Protein AF-A0A956JPL3-F1 (afdb_monomer)

Structure (mmCIF, N/CA/C/O backbone):
data_AF-A0A956JPL3-F1
#
_entry.id   AF-A0A956JPL3-F1
#
loop_
_atom_site.group_PDB
_atom_site.id
_atom_site.type_symbol
_atom_site.label_atom_id
_atom_site.label_alt_id
_atom_site.label_comp_id
_atom_site.label_asym_id
_atom_site.label_entity_id
_atom_site.label_seq_id
_atom_site.pdbx_PDB_ins_code
_atom_site.Cartn_x
_atom_site.Cartn_y
_atom_site.Cartn_z
_atom_site.occupancy
_atom_site.B_iso_or_equiv
_atom_site.auth_seq_id
_atom_site.auth_comp_id
_atom_site.auth_asym_id
_atom_site.auth_atom_id
_atom_site.pdbx_PDB_model_num
ATOM 1 N N . MET A 1 1 ? -10.228 -46.494 2.076 1.00 39.50 1 MET A N 1
ATOM 2 C CA . MET A 1 1 ? -8.785 -46.805 1.987 1.00 39.50 1 MET A CA 1
ATOM 3 C C . MET A 1 1 ? -8.386 -46.873 0.517 1.00 39.50 1 MET A C 1
ATOM 5 O O . MET A 1 1 ? -8.609 -47.887 -0.127 1.00 39.50 1 MET A O 1
ATOM 9 N N . ARG A 1 2 ? -7.889 -45.767 -0.043 1.00 34.22 2 ARG A N 1
ATOM 10 C CA . ARG A 1 2 ? -7.248 -45.719 -1.365 1.00 34.22 2 ARG A CA 1
ATOM 11 C C . ARG A 1 2 ? -5.977 -44.900 -1.194 1.00 34.22 2 ARG A C 1
ATOM 13 O O . ARG A 1 2 ? -6.047 -43.718 -0.885 1.00 34.22 2 ARG A O 1
ATOM 20 N N . THR A 1 3 ? -4.840 -45.568 -1.304 1.00 48.88 3 THR A N 1
ATOM 21 C CA . THR A 1 3 ? -3.499 -44.996 -1.210 1.00 48.88 3 THR A CA 1
ATOM 22 C C . THR A 1 3 ? -3.148 -44.325 -2.533 1.00 48.88 3 THR A C 1
ATOM 24 O O . THR A 1 3 ? -3.045 -45.004 -3.553 1.00 48.88 3 THR A O 1
ATOM 27 N N . TRP A 1 4 ? -2.969 -43.006 -2.523 1.00 36.38 4 TRP A N 1
ATOM 28 C CA . TRP A 1 4 ? -2.326 -42.276 -3.614 1.00 36.38 4 TRP A CA 1
ATOM 29 C C . TRP A 1 4 ? -0.847 -42.108 -3.267 1.00 36.38 4 TRP A C 1
ATOM 31 O O . TRP A 1 4 ? -0.481 -41.294 -2.428 1.00 36.38 4 TRP A O 1
ATOM 41 N N . SER A 1 5 ? -0.001 -42.918 -3.901 1.00 43.56 5 SER A N 1
ATOM 42 C CA . SER A 1 5 ? 1.430 -42.650 -4.025 1.00 43.56 5 SER A CA 1
ATOM 43 C C . SER A 1 5 ? 1.667 -42.028 -5.392 1.00 43.56 5 SER A C 1
ATOM 45 O O . SER A 1 5 ? 1.343 -42.669 -6.392 1.00 43.56 5 SER A O 1
ATOM 47 N N . SER A 1 6 ? 2.260 -40.839 -5.467 1.00 35.72 6 SER A N 1
ATOM 48 C CA . SER A 1 6 ? 2.929 -40.357 -6.682 1.00 35.72 6 SER A CA 1
ATOM 49 C C . SER A 1 6 ? 3.913 -39.240 -6.341 1.00 35.72 6 SER A C 1
ATOM 51 O O . SER A 1 6 ? 3.551 -38.080 -6.230 1.00 35.72 6 SER A O 1
ATOM 53 N N . ARG A 1 7 ? 5.160 -39.675 -6.128 1.00 35.50 7 ARG A N 1
ATOM 54 C CA . ARG A 1 7 ? 6.424 -39.082 -6.593 1.00 35.50 7 ARG A CA 1
ATOM 55 C C . ARG A 1 7 ? 6.502 -37.546 -6.634 1.00 35.50 7 ARG A C 1
ATOM 57 O O . ARG A 1 7 ? 6.155 -36.927 -7.633 1.00 35.50 7 ARG A O 1
ATOM 64 N N . LEU A 1 8 ? 7.117 -36.979 -5.592 1.00 36.56 8 LEU A N 1
ATOM 65 C CA . LEU A 1 8 ? 7.861 -35.723 -5.693 1.00 36.56 8 LEU A CA 1
ATOM 66 C C . LEU A 1 8 ? 9.039 -35.934 -6.658 1.00 36.56 8 LEU A C 1
ATOM 68 O O . LEU A 1 8 ? 9.989 -36.647 -6.332 1.00 36.56 8 LEU A O 1
ATOM 72 N N . SER A 1 9 ? 8.978 -35.314 -7.832 1.00 35.97 9 SER A N 1
ATOM 73 C CA . SER A 1 9 ? 10.154 -35.087 -8.669 1.00 35.97 9 SER A CA 1
ATOM 74 C C . SER A 1 9 ? 10.801 -33.776 -8.227 1.00 35.97 9 SER A C 1
ATOM 76 O O . SER A 1 9 ? 10.355 -32.699 -8.605 1.00 35.97 9 SER A O 1
ATOM 78 N N . LEU A 1 10 ? 11.845 -33.875 -7.405 1.00 37.16 10 LEU A N 1
ATOM 79 C CA . LEU A 1 10 ? 12.792 -32.790 -7.150 1.00 37.16 10 LEU A CA 1
ATOM 80 C C . LEU A 1 10 ? 13.675 -32.627 -8.395 1.00 37.16 10 LEU A C 1
ATOM 82 O O . LEU A 1 10 ? 14.678 -33.322 -8.547 1.00 37.16 10 LEU A O 1
ATOM 86 N N . LEU A 1 11 ? 13.281 -31.740 -9.306 1.00 34.97 11 LEU A N 1
ATOM 87 C CA . LEU A 1 11 ? 14.211 -31.148 -10.266 1.00 34.97 11 LEU A CA 1
ATOM 88 C C . LEU A 1 11 ? 14.842 -29.926 -9.585 1.00 34.97 11 LEU A C 1
ATOM 90 O O . LEU A 1 11 ? 14.099 -29.056 -9.130 1.00 34.97 11 LEU A O 1
ATOM 94 N N . PRO A 1 12 ? 16.178 -29.832 -9.479 1.00 37.09 12 PRO A N 1
ATOM 95 C CA . PRO A 1 12 ? 16.805 -28.598 -9.040 1.00 37.09 12 PRO A CA 1
ATOM 96 C C . PRO A 1 12 ? 16.562 -27.540 -10.120 1.00 37.09 12 PRO A C 1
ATOM 98 O O . PRO A 1 12 ? 16.908 -27.744 -11.285 1.00 37.09 12 PRO A O 1
ATOM 101 N N . ALA A 1 13 ? 15.951 -26.420 -9.735 1.00 36.41 13 ALA A N 1
ATOM 102 C CA . ALA A 1 13 ? 15.888 -25.225 -10.560 1.00 36.41 13 ALA A CA 1
ATOM 103 C C . ALA A 1 13 ? 17.322 -24.720 -10.784 1.00 36.41 13 ALA A C 1
ATOM 105 O O . ALA A 1 13 ? 17.902 -24.026 -9.952 1.00 36.41 13 ALA A O 1
ATOM 106 N N . LEU A 1 14 ? 17.927 -25.124 -11.900 1.00 36.38 14 LEU A N 1
ATOM 107 C CA . LEU A 1 14 ? 19.055 -24.414 -12.483 1.00 36.38 14 LEU A CA 1
ATOM 108 C C . LEU A 1 14 ? 18.522 -23.035 -12.876 1.00 36.38 14 LEU A C 1
ATOM 110 O O . LEU A 1 14 ? 17.853 -22.905 -13.899 1.00 36.38 14 LEU A O 1
ATOM 114 N N . ALA A 1 15 ? 18.783 -22.023 -12.046 1.00 40.59 15 ALA A N 1
ATOM 115 C CA . ALA A 1 15 ? 18.663 -20.627 -12.442 1.00 40.59 15 ALA A CA 1
ATOM 116 C C . ALA A 1 15 ? 19.633 -20.413 -13.610 1.00 40.59 15 ALA A C 1
ATOM 118 O O . ALA A 1 15 ? 20.837 -20.224 -13.425 1.00 40.59 15 ALA A O 1
ATOM 119 N N . ALA A 1 16 ? 19.127 -20.574 -14.830 1.00 39.84 16 ALA A N 1
ATOM 120 C CA . ALA A 1 16 ? 19.885 -20.317 -16.034 1.00 39.84 16 ALA A CA 1
ATOM 121 C C . ALA A 1 16 ? 20.220 -18.825 -16.041 1.00 39.84 16 ALA A C 1
ATOM 123 O O . ALA A 1 16 ? 19.331 -17.983 -16.147 1.00 39.84 16 ALA A O 1
ATOM 124 N N . LEU A 1 17 ? 21.506 -18.491 -15.913 1.00 38.53 17 LEU A N 1
ATOM 125 C CA . LEU A 1 17 ? 21.985 -17.175 -16.311 1.00 38.53 17 LEU A CA 1
ATOM 126 C C . LEU A 1 17 ? 21.623 -17.034 -17.796 1.00 38.53 17 LEU A C 1
ATOM 128 O O . LEU A 1 17 ? 22.236 -17.687 -18.643 1.00 38.53 17 LEU A O 1
ATOM 132 N N . ALA A 1 18 ? 20.604 -16.236 -18.113 1.00 45.84 18 ALA A N 1
ATOM 133 C CA . ALA A 1 18 ? 20.315 -15.845 -19.483 1.00 45.84 18 ALA A CA 1
ATOM 134 C C . ALA A 1 18 ? 21.454 -14.927 -19.943 1.00 45.84 18 ALA A C 1
ATOM 136 O O . ALA A 1 18 ? 21.424 -13.711 -19.776 1.00 45.84 18 ALA A O 1
ATOM 137 N N . LEU A 1 19 ? 22.525 -15.538 -20.449 1.00 39.91 19 LEU A N 1
ATOM 138 C CA . LEU A 1 19 ? 23.665 -14.834 -21.009 1.00 39.91 19 LEU A CA 1
ATOM 139 C C . LEU A 1 19 ? 23.264 -14.337 -22.402 1.00 39.91 19 LEU A C 1
ATOM 141 O O . LEU A 1 19 ? 23.554 -14.982 -23.408 1.00 39.91 19 LEU A O 1
ATOM 145 N N . VAL A 1 20 ? 22.559 -13.209 -22.478 1.00 47.94 20 VAL A N 1
ATOM 146 C CA . VAL A 1 20 ? 22.354 -12.547 -23.769 1.00 47.94 20 VAL A CA 1
ATOM 147 C C . VAL A 1 20 ? 23.631 -11.769 -24.082 1.00 47.94 20 VAL A C 1
ATOM 149 O O . VAL A 1 20 ? 23.824 -10.639 -23.650 1.00 47.94 20 VAL A O 1
ATOM 152 N N . ALA A 1 21 ? 24.569 -12.426 -24.766 1.00 40.84 21 ALA A N 1
ATOM 153 C CA . ALA A 1 21 ? 25.734 -11.768 -25.344 1.00 40.84 21 ALA A CA 1
ATOM 154 C C . ALA A 1 21 ? 25.284 -11.041 -26.618 1.00 40.84 21 ALA A C 1
ATOM 156 O O . ALA A 1 21 ? 25.095 -11.659 -27.664 1.00 40.84 21 ALA A O 1
ATOM 157 N N . ILE A 1 22 ? 25.056 -9.735 -26.514 1.00 47.47 22 ILE A N 1
ATOM 158 C CA . ILE A 1 22 ? 24.627 -8.897 -27.635 1.00 47.47 22 ILE A CA 1
ATOM 159 C C . ILE A 1 22 ? 25.846 -8.133 -28.157 1.00 47.47 22 ILE A C 1
ATOM 161 O O . ILE A 1 22 ? 26.185 -7.097 -27.610 1.00 47.47 22 ILE A O 1
ATOM 165 N N . GLY A 1 23 ? 26.500 -8.621 -29.214 1.00 40.66 23 GLY A N 1
ATOM 166 C CA . GLY A 1 23 ? 27.521 -7.861 -29.955 1.00 40.66 23 GLY A CA 1
ATOM 167 C C . GLY A 1 23 ? 28.862 -8.583 -30.117 1.00 40.66 23 GLY A C 1
ATOM 168 O O . GLY A 1 23 ? 29.416 -9.118 -29.165 1.00 40.66 23 GLY A O 1
ATOM 169 N N . CYS A 1 24 ? 29.384 -8.603 -31.348 1.00 40.84 24 CYS A N 1
ATOM 170 C CA . CYS A 1 24 ? 30.593 -9.337 -31.752 1.00 40.84 24 CYS A CA 1
ATOM 171 C C . CYS A 1 24 ? 31.912 -8.551 -31.599 1.00 40.84 24 CYS A C 1
ATOM 173 O O . CYS A 1 24 ? 32.908 -8.941 -32.207 1.00 40.84 24 CYS A O 1
ATOM 175 N N . SER A 1 25 ? 31.950 -7.464 -30.825 1.00 53.81 25 SER A N 1
ATOM 176 C CA . SER A 1 25 ? 33.188 -6.725 -30.550 1.00 53.81 25 SER A CA 1
ATOM 177 C C . SER A 1 25 ? 33.335 -6.461 -29.056 1.00 53.81 25 SER A C 1
ATOM 179 O O . SER A 1 25 ? 32.457 -5.850 -28.453 1.00 53.81 25 SER A O 1
ATOM 181 N N . ASP A 1 26 ? 34.472 -6.856 -28.481 1.00 59.06 26 ASP A N 1
ATOM 182 C CA . ASP A 1 26 ? 34.867 -6.496 -27.108 1.00 59.06 26 ASP A CA 1
ATOM 183 C C . ASP A 1 26 ? 35.201 -4.991 -26.962 1.00 59.06 26 ASP A C 1
ATOM 185 O O . ASP A 1 26 ? 35.528 -4.518 -25.877 1.00 59.06 26 ASP A O 1
ATOM 189 N N . GLU A 1 27 ? 35.116 -4.233 -28.059 1.00 63.88 27 GLU A N 1
ATOM 190 C CA . GLU A 1 27 ? 35.373 -2.798 -28.133 1.00 63.88 27 GLU A CA 1
ATOM 191 C C . GLU A 1 27 ? 34.089 -2.001 -27.837 1.00 63.88 27 GLU A C 1
ATOM 193 O O . GLU A 1 27 ? 33.306 -1.688 -28.735 1.00 63.88 27 GLU A O 1
ATOM 198 N N . GLY A 1 28 ? 33.865 -1.707 -26.554 1.00 67.50 28 GLY A N 1
ATOM 199 C CA . GLY A 1 28 ? 32.853 -0.759 -26.074 1.00 67.50 28 GLY A CA 1
ATOM 200 C C . GLY A 1 28 ? 32.427 -1.004 -24.616 1.00 67.50 28 GLY A C 1
ATOM 201 O O . GLY A 1 28 ? 32.930 -1.938 -23.978 1.00 67.50 28 GLY A O 1
ATOM 202 N N . PRO A 1 29 ? 31.577 -0.138 -24.030 1.00 70.56 29 PRO A N 1
ATOM 203 C CA . PRO A 1 29 ? 31.169 -0.256 -22.631 1.00 70.56 29 PRO A CA 1
ATOM 204 C C . PRO A 1 29 ? 30.347 -1.530 -22.386 1.00 70.56 29 PRO A C 1
ATOM 206 O O . PRO A 1 29 ? 29.460 -1.897 -23.164 1.00 70.56 29 PRO A O 1
ATOM 209 N N . GLN A 1 30 ? 30.630 -2.211 -21.273 1.00 78.62 30 GLN A N 1
ATOM 210 C CA . GLN A 1 30 ? 29.928 -3.425 -20.859 1.00 78.62 30 GLN A CA 1
ATOM 211 C C . GLN A 1 30 ? 29.108 -3.148 -19.602 1.00 78.62 30 GLN A C 1
ATOM 213 O O . GLN A 1 30 ? 29.591 -3.248 -18.474 1.00 78.62 30 GLN A O 1
ATOM 218 N N . ILE A 1 31 ? 27.828 -2.852 -19.795 1.00 83.44 31 ILE A N 1
ATOM 219 C CA . ILE A 1 31 ? 26.922 -2.499 -18.708 1.00 83.44 31 ILE A CA 1
ATOM 220 C C . ILE A 1 31 ? 26.255 -3.775 -18.191 1.00 83.44 31 ILE A C 1
ATOM 222 O O . ILE A 1 31 ? 25.522 -4.456 -18.910 1.00 83.44 31 ILE A O 1
ATOM 226 N N . ARG A 1 32 ? 26.496 -4.119 -16.926 1.00 86.62 32 ARG A N 1
ATOM 227 C CA . ARG A 1 32 ? 25.798 -5.217 -16.247 1.00 86.62 32 ARG A CA 1
ATOM 228 C C . ARG A 1 32 ? 24.674 -4.630 -15.404 1.00 86.62 32 ARG A C 1
ATOM 230 O O . ARG A 1 32 ? 24.939 -3.954 -14.420 1.00 86.62 32 ARG A O 1
ATOM 237 N N . LEU A 1 33 ? 23.427 -4.858 -15.800 1.00 88.56 33 LEU A N 1
ATOM 238 C CA . LEU A 1 33 ? 22.261 -4.378 -15.069 1.00 88.56 33 LEU A CA 1
ATOM 239 C C . LEU A 1 33 ? 21.849 -5.396 -14.010 1.00 88.56 33 LEU A C 1
ATOM 241 O O . LEU A 1 33 ? 21.531 -6.553 -14.310 1.00 88.56 33 LEU A O 1
ATOM 245 N N . GLN A 1 34 ? 21.816 -4.927 -12.770 1.00 91.31 34 GLN A N 1
ATOM 246 C CA . GLN A 1 34 ? 21.226 -5.625 -11.644 1.00 91.31 34 GLN A CA 1
ATOM 247 C C . GLN A 1 34 ? 19.942 -4.901 -11.243 1.00 91.31 34 GLN A C 1
ATOM 249 O O . GLN A 1 34 ? 19.980 -3.782 -10.742 1.00 91.31 34 GLN A O 1
ATOM 254 N N . LEU A 1 35 ? 18.801 -5.543 -11.466 1.00 92.94 35 LEU A N 1
ATOM 255 C CA . LEU A 1 35 ? 17.515 -5.029 -11.008 1.00 92.94 35 LEU A CA 1
ATOM 256 C C . LEU A 1 35 ? 17.388 -5.307 -9.509 1.00 92.94 35 LEU A C 1
ATOM 258 O O . LEU A 1 35 ? 17.629 -6.431 -9.069 1.00 92.94 35 LEU A O 1
ATOM 262 N N . SER A 1 36 ? 17.066 -4.282 -8.728 1.00 90.50 36 SER A N 1
ATOM 263 C CA . SER A 1 36 ? 16.982 -4.355 -7.269 1.00 90.50 36 SER A CA 1
ATOM 264 C C . SER A 1 36 ? 15.758 -3.583 -6.783 1.00 90.50 36 SER A C 1
ATOM 266 O O . SER A 1 36 ? 15.890 -2.407 -6.438 1.00 90.50 36 SER A O 1
ATOM 268 N N . PRO A 1 37 ? 14.578 -4.219 -6.752 1.00 89.75 37 PRO A N 1
ATOM 269 C CA . PRO A 1 37 ? 13.371 -3.602 -6.213 1.00 89.75 37 PRO A CA 1
ATOM 270 C C . PRO A 1 37 ? 13.559 -3.134 -4.764 1.00 89.75 37 PRO A C 1
ATOM 272 O O . PRO A 1 37 ? 14.329 -3.746 -4.016 1.00 89.75 37 PRO A O 1
ATOM 275 N N . ASP A 1 38 ? 12.866 -2.070 -4.353 1.00 85.00 38 ASP A N 1
ATOM 276 C CA . ASP A 1 38 ? 12.860 -1.629 -2.961 1.00 85.00 38 ASP A CA 1
ATOM 277 C C . ASP A 1 38 ? 12.104 -2.669 -2.117 1.00 85.00 38 ASP A C 1
ATOM 279 O O . ASP A 1 38 ? 10.883 -2.824 -2.260 1.00 85.00 38 ASP A O 1
ATOM 283 N N . PRO A 1 39 ? 12.787 -3.358 -1.185 1.00 84.31 39 PRO A N 1
ATOM 284 C CA . PRO A 1 39 ? 12.172 -4.397 -0.366 1.00 84.31 39 PRO A CA 1
ATOM 285 C C . PRO A 1 39 ? 11.030 -3.855 0.516 1.00 84.31 39 PRO A C 1
ATOM 287 O O . PRO A 1 39 ? 10.173 -4.608 0.966 1.00 84.31 39 PRO A O 1
ATOM 290 N N . ARG A 1 40 ? 10.959 -2.540 0.748 1.00 79.94 40 ARG A N 1
ATOM 291 C CA . ARG A 1 40 ? 9.855 -1.902 1.485 1.00 79.94 40 ARG A CA 1
ATOM 292 C C . ARG A 1 40 ? 8.578 -1.796 0.644 1.00 79.94 40 ARG A C 1
ATOM 294 O O . ARG A 1 40 ? 7.492 -1.629 1.198 1.00 79.94 40 ARG A O 1
ATOM 301 N N . ILE A 1 41 ? 8.695 -1.873 -0.681 1.00 79.12 41 ILE A N 1
ATOM 302 C CA . ILE A 1 41 ? 7.577 -1.765 -1.619 1.00 79.12 41 ILE A CA 1
ATOM 303 C C . ILE A 1 41 ? 7.127 -3.161 -2.051 1.00 79.12 41 ILE A C 1
ATOM 305 O O . ILE A 1 41 ? 5.962 -3.512 -1.842 1.00 79.12 41 ILE A O 1
ATOM 309 N N . ASN A 1 42 ? 8.045 -3.962 -2.591 1.00 85.88 42 ASN A N 1
ATOM 310 C CA . ASN A 1 42 ? 7.774 -5.297 -3.122 1.00 85.88 42 ASN A CA 1
ATOM 311 C C . ASN A 1 42 ? 9.026 -6.182 -3.094 1.00 85.88 42 ASN A C 1
ATOM 313 O O . ASN A 1 42 ? 10.144 -5.714 -3.304 1.00 85.88 42 ASN A O 1
ATOM 317 N N . SER A 1 43 ? 8.828 -7.486 -2.925 1.00 88.69 43 SER A N 1
ATOM 318 C CA . SER A 1 43 ? 9.887 -8.483 -3.067 1.00 88.69 43 SER A CA 1
ATOM 319 C C . SER A 1 43 ? 10.279 -8.708 -4.531 1.00 88.69 43 SER A C 1
ATOM 321 O O . SER A 1 43 ? 9.471 -8.525 -5.439 1.00 88.69 43 SER A O 1
ATOM 323 N N . GLU A 1 44 ? 11.512 -9.166 -4.771 1.00 91.06 44 GLU A N 1
ATOM 324 C CA . GLU A 1 44 ? 11.983 -9.524 -6.120 1.00 91.06 44 GLU A CA 1
ATOM 325 C C . GLU A 1 44 ? 11.087 -10.581 -6.783 1.00 91.06 44 GLU A C 1
ATOM 327 O O . GLU A 1 44 ? 10.768 -10.465 -7.966 1.00 91.06 44 GLU A O 1
ATOM 332 N N . ALA A 1 45 ? 10.646 -11.576 -6.007 1.00 89.62 45 ALA A N 1
ATOM 333 C CA . ALA A 1 45 ? 9.749 -12.625 -6.479 1.00 89.62 45 ALA A CA 1
ATOM 334 C C . ALA A 1 45 ? 8.412 -12.048 -6.956 1.00 89.62 45 ALA A C 1
ATOM 336 O O . ALA A 1 45 ? 7.964 -12.388 -8.046 1.00 89.62 45 ALA A O 1
ATOM 337 N N . LEU A 1 46 ? 7.823 -11.115 -6.196 1.00 89.69 46 LEU A N 1
ATOM 338 C CA . LEU A 1 46 ? 6.569 -10.470 -6.578 1.00 89.69 46 LEU A CA 1
ATOM 339 C C . LEU A 1 46 ? 6.716 -9.673 -7.881 1.00 89.69 46 LEU A C 1
ATOM 341 O O . LEU A 1 46 ? 5.846 -9.756 -8.746 1.00 89.69 46 LEU A O 1
ATOM 345 N N . VAL A 1 47 ? 7.819 -8.932 -8.057 1.00 92.50 47 VAL A N 1
ATOM 346 C CA . VAL A 1 47 ? 8.076 -8.221 -9.322 1.00 92.50 47 VAL A CA 1
ATOM 347 C C . VAL A 1 47 ? 8.198 -9.215 -10.478 1.00 92.50 47 VAL A C 1
ATOM 349 O O . VAL A 1 47 ? 7.534 -9.038 -11.495 1.00 92.50 47 VAL A O 1
ATOM 352 N N . ALA A 1 48 ? 9.001 -10.270 -10.315 1.00 93.50 48 ALA A N 1
ATOM 353 C CA . ALA A 1 48 ? 9.243 -11.267 -11.356 1.00 93.50 48 ALA A CA 1
ATOM 354 C C . ALA A 1 48 ? 7.984 -12.059 -11.748 1.00 93.50 48 ALA A C 1
ATOM 356 O O . ALA A 1 48 ? 7.808 -12.360 -12.922 1.00 93.50 48 ALA A O 1
ATOM 357 N N . GLU A 1 49 ? 7.104 -12.367 -10.793 1.00 92.25 49 GLU A N 1
ATOM 358 C CA . GLU A 1 49 ? 5.828 -13.052 -11.045 1.00 92.25 49 GLU A CA 1
ATOM 359 C C . GLU A 1 49 ? 4.777 -12.148 -11.698 1.00 92.25 49 GLU A C 1
ATOM 361 O O . GLU A 1 49 ? 3.863 -12.642 -12.357 1.00 92.25 49 GLU A O 1
ATOM 366 N N . THR A 1 50 ? 4.889 -10.830 -11.512 1.00 92.69 50 THR A N 1
ATOM 367 C CA . THR A 1 50 ? 3.918 -9.866 -12.042 1.00 92.69 50 THR A CA 1
ATOM 368 C C . THR A 1 50 ? 4.202 -9.481 -13.492 1.00 92.69 50 THR A C 1
ATOM 370 O O . THR A 1 50 ? 3.269 -9.188 -14.238 1.00 92.69 50 THR A O 1
ATOM 373 N N . ILE A 1 51 ? 5.475 -9.422 -13.891 1.00 95.88 51 ILE A N 1
ATOM 374 C CA . ILE A 1 51 ? 5.876 -8.915 -15.208 1.00 95.88 51 ILE A CA 1
ATOM 375 C C . ILE A 1 51 ? 6.172 -10.063 -16.179 1.00 95.88 51 ILE A C 1
ATOM 377 O O . ILE A 1 51 ? 6.889 -11.003 -15.858 1.00 95.88 51 ILE A O 1
ATOM 381 N N . ASP A 1 52 ? 5.680 -9.943 -17.407 1.00 96.00 52 ASP A N 1
ATOM 382 C CA . ASP A 1 52 ? 5.929 -10.881 -18.503 1.00 96.00 52 ASP A CA 1
ATOM 383 C C . ASP A 1 52 ? 7.211 -10.534 -19.276 1.00 96.00 52 ASP A C 1
ATOM 385 O O . ASP A 1 52 ? 7.863 -11.393 -19.877 1.00 96.00 52 ASP A O 1
ATOM 389 N N . SER A 1 53 ? 7.581 -9.252 -19.309 1.00 96.06 53 SER A N 1
ATOM 390 C CA . SER A 1 53 ? 8.783 -8.783 -20.000 1.00 96.06 53 SER A CA 1
ATOM 391 C C . SER A 1 53 ? 9.361 -7.516 -19.382 1.00 96.06 53 SER A C 1
ATOM 393 O O . SER A 1 53 ? 8.701 -6.800 -18.635 1.00 96.06 53 SER A O 1
ATOM 395 N N . LEU A 1 54 ? 10.623 -7.246 -19.694 1.00 95.75 54 LEU A N 1
ATOM 396 C CA . LEU A 1 54 ? 11.330 -6.018 -19.371 1.00 95.75 54 LEU A CA 1
ATOM 397 C C . LEU A 1 54 ? 11.612 -5.257 -20.652 1.00 95.75 54 LEU A C 1
ATOM 399 O O . LEU A 1 54 ? 12.105 -5.838 -21.617 1.00 95.75 54 LEU A O 1
ATOM 403 N N . ARG A 1 55 ? 11.384 -3.953 -20.619 1.00 94.38 55 ARG A N 1
ATOM 404 C CA . ARG A 1 55 ? 11.848 -2.999 -21.615 1.00 94.38 55 ARG A CA 1
ATOM 405 C C . ARG A 1 55 ? 12.912 -2.120 -20.972 1.00 94.38 55 ARG A C 1
ATOM 407 O O . ARG A 1 55 ? 12.639 -1.454 -19.980 1.00 94.38 55 ARG A O 1
ATOM 414 N N . VAL A 1 56 ? 14.117 -2.150 -21.520 1.00 92.88 56 VAL A N 1
ATOM 415 C CA . VAL A 1 56 ? 15.246 -1.327 -21.093 1.00 92.88 56 VAL A CA 1
ATOM 416 C C . VAL A 1 56 ? 15.461 -0.245 -22.138 1.00 92.88 56 VAL A C 1
ATOM 418 O O . VAL A 1 56 ? 15.584 -0.561 -23.320 1.00 92.88 56 VAL A O 1
ATOM 421 N N . THR A 1 57 ? 15.517 1.001 -21.692 1.00 91.75 57 THR A N 1
ATOM 422 C CA . THR A 1 57 ? 15.757 2.177 -22.526 1.00 91.75 57 THR A CA 1
ATOM 423 C C . THR A 1 57 ? 17.109 2.765 -22.153 1.00 91.75 57 THR A C 1
ATOM 425 O O . THR A 1 57 ? 17.420 2.902 -20.968 1.00 91.75 57 THR A O 1
ATOM 428 N N . LEU A 1 58 ? 17.931 3.067 -23.152 1.00 91.69 58 LEU A N 1
ATOM 429 C CA . LEU A 1 58 ? 19.142 3.856 -22.983 1.00 91.69 58 LEU A CA 1
ATOM 430 C C . LEU A 1 58 ? 18.895 5.177 -23.678 1.00 91.69 58 LEU A C 1
ATOM 432 O O . LEU A 1 58 ? 18.739 5.202 -24.897 1.00 91.69 58 LEU A O 1
ATOM 436 N N . ASP A 1 59 ? 18.907 6.229 -22.885 1.00 90.31 59 ASP A N 1
ATOM 437 C CA . ASP A 1 59 ? 18.753 7.605 -23.318 1.00 90.31 59 ASP A CA 1
ATOM 438 C C . ASP A 1 59 ? 20.102 8.327 -23.185 1.00 90.31 59 ASP A C 1
ATOM 440 O O . ASP A 1 59 ? 20.905 8.034 -22.289 1.00 90.31 59 ASP A O 1
ATOM 444 N N . ARG A 1 60 ? 20.390 9.230 -24.119 1.00 91.06 60 ARG A N 1
ATOM 445 C CA . ARG A 1 60 ? 21.526 10.143 -24.057 1.00 91.06 60 ARG A CA 1
ATOM 446 C C . ARG A 1 60 ? 21.165 11.471 -24.729 1.00 91.06 60 ARG A C 1
ATOM 448 O O . ARG A 1 60 ? 20.441 11.474 -25.722 1.00 91.06 60 ARG A O 1
ATOM 455 N N . PRO A 1 61 ? 21.822 12.575 -24.336 1.00 87.75 61 PRO A N 1
ATOM 456 C CA . PRO A 1 61 ? 21.664 13.848 -25.030 1.00 87.75 61 PRO A CA 1
ATOM 457 C C . PRO A 1 61 ? 21.954 13.738 -26.538 1.00 87.75 61 PRO A C 1
ATOM 459 O O . PRO A 1 61 ? 23.068 13.375 -26.934 1.00 87.75 61 PRO A O 1
ATOM 462 N N . GLY A 1 62 ? 20.970 14.099 -27.367 1.00 89.25 62 GLY A N 1
ATOM 463 C CA . GLY A 1 62 ? 21.069 14.101 -28.833 1.00 89.25 62 GLY A CA 1
ATOM 464 C C . GLY A 1 62 ? 20.876 12.736 -29.505 1.00 89.25 62 GLY A C 1
ATOM 465 O O . GLY A 1 62 ? 21.358 12.555 -30.626 1.00 89.25 62 GLY A O 1
ATOM 466 N N . GLY A 1 63 ? 20.275 11.769 -28.799 1.00 91.56 63 GLY A N 1
ATOM 467 C CA . GLY A 1 63 ? 19.743 10.538 -29.381 1.00 91.56 63 GLY A CA 1
ATOM 468 C C . GLY A 1 63 ? 20.763 9.584 -29.996 1.00 91.56 63 GLY A C 1
ATOM 469 O O . GLY A 1 63 ? 21.982 9.807 -30.023 1.00 91.56 63 GLY A O 1
ATOM 470 N N . PHE A 1 64 ? 20.270 8.465 -30.518 1.00 90.94 64 PHE A N 1
ATOM 471 C CA . PHE A 1 64 ? 21.063 7.444 -31.193 1.00 90.94 64 PHE A CA 1
ATOM 472 C C . PHE A 1 64 ? 20.788 7.422 -32.697 1.00 90.94 64 PHE A C 1
ATOM 474 O O . PHE A 1 64 ? 19.676 7.211 -33.154 1.00 90.94 64 PHE A O 1
ATOM 481 N N . ALA A 1 65 ? 21.848 7.543 -33.500 1.00 89.38 65 ALA A N 1
ATOM 482 C CA . ALA A 1 65 ? 21.726 7.534 -34.961 1.00 89.38 65 ALA A CA 1
ATOM 483 C C . ALA A 1 65 ? 21.546 6.127 -35.568 1.00 89.38 65 ALA A C 1
ATOM 485 O O . ALA A 1 65 ? 21.215 5.994 -36.746 1.00 89.38 65 ALA A O 1
ATOM 486 N N . ALA A 1 66 ? 21.847 5.068 -34.809 1.00 86.81 66 ALA A N 1
ATOM 487 C CA . ALA A 1 66 ? 21.741 3.684 -35.261 1.00 86.81 66 ALA A CA 1
ATOM 488 C C . ALA A 1 66 ? 21.587 2.721 -34.077 1.00 86.81 66 ALA A C 1
ATOM 490 O O . ALA A 1 66 ? 22.255 2.876 -33.054 1.00 86.81 66 ALA A O 1
ATOM 491 N N . ALA A 1 67 ? 20.783 1.673 -34.262 1.00 85.50 67 ALA A N 1
ATOM 492 C CA . ALA A 1 67 ? 20.662 0.560 -33.325 1.00 85.50 67 ALA A CA 1
ATOM 493 C C . ALA A 1 67 ? 21.445 -0.676 -33.795 1.00 85.50 67 ALA A C 1
ATOM 495 O O . ALA A 1 67 ? 21.521 -0.986 -34.986 1.00 85.50 67 ALA A O 1
ATOM 496 N N . GLY A 1 68 ? 22.017 -1.409 -32.836 1.00 79.06 68 GLY A N 1
ATOM 497 C CA . GLY A 1 68 ? 22.539 -2.756 -33.074 1.00 79.06 68 GLY A CA 1
ATOM 498 C C . GLY A 1 68 ? 21.410 -3.781 -33.241 1.00 79.06 68 GLY A C 1
ATOM 499 O O . GLY A 1 68 ? 20.263 -3.506 -32.919 1.00 79.06 68 GLY A O 1
ATOM 500 N N . ALA A 1 69 ? 21.735 -5.002 -33.680 1.00 79.69 69 ALA A N 1
ATOM 501 C CA . ALA A 1 69 ? 20.740 -6.018 -34.060 1.00 79.69 69 ALA A CA 1
ATOM 502 C C . ALA A 1 69 ? 19.733 -6.437 -32.965 1.00 79.69 69 ALA A C 1
ATOM 504 O O . ALA A 1 69 ? 18.707 -7.025 -33.292 1.00 79.69 69 ALA A O 1
ATOM 505 N N . ALA A 1 70 ? 20.023 -6.183 -31.686 1.00 80.81 70 ALA A N 1
ATOM 506 C CA . ALA A 1 70 ? 19.115 -6.501 -30.581 1.00 80.81 70 ALA A CA 1
ATOM 507 C C . ALA A 1 70 ? 18.355 -5.288 -30.027 1.00 80.81 70 ALA A C 1
ATOM 509 O O . ALA A 1 70 ? 17.517 -5.465 -29.149 1.00 80.81 70 ALA A O 1
ATOM 510 N N . PHE A 1 71 ? 18.654 -4.081 -30.507 1.00 88.56 71 PHE A N 1
ATOM 511 C CA . PHE A 1 71 ? 17.989 -2.855 -30.085 1.00 88.56 71 PHE A CA 1
ATOM 512 C C . PHE A 1 71 ? 17.080 -2.344 -31.202 1.00 88.56 71 PHE A C 1
ATOM 514 O O . PHE A 1 71 ? 17.318 -2.591 -32.385 1.00 88.56 71 PHE A O 1
ATOM 521 N N . THR A 1 72 ? 16.064 -1.587 -30.822 1.00 92.75 72 THR A N 1
ATOM 522 C CA . THR A 1 72 ? 15.285 -0.743 -31.730 1.00 92.75 72 THR A CA 1
ATOM 523 C C . THR A 1 72 ? 15.516 0.717 -31.370 1.00 92.75 72 THR A C 1
ATOM 525 O O . THR A 1 72 ? 15.722 1.012 -30.197 1.00 92.75 72 THR A O 1
ATOM 528 N N . LEU A 1 73 ? 15.480 1.607 -32.363 1.00 94.19 73 LEU A N 1
ATOM 529 C CA . LEU A 1 73 ? 15.383 3.046 -32.121 1.00 94.19 73 LEU A CA 1
ATOM 530 C C . LEU A 1 73 ? 13.918 3.419 -31.922 1.00 94.19 73 LEU A C 1
ATOM 532 O O . LEU A 1 73 ? 13.071 2.958 -32.698 1.00 94.19 73 LEU A O 1
ATOM 536 N N . ALA A 1 74 ? 13.634 4.187 -30.880 1.00 93.19 74 ALA A N 1
ATOM 537 C CA . ALA A 1 74 ? 12.340 4.810 -30.663 1.00 93.19 74 ALA A CA 1
ATOM 538 C C . ALA A 1 74 ? 12.506 6.021 -29.746 1.00 93.19 74 ALA A C 1
ATOM 540 O O . ALA A 1 74 ? 13.185 5.889 -28.737 1.00 93.19 74 ALA A O 1
ATOM 541 N N . ASP A 1 75 ? 11.828 7.112 -30.081 1.00 91.19 75 ASP A N 1
ATOM 542 C CA . ASP A 1 75 ? 11.530 8.239 -29.194 1.00 91.19 75 ASP A CA 1
ATOM 543 C C . ASP A 1 75 ? 10.457 7.798 -28.173 1.00 91.19 75 ASP A C 1
ATOM 545 O O . ASP A 1 75 ? 9.289 7.573 -28.515 1.00 91.19 75 ASP A O 1
ATOM 549 N N . VAL A 1 76 ? 10.886 7.486 -26.950 1.00 84.38 76 VAL A N 1
ATOM 550 C CA . VAL A 1 76 ? 10.083 6.918 -25.855 1.00 84.38 76 VAL A CA 1
ATOM 551 C C . VAL A 1 76 ? 9.569 8.003 -24.915 1.00 84.38 76 VAL A C 1
ATOM 553 O O . VAL A 1 76 ? 8.534 7.779 -24.275 1.00 84.38 76 VAL A O 1
ATOM 556 N N . ASP A 1 77 ? 10.271 9.127 -24.795 1.00 80.00 77 ASP A N 1
ATOM 557 C CA . ASP A 1 77 ? 9.900 10.242 -23.920 1.00 80.00 77 ASP A CA 1
ATOM 558 C C . ASP A 1 77 ? 9.388 11.493 -24.660 1.00 80.00 77 ASP A C 1
ATOM 560 O O . ASP A 1 77 ? 9.010 12.468 -24.005 1.00 80.00 77 ASP A O 1
ATOM 564 N N . ASP A 1 78 ? 9.226 11.403 -25.985 1.00 84.88 78 ASP A N 1
ATOM 565 C CA . ASP A 1 78 ? 8.694 12.435 -26.881 1.00 84.88 78 ASP A CA 1
ATOM 566 C C . ASP A 1 78 ? 9.552 13.723 -26.893 1.00 84.88 78 ASP A C 1
ATOM 568 O O . ASP A 1 78 ? 9.027 14.827 -27.111 1.00 84.88 78 ASP A O 1
ATOM 572 N N . ASP A 1 79 ? 10.866 13.617 -26.653 1.00 81.06 79 ASP A N 1
ATOM 573 C CA . ASP A 1 79 ? 11.792 14.757 -26.696 1.00 81.06 79 ASP A CA 1
ATOM 574 C C . ASP A 1 79 ? 12.305 15.080 -28.119 1.00 81.06 79 ASP A C 1
ATOM 576 O O . ASP A 1 79 ? 12.861 16.162 -28.365 1.00 81.06 79 ASP A O 1
ATOM 580 N N . GLY A 1 80 ? 12.003 14.204 -29.086 1.00 91.88 80 GLY A N 1
ATOM 581 C CA . GLY A 1 80 ? 12.376 14.321 -30.493 1.00 91.88 80 GLY A CA 1
ATOM 582 C C . GLY A 1 80 ? 13.703 13.653 -30.857 1.00 91.88 80 GLY A C 1
ATOM 583 O O . GLY A 1 80 ? 14.107 13.733 -32.024 1.00 91.88 80 GLY A O 1
ATOM 584 N N . GLU A 1 81 ? 14.370 13.013 -29.902 1.00 92.62 81 GLU A N 1
ATOM 585 C CA . GLU A 1 81 ? 15.552 12.186 -30.092 1.00 92.62 81 GLU A CA 1
ATOM 586 C C . GLU A 1 81 ? 15.185 10.690 -29.986 1.00 92.62 81 GLU A C 1
ATOM 588 O O . GLU A 1 81 ? 14.172 10.312 -29.418 1.00 92.62 81 GLU A O 1
ATOM 593 N N . ASP A 1 82 ? 15.958 9.810 -30.634 1.00 94.50 82 ASP A N 1
ATOM 594 C CA . ASP A 1 82 ? 15.695 8.362 -30.581 1.00 94.50 82 ASP A CA 1
ATOM 595 C C . ASP A 1 82 ? 16.525 7.690 -29.469 1.00 94.50 82 ASP A C 1
ATOM 597 O O . ASP A 1 82 ? 17.761 7.770 -29.488 1.00 94.50 82 ASP A O 1
ATOM 601 N N . GLU A 1 83 ? 15.897 6.889 -28.603 1.00 92.44 83 GLU A N 1
ATOM 602 C CA . GLU A 1 83 ? 16.580 6.032 -27.624 1.00 92.44 83 GLU A CA 1
ATOM 603 C C . GLU A 1 83 ? 16.856 4.623 -28.156 1.00 92.44 83 GLU A C 1
ATOM 605 O O . GLU A 1 83 ? 16.168 4.092 -29.033 1.00 92.44 83 GLU A O 1
ATOM 610 N N . LEU A 1 84 ? 17.834 3.937 -27.550 1.00 92.50 84 LEU A N 1
ATOM 611 C CA . LEU A 1 84 ? 17.985 2.495 -27.742 1.00 92.50 84 LEU A CA 1
ATOM 612 C C . LEU A 1 84 ? 17.050 1.736 -26.806 1.00 92.50 84 LEU A C 1
ATOM 614 O O . LEU A 1 84 ? 17.212 1.753 -25.586 1.00 92.50 84 LEU A O 1
ATOM 618 N N . VAL A 1 85 ? 16.139 0.969 -27.394 1.00 91.94 85 VAL A N 1
ATOM 619 C CA . VAL A 1 85 ? 15.176 0.141 -26.672 1.00 91.94 85 VAL A CA 1
ATOM 620 C C . VAL A 1 85 ? 15.514 -1.337 -26.839 1.00 91.94 85 VAL A C 1
ATOM 622 O O . VAL A 1 85 ? 15.665 -1.842 -27.951 1.00 91.94 85 VAL A O 1
ATOM 625 N N . TYR A 1 86 ? 15.607 -2.052 -25.722 1.00 92.38 86 TYR A N 1
ATOM 626 C CA . TYR A 1 86 ? 15.796 -3.499 -25.656 1.00 92.38 86 TYR A CA 1
ATOM 627 C C . TYR A 1 86 ? 14.642 -4.150 -24.900 1.00 92.38 86 TYR A C 1
ATOM 629 O O . TYR A 1 86 ? 14.245 -3.666 -23.845 1.00 92.38 86 TYR A O 1
ATOM 637 N N . THR A 1 87 ? 14.116 -5.268 -25.406 1.00 92.69 87 THR A N 1
ATOM 638 C CA . THR A 1 87 ? 13.042 -6.018 -24.735 1.00 92.69 87 THR A CA 1
ATOM 639 C C . THR A 1 87 ? 13.494 -7.439 -24.415 1.00 92.69 87 THR A C 1
ATOM 641 O O . THR A 1 87 ? 14.020 -8.138 -25.279 1.00 92.69 87 THR A O 1
ATOM 644 N N . HIS A 1 88 ? 13.265 -7.881 -23.179 1.00 93.06 88 HIS A N 1
ATOM 645 C CA . HIS A 1 88 ? 13.644 -9.203 -22.688 1.00 93.06 88 HIS A CA 1
ATOM 646 C C . HIS A 1 88 ? 12.463 -9.890 -21.985 1.00 93.06 88 HIS A C 1
ATOM 648 O O . HIS A 1 88 ? 11.893 -9.300 -21.069 1.00 93.06 88 HIS A O 1
ATOM 654 N N . PRO A 1 89 ? 12.098 -11.136 -22.336 1.00 94.19 89 PRO A N 1
ATOM 655 C CA . PRO A 1 89 ? 11.042 -11.861 -21.629 1.00 94.19 89 PRO A CA 1
ATOM 656 C C . PRO A 1 89 ? 11.480 -12.219 -20.203 1.00 94.19 89 PRO A C 1
ATOM 658 O O . PRO A 1 89 ? 12.618 -12.636 -19.983 1.00 94.19 89 PRO A O 1
ATOM 661 N N . VAL A 1 90 ? 10.590 -12.092 -19.225 1.00 92.88 90 VAL A N 1
ATOM 662 C CA . VAL A 1 90 ? 10.846 -12.555 -17.856 1.00 92.88 90 VAL A CA 1
ATOM 663 C C . VAL A 1 90 ? 10.253 -13.949 -17.720 1.00 92.88 90 VAL A C 1
ATOM 665 O O . VAL A 1 90 ? 9.067 -14.167 -17.931 1.00 92.88 90 VAL A O 1
ATOM 668 N N . LEU A 1 91 ? 11.119 -14.927 -17.453 1.00 87.38 91 LEU A N 1
ATOM 669 C CA . LEU A 1 91 ? 10.742 -16.332 -17.348 1.00 87.38 91 LEU A CA 1
ATOM 670 C C . LEU A 1 91 ? 11.073 -16.825 -15.939 1.00 87.38 91 LEU A C 1
ATOM 672 O O . LEU A 1 91 ? 12.245 -16.911 -15.572 1.00 87.38 91 LEU A O 1
ATOM 676 N N . GLY A 1 92 ? 10.049 -17.197 -15.175 1.00 83.62 92 GLY A N 1
ATOM 677 C CA . GLY A 1 92 ? 10.199 -17.749 -13.826 1.00 83.62 92 GLY A CA 1
ATOM 678 C C . GLY A 1 92 ? 9.984 -16.720 -12.715 1.00 83.62 92 GLY A C 1
ATOM 679 O O . GLY A 1 92 ? 9.324 -15.713 -12.918 1.00 83.62 92 GLY A O 1
ATOM 680 N N . SER A 1 93 ? 10.516 -17.009 -11.526 1.00 84.38 93 SER A N 1
ATOM 681 C CA . SER A 1 93 ? 10.224 -16.286 -10.276 1.00 84.38 93 SER A CA 1
ATOM 682 C C . SER A 1 93 ? 11.377 -15.397 -9.784 1.00 84.38 93 SER A C 1
ATOM 684 O O . SER A 1 93 ? 11.459 -15.088 -8.598 1.00 84.38 93 SER A O 1
ATOM 686 N N . THR A 1 94 ? 12.329 -15.056 -10.655 1.00 88.69 94 THR A N 1
ATOM 687 C CA . THR A 1 94 ? 13.503 -14.227 -10.321 1.00 88.69 94 THR A CA 1
ATOM 688 C C . THR A 1 94 ? 13.754 -13.207 -11.415 1.00 88.69 94 THR A C 1
ATOM 690 O O . THR A 1 94 ? 13.594 -13.535 -12.596 1.00 88.69 94 THR A O 1
ATOM 693 N N . LEU A 1 95 ? 14.210 -12.007 -11.054 1.00 90.38 95 LEU A N 1
ATOM 694 C CA . LEU A 1 95 ? 14.511 -10.989 -12.053 1.00 90.38 95 LEU A CA 1
ATOM 695 C C . LEU A 1 95 ? 15.772 -11.371 -12.848 1.00 90.38 95 LEU A C 1
ATOM 697 O O . LEU A 1 95 ? 16.756 -11.858 -12.280 1.00 90.38 95 LEU A O 1
ATOM 701 N N . PRO A 1 96 ? 15.781 -11.170 -14.177 1.00 89.00 96 PRO A N 1
ATOM 702 C CA . PRO A 1 96 ? 16.945 -11.492 -14.981 1.00 89.00 96 PRO A CA 1
ATOM 703 C C . PRO A 1 96 ? 18.087 -10.520 -14.679 1.00 89.00 96 PRO A C 1
ATOM 705 O O . PRO A 1 96 ? 17.903 -9.309 -14.557 1.00 89.00 96 PRO A O 1
ATOM 708 N N . LYS A 1 97 ? 19.305 -11.058 -14.629 1.00 87.62 97 LYS A N 1
ATOM 709 C CA . LYS A 1 97 ? 20.531 -10.257 -14.667 1.00 87.62 97 LYS A CA 1
ATOM 710 C C . LYS A 1 97 ? 20.862 -9.985 -16.124 1.00 87.62 97 LYS A C 1
ATOM 712 O O . LYS A 1 97 ? 21.148 -10.925 -16.864 1.00 87.62 97 LYS A O 1
ATOM 717 N N . LEU A 1 98 ? 20.812 -8.723 -16.535 1.00 86.81 98 LEU A N 1
ATOM 718 C CA . LEU A 1 98 ? 21.037 -8.348 -17.928 1.00 86.81 98 LEU A CA 1
ATOM 719 C C . LEU A 1 98 ? 22.475 -7.871 -18.108 1.00 86.81 98 LEU A C 1
ATOM 721 O O . LEU A 1 98 ? 23.032 -7.171 -17.266 1.00 86.81 98 LEU A O 1
ATOM 725 N N . ARG A 1 99 ? 23.085 -8.236 -19.230 1.00 84.75 99 ARG A N 1
ATOM 726 C CA . ARG A 1 99 ? 24.372 -7.688 -19.654 1.00 84.75 99 ARG A CA 1
ATOM 727 C C . ARG A 1 99 ? 24.174 -7.041 -21.011 1.00 84.75 99 ARG A C 1
ATOM 729 O O . ARG A 1 99 ? 23.933 -7.732 -21.993 1.00 84.75 99 ARG A O 1
ATOM 736 N N . LEU A 1 100 ? 24.275 -5.722 -21.048 1.00 80.94 100 LEU A N 1
ATOM 737 C CA . LEU A 1 100 ? 24.260 -4.939 -22.268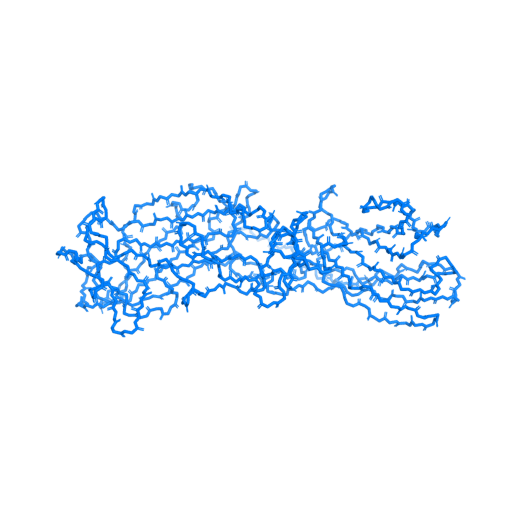 1.00 80.94 100 LEU A CA 1
ATOM 738 C C . LEU A 1 100 ? 25.706 -4.731 -22.700 1.00 80.94 100 LEU A C 1
ATOM 740 O O . LEU A 1 100 ? 26.504 -4.130 -21.981 1.00 80.94 100 LEU A O 1
ATOM 744 N N . VAL A 1 101 ? 26.060 -5.267 -23.861 1.00 73.12 101 VAL A N 1
ATOM 745 C CA . VAL A 1 101 ? 27.369 -5.021 -24.462 1.00 73.12 101 VAL A CA 1
ATOM 746 C C . VAL A 1 101 ? 27.155 -3.985 -25.552 1.00 73.12 101 VAL A C 1
ATOM 748 O O . VAL A 1 101 ? 26.592 -4.261 -26.610 1.00 73.12 101 VAL A O 1
ATOM 751 N N . GLY A 1 102 ? 27.543 -2.752 -25.244 1.00 63.16 102 GLY A N 1
ATOM 752 C CA . GLY A 1 102 ? 27.547 -1.687 -26.220 1.00 63.16 102 GLY A CA 1
ATOM 753 C C . GLY A 1 102 ? 28.730 -1.878 -27.128 1.00 63.16 102 GLY A C 1
ATOM 754 O O . GLY A 1 102 ? 29.834 -1.537 -26.737 1.00 63.16 102 GLY A O 1
ATOM 755 N N . GLY A 1 103 ? 28.527 -2.404 -28.333 1.00 65.69 103 GLY A N 1
ATOM 756 C CA . GLY A 1 103 ? 29.521 -2.208 -29.388 1.00 65.69 103 GLY A CA 1
ATOM 757 C C . GLY A 1 103 ? 29.698 -0.712 -29.702 1.00 65.69 103 GLY A C 1
ATOM 758 O O . GLY A 1 103 ? 29.155 0.160 -29.017 1.00 65.69 103 GLY A O 1
ATOM 759 N N . ALA A 1 104 ? 30.373 -0.397 -30.808 1.00 63.62 104 ALA A N 1
ATOM 760 C CA . ALA A 1 104 ? 30.639 0.983 -31.242 1.00 63.62 104 ALA A CA 1
ATOM 761 C C . ALA A 1 104 ? 29.406 1.922 -31.291 1.00 63.62 104 ALA A C 1
ATOM 763 O O . ALA A 1 104 ? 29.558 3.139 -31.272 1.00 63.62 104 ALA A O 1
ATOM 764 N N . SER A 1 105 ? 28.188 1.375 -31.351 1.00 64.75 105 SER A N 1
ATOM 765 C CA . SER A 1 105 ? 26.922 2.112 -31.400 1.00 64.75 105 SER A CA 1
ATOM 766 C C . SER A 1 105 ? 26.478 2.755 -30.079 1.00 64.75 105 SER A C 1
ATOM 768 O O . SER A 1 105 ? 25.714 3.713 -30.137 1.00 64.75 105 SER A O 1
ATOM 770 N N . ILE A 1 106 ? 26.940 2.288 -28.908 1.00 71.62 106 ILE A N 1
ATOM 771 C CA . ILE A 1 106 ? 26.657 3.000 -27.642 1.00 71.62 106 ILE A CA 1
ATOM 772 C C . ILE A 1 106 ? 27.583 4.218 -27.512 1.00 71.62 106 ILE A C 1
ATOM 774 O O . ILE A 1 106 ? 27.118 5.318 -27.215 1.00 71.62 106 ILE A O 1
ATOM 778 N N . GLY A 1 107 ? 28.862 4.047 -27.866 1.00 71.50 107 GLY A N 1
ATOM 779 C CA . GLY A 1 107 ? 29.877 5.100 -27.811 1.00 71.50 107 GLY A CA 1
ATOM 780 C C . GLY A 1 107 ? 30.209 5.552 -26.386 1.00 71.50 107 GLY A C 1
ATOM 781 O O . GLY A 1 107 ? 29.739 4.974 -25.405 1.00 71.50 107 GLY A O 1
ATOM 782 N N . ASP A 1 108 ? 31.020 6.602 -26.290 1.00 75.44 108 ASP A N 1
ATOM 783 C CA . ASP A 1 108 ? 31.376 7.244 -25.023 1.00 75.44 108 ASP A CA 1
ATOM 784 C C . ASP A 1 108 ? 30.364 8.348 -24.735 1.00 75.44 108 ASP A C 1
ATOM 786 O O . ASP A 1 108 ? 30.048 9.151 -25.616 1.00 75.44 108 ASP A O 1
ATOM 790 N N . GLY A 1 109 ? 29.874 8.433 -23.502 1.00 81.12 109 GLY A N 1
ATOM 791 C CA . GLY A 1 109 ? 28.841 9.412 -23.192 1.00 81.12 109 GLY A CA 1
ATOM 792 C C . GLY A 1 109 ? 28.287 9.314 -21.785 1.00 81.12 109 GLY A C 1
ATOM 793 O O . GLY A 1 109 ? 28.650 8.435 -21.001 1.00 81.12 109 GLY A O 1
ATOM 794 N N . GLU A 1 110 ? 27.424 10.271 -21.474 1.00 87.12 110 GLU A N 1
ATOM 795 C CA . GLU A 1 110 ? 26.533 10.228 -20.326 1.00 87.12 110 GLU A CA 1
ATOM 796 C C . GLU A 1 110 ? 25.198 9.652 -20.789 1.00 87.12 110 GLU A C 1
ATOM 798 O O . GLU A 1 110 ? 24.665 10.083 -21.810 1.00 87.12 110 GLU A O 1
ATOM 803 N N . PHE A 1 111 ? 24.704 8.655 -20.062 1.00 87.00 111 PHE A N 1
ATOM 804 C CA . PHE A 1 111 ? 23.508 7.914 -20.427 1.00 87.00 111 PHE A CA 1
ATOM 805 C C . PHE A 1 111 ? 22.573 7.809 -19.235 1.00 87.00 111 PHE A C 1
ATOM 807 O O . PHE A 1 111 ? 23.015 7.591 -18.102 1.00 87.00 111 PHE A O 1
ATOM 814 N N . GLN A 1 112 ? 21.281 7.891 -19.503 1.00 88.25 112 GLN A N 1
ATOM 815 C CA . GLN A 1 112 ? 20.235 7.539 -18.566 1.00 88.25 112 GLN A CA 1
ATOM 816 C C . GLN A 1 112 ? 19.702 6.149 -18.915 1.00 88.25 112 GLN A C 1
ATOM 818 O O . GLN A 1 112 ? 19.423 5.833 -20.069 1.00 88.25 112 GLN A O 1
ATOM 823 N N . LEU A 1 113 ? 19.604 5.283 -17.907 1.00 90.06 113 LEU A N 1
ATOM 824 C CA . LEU A 1 113 ? 19.028 3.953 -18.057 1.00 90.06 113 LEU A CA 1
ATOM 825 C C . LEU A 1 113 ? 17.611 3.975 -17.501 1.00 90.06 113 LEU A C 1
ATOM 827 O O . LEU A 1 113 ? 17.422 4.232 -16.314 1.00 90.06 113 LEU A O 1
ATOM 831 N N . GLY A 1 114 ? 16.635 3.666 -18.345 1.00 89.81 114 GLY A N 1
ATOM 832 C CA . GLY A 1 114 ? 15.262 3.380 -17.952 1.00 89.81 114 GLY A CA 1
ATOM 833 C C . GLY A 1 114 ? 15.003 1.878 -17.974 1.00 89.81 114 GLY A C 1
ATOM 834 O O . GLY A 1 114 ? 15.480 1.163 -18.856 1.00 89.81 114 GLY A O 1
ATOM 835 N N . VAL A 1 115 ? 14.227 1.379 -17.018 1.00 92.50 115 VAL A N 1
ATOM 836 C CA . VAL A 1 115 ? 13.705 0.015 -17.045 1.00 92.50 115 VAL A CA 1
ATOM 837 C C . VAL A 1 115 ? 12.222 0.014 -16.711 1.00 92.50 115 VAL A C 1
ATOM 839 O O . VAL A 1 115 ? 11.764 0.607 -15.738 1.00 92.50 115 VAL A O 1
ATOM 842 N N . VAL A 1 116 ? 11.459 -0.685 -17.539 1.00 92.12 116 VAL A N 1
ATOM 843 C CA . VAL A 1 116 ? 10.026 -0.873 -17.377 1.00 92.12 116 VAL A CA 1
ATOM 844 C C . VAL A 1 116 ? 9.725 -2.363 -17.388 1.00 92.12 116 VAL A C 1
ATOM 846 O O . VAL A 1 116 ? 10.104 -3.068 -18.318 1.00 92.12 116 VAL A O 1
ATOM 849 N N . GLY A 1 117 ? 9.023 -2.845 -16.369 1.00 95.12 117 GLY A N 1
ATOM 850 C CA . GLY A 1 117 ? 8.423 -4.174 -16.370 1.00 95.12 117 GLY A CA 1
ATOM 851 C C . GLY A 1 117 ? 7.017 -4.117 -16.956 1.00 95.12 117 GLY A C 1
ATOM 852 O O . GLY A 1 117 ? 6.227 -3.255 -16.569 1.00 95.12 117 GLY A O 1
ATOM 853 N N . LEU A 1 118 ? 6.703 -5.014 -17.884 1.00 94.56 118 LEU A N 1
ATOM 854 C CA . LEU A 1 118 ? 5.429 -5.076 -18.594 1.00 94.56 118 LEU A CA 1
ATOM 855 C C . LEU A 1 118 ? 4.648 -6.329 -18.193 1.00 94.56 118 LEU A C 1
ATOM 857 O O . LEU A 1 118 ? 5.190 -7.425 -18.295 1.00 94.56 118 LEU A O 1
ATOM 861 N N . ALA A 1 119 ? 3.385 -6.170 -17.797 1.00 93.69 119 ALA A N 1
ATOM 862 C CA . ALA A 1 119 ? 2.398 -7.245 -17.675 1.00 93.69 119 ALA A CA 1
ATOM 863 C C . ALA A 1 119 ? 1.462 -7.166 -18.893 1.00 93.69 119 ALA A C 1
ATOM 865 O O . ALA A 1 119 ? 0.652 -6.243 -19.033 1.00 93.69 119 ALA A O 1
ATOM 866 N N . GLY A 1 120 ? 1.633 -8.075 -19.846 1.00 92.56 120 GLY A N 1
ATOM 867 C CA . GLY A 1 120 ? 1.103 -7.965 -21.196 1.00 92.56 120 GLY A CA 1
ATOM 868 C C . GLY A 1 120 ? 1.634 -6.708 -21.883 1.00 92.56 120 GLY A C 1
ATOM 869 O O . GLY A 1 120 ? 2.837 -6.544 -22.069 1.00 92.56 120 GLY A O 1
ATOM 870 N N . ASN A 1 121 ? 0.724 -5.801 -22.237 1.00 89.50 121 ASN A N 1
ATOM 871 C CA . ASN A 1 121 ? 1.058 -4.516 -22.862 1.00 89.50 121 ASN A CA 1
ATOM 872 C C . ASN A 1 121 ? 1.061 -3.351 -21.865 1.00 89.50 121 ASN A C 1
ATOM 874 O O . ASN A 1 121 ? 1.094 -2.192 -22.275 1.00 89.50 121 ASN A O 1
ATOM 878 N N . GLU A 1 122 ? 0.962 -3.633 -20.569 1.00 88.19 122 GLU A N 1
ATOM 879 C CA . GLU A 1 122 ? 0.817 -2.601 -19.559 1.00 88.19 122 GLU A CA 1
ATOM 880 C C . GLU A 1 122 ? 2.063 -2.461 -18.690 1.00 88.19 122 GLU A C 1
ATOM 882 O O . GLU A 1 122 ? 2.655 -3.446 -18.262 1.00 88.19 122 GLU A O 1
ATOM 887 N N . ILE A 1 123 ? 2.431 -1.219 -18.385 1.00 86.56 123 ILE A N 1
ATOM 888 C CA . ILE A 1 123 ? 3.514 -0.888 -17.461 1.00 86.56 123 ILE A CA 1
ATOM 889 C C . ILE A 1 123 ? 3.118 -1.328 -16.052 1.00 86.56 123 ILE A C 1
ATOM 891 O O . ILE A 1 123 ? 2.243 -0.724 -15.426 1.00 86.56 123 ILE A O 1
ATOM 895 N N . ALA A 1 124 ? 3.799 -2.354 -15.557 1.00 90.38 124 ALA A N 1
ATOM 896 C CA . ALA A 1 124 ? 3.589 -2.936 -14.244 1.00 90.38 124 ALA A CA 1
ATOM 897 C C . ALA A 1 124 ? 4.671 -2.563 -13.235 1.00 90.38 124 ALA A C 1
ATOM 899 O O . ALA A 1 124 ? 4.345 -2.391 -12.065 1.00 90.38 124 ALA A O 1
ATOM 900 N N . ALA A 1 125 ? 5.911 -2.362 -13.679 1.00 91.69 125 ALA A N 1
ATOM 901 C CA . ALA A 1 125 ? 7.007 -1.888 -12.842 1.00 91.69 125 ALA A CA 1
ATOM 902 C C . ALA A 1 125 ? 7.796 -0.784 -13.544 1.00 91.69 125 ALA A C 1
ATOM 904 O O . ALA A 1 125 ? 7.873 -0.769 -14.774 1.00 91.69 125 ALA A O 1
ATOM 905 N N . VAL A 1 126 ? 8.397 0.115 -12.771 1.00 88.06 126 VAL A N 1
ATOM 906 C CA . VAL A 1 126 ? 9.228 1.208 -13.288 1.00 88.06 126 VAL A CA 1
ATOM 907 C C . VAL A 1 126 ? 10.505 1.351 -12.476 1.00 88.06 126 VAL A C 1
ATOM 909 O O . VAL A 1 126 ? 10.557 1.022 -11.291 1.00 88.06 126 VAL A O 1
ATOM 912 N N . GLY A 1 127 ? 11.543 1.836 -13.139 1.00 88.75 127 GLY A N 1
ATOM 913 C CA . GLY A 1 127 ? 12.853 2.023 -12.559 1.00 88.75 127 GLY A CA 1
ATOM 914 C C . GLY A 1 127 ? 13.773 2.795 -13.487 1.00 88.75 127 GLY A C 1
ATOM 915 O O . GLY A 1 127 ? 13.552 2.856 -14.696 1.00 88.75 127 GLY A O 1
ATOM 916 N N . GLY A 1 128 ? 14.831 3.372 -12.932 1.00 87.69 128 GLY A N 1
ATOM 917 C CA . GLY A 1 128 ? 15.823 4.063 -13.738 1.00 87.69 128 GLY A CA 1
ATOM 918 C C . GLY A 1 128 ? 17.029 4.530 -12.942 1.00 87.69 128 GLY A C 1
ATOM 919 O O . GLY A 1 128 ? 17.078 4.398 -11.718 1.00 87.69 128 GLY A O 1
ATOM 920 N N . SER A 1 129 ? 18.022 5.049 -13.653 1.00 84.75 129 SER A N 1
ATOM 921 C CA . SER A 1 129 ? 19.197 5.686 -13.071 1.00 84.75 129 SER A CA 1
ATOM 922 C C . SER A 1 129 ? 19.145 7.194 -13.258 1.00 84.75 129 SER A C 1
ATOM 924 O O . SER A 1 129 ? 18.515 7.707 -14.177 1.00 84.75 129 SER A O 1
ATOM 926 N N . THR A 1 130 ? 19.916 7.912 -12.450 1.00 84.19 130 THR A N 1
ATOM 927 C CA . THR A 1 130 ? 20.384 9.231 -12.873 1.00 84.19 130 THR A CA 1
ATOM 928 C C . THR A 1 130 ? 21.335 9.083 -14.068 1.00 84.19 130 THR A C 1
ATOM 930 O O . THR A 1 130 ? 21.982 8.030 -14.201 1.00 84.19 130 THR A O 1
ATOM 933 N N . PRO A 1 131 ? 21.476 10.124 -14.902 1.00 85.38 131 PRO A N 1
ATOM 934 C CA . PRO A 1 131 ? 22.506 10.181 -15.930 1.00 85.38 131 PRO A CA 1
ATOM 935 C C . PRO A 1 131 ? 23.878 9.760 -15.382 1.00 85.38 131 PRO A C 1
ATOM 937 O O . PRO A 1 131 ? 24.310 10.196 -14.311 1.00 85.38 131 PRO A O 1
ATOM 940 N N . THR A 1 132 ? 24.517 8.811 -16.063 1.00 83.56 132 THR A N 1
ATOM 941 C CA . THR A 1 132 ? 25.777 8.189 -15.649 1.00 83.56 132 THR A CA 1
ATOM 942 C C . THR A 1 132 ? 26.710 8.092 -16.844 1.00 83.56 132 THR A C 1
ATOM 944 O O . THR A 1 132 ? 26.327 7.624 -17.915 1.00 83.56 132 THR A O 1
ATOM 947 N N . ARG A 1 133 ? 27.960 8.519 -16.663 1.00 85.69 133 ARG A N 1
ATOM 948 C CA . ARG A 1 133 ? 28.996 8.378 -17.686 1.00 85.69 133 ARG A CA 1
ATOM 949 C C . ARG A 1 133 ? 29.562 6.958 -17.702 1.00 85.69 133 ARG A C 1
ATOM 951 O O . ARG A 1 133 ? 29.917 6.447 -16.639 1.00 85.69 1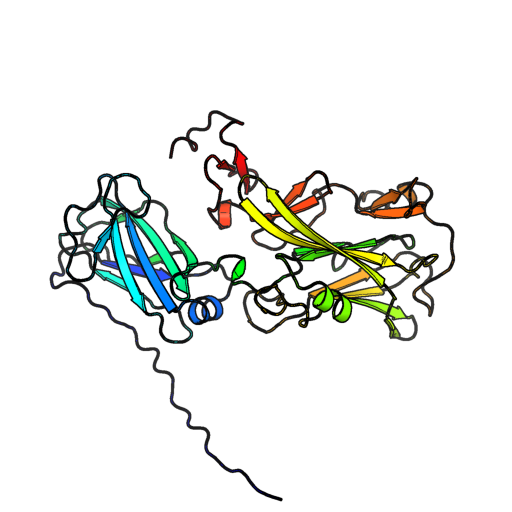33 ARG A O 1
ATOM 958 N N . PHE A 1 134 ? 29.682 6.367 -18.889 1.00 81.50 134 PHE A N 1
ATOM 959 C CA . PHE A 1 134 ? 30.321 5.062 -19.104 1.00 81.50 134 PHE A CA 1
ATOM 960 C C . PHE A 1 134 ? 31.538 5.213 -20.023 1.00 81.50 134 PHE A C 1
ATOM 962 O O . PHE A 1 134 ? 31.445 5.884 -21.054 1.00 81.50 134 PHE A O 1
ATOM 969 N N . GLU A 1 135 ? 32.668 4.603 -19.654 1.00 79.75 135 GLU A N 1
ATOM 970 C CA . GLU A 1 135 ? 33.887 4.580 -20.471 1.00 79.75 135 GLU A CA 1
ATOM 971 C C . GLU A 1 135 ? 34.063 3.214 -21.178 1.00 79.75 135 GLU A C 1
ATOM 973 O O . GLU A 1 135 ? 33.594 2.182 -20.684 1.00 79.75 135 GLU A O 1
ATOM 978 N N . PRO A 1 136 ? 34.737 3.146 -22.342 1.00 71.12 136 PRO A N 1
ATOM 979 C CA . PRO A 1 136 ? 35.062 1.880 -22.993 1.00 71.12 136 PRO A CA 1
ATOM 980 C C . PRO A 1 136 ? 35.843 0.945 -22.074 1.00 71.12 136 PRO A C 1
ATOM 982 O O . PRO A 1 136 ? 36.827 1.340 -21.453 1.00 71.12 136 PRO A O 1
ATOM 985 N N . GLY A 1 137 ? 35.433 -0.322 -22.018 1.00 69.31 137 GLY A N 1
ATOM 986 C CA . GLY A 1 137 ? 36.052 -1.306 -21.129 1.00 69.31 137 GLY A CA 1
ATOM 987 C C . GLY A 1 137 ? 35.564 -1.246 -19.677 1.00 69.31 137 GLY A C 1
ATOM 988 O O . GLY A 1 137 ? 35.928 -2.132 -18.900 1.00 69.31 137 GLY A O 1
ATOM 989 N N . ASP A 1 138 ? 34.691 -0.295 -19.313 1.00 73.06 138 ASP A N 1
ATOM 990 C CA . ASP A 1 138 ? 33.988 -0.348 -18.033 1.00 73.06 138 ASP A CA 1
ATOM 991 C C . ASP A 1 138 ? 33.040 -1.546 -18.024 1.00 73.06 138 ASP A C 1
ATOM 993 O O . ASP A 1 138 ? 32.002 -1.566 -18.684 1.00 73.06 138 ASP A O 1
ATOM 997 N N . GLY A 1 139 ? 33.396 -2.557 -17.235 1.00 73.75 139 GLY A N 1
ATOM 998 C CA . GLY A 1 139 ? 32.533 -3.681 -16.888 1.00 73.75 139 GLY A CA 1
ATOM 999 C C . GLY A 1 139 ? 31.695 -3.388 -15.648 1.00 73.75 139 GLY A C 1
ATOM 1000 O O . GLY A 1 139 ? 31.690 -4.213 -14.732 1.00 73.75 139 GLY A O 1
ATOM 1001 N N . ARG A 1 140 ? 31.070 -2.211 -15.546 1.00 80.12 140 ARG A N 1
ATOM 1002 C CA . ARG A 1 140 ? 30.423 -1.760 -14.304 1.00 80.12 140 ARG A CA 1
ATOM 1003 C C . ARG A 1 140 ? 29.076 -2.450 -14.085 1.00 80.12 140 ARG A C 1
ATOM 1005 O O . ARG A 1 140 ? 28.262 -2.566 -15.000 1.00 80.12 140 ARG A O 1
ATOM 1012 N N . ASP A 1 141 ? 28.846 -2.879 -12.846 1.00 84.19 141 ASP A N 1
ATOM 1013 C CA . ASP A 1 141 ? 27.522 -3.287 -12.384 1.00 84.19 141 ASP A CA 1
ATOM 1014 C C . ASP A 1 141 ? 26.713 -2.021 -12.046 1.00 84.19 141 ASP A C 1
ATOM 1016 O O . ASP A 1 141 ? 27.116 -1.213 -11.204 1.00 84.19 141 ASP A O 1
ATOM 1020 N N . VAL A 1 142 ? 25.588 -1.830 -12.731 1.00 87.31 142 VAL A N 1
ATOM 1021 C CA . VAL A 1 142 ? 24.622 -0.757 -12.483 1.00 87.31 142 VAL A CA 1
ATOM 1022 C C . VAL A 1 142 ? 23.415 -1.377 -11.807 1.00 87.31 142 VAL A C 1
ATOM 1024 O O . VAL A 1 142 ? 22.749 -2.245 -12.369 1.00 87.31 142 VAL A O 1
ATOM 1027 N N . THR A 1 143 ? 23.144 -0.939 -10.582 1.00 89.44 143 THR A N 1
ATOM 1028 C CA . THR A 1 143 ? 21.931 -1.335 -9.871 1.00 89.44 143 THR A CA 1
ATOM 1029 C C . THR A 1 143 ? 20.812 -0.365 -10.217 1.00 89.44 143 THR A C 1
ATOM 1031 O O . THR A 1 143 ? 20.970 0.835 -10.004 1.00 89.44 143 THR A O 1
ATOM 1034 N N . LEU A 1 144 ? 19.705 -0.879 -10.747 1.00 88.38 144 LEU A N 1
ATOM 1035 C CA . LEU A 1 144 ? 18.508 -0.094 -11.041 1.00 88.38 144 LEU A CA 1
ATOM 1036 C C . LEU A 1 144 ? 17.382 -0.524 -10.095 1.00 88.38 144 LEU A C 1
ATOM 1038 O O . LEU A 1 144 ? 17.164 -1.734 -9.955 1.00 88.38 144 LEU A O 1
ATOM 1042 N N . PRO A 1 145 ? 16.651 0.414 -9.467 1.00 89.81 145 PRO A N 1
ATOM 1043 C CA . PRO A 1 145 ? 15.389 0.070 -8.827 1.00 89.81 145 PRO A CA 1
ATOM 1044 C C . PRO A 1 145 ? 14.427 -0.492 -9.880 1.00 89.81 145 PRO A C 1
ATOM 1046 O O . PRO A 1 145 ? 14.551 -0.175 -11.061 1.00 89.81 145 PRO A O 1
ATOM 1049 N N . LEU A 1 146 ? 13.492 -1.345 -9.470 1.00 92.69 146 LEU A N 1
ATOM 1050 C CA . LEU A 1 146 ? 12.388 -1.787 -10.321 1.00 92.69 146 LEU A CA 1
ATOM 1051 C C . LEU A 1 146 ? 11.188 -2.102 -9.434 1.00 92.69 146 LEU A C 1
ATOM 1053 O O . LEU A 1 146 ? 11.048 -3.225 -8.956 1.00 92.69 146 LEU A O 1
ATOM 1057 N N . ASP A 1 147 ? 10.343 -1.105 -9.206 1.00 89.62 147 ASP A N 1
ATOM 1058 C CA . ASP A 1 147 ? 9.222 -1.210 -8.276 1.00 89.62 147 ASP A CA 1
ATOM 1059 C C . ASP A 1 147 ? 7.894 -1.311 -9.009 1.00 89.62 147 ASP A C 1
ATOM 1061 O O . ASP A 1 147 ? 7.670 -0.657 -10.032 1.00 89.62 147 ASP A O 1
ATOM 1065 N N . LEU A 1 148 ? 7.001 -2.144 -8.479 1.00 89.38 148 LEU A N 1
ATOM 1066 C CA . LEU A 1 148 ? 5.662 -2.315 -9.015 1.00 89.38 148 LEU A CA 1
ATOM 1067 C C . LEU A 1 148 ? 4.842 -1.046 -8.827 1.00 89.38 148 LEU A C 1
ATOM 1069 O O . LEU A 1 148 ? 4.842 -0.402 -7.773 1.00 89.38 148 LEU A O 1
ATOM 1073 N N . ARG A 1 149 ? 4.050 -0.732 -9.848 1.00 84.06 149 ARG A N 1
ATOM 1074 C CA . ARG A 1 149 ? 3.061 0.334 -9.763 1.00 84.06 149 ARG A CA 1
ATOM 1075 C C . ARG A 1 149 ? 1.998 -0.027 -8.723 1.00 84.06 149 ARG A C 1
ATOM 1077 O O . ARG A 1 149 ? 1.626 -1.200 -8.615 1.00 84.06 149 ARG A O 1
ATOM 1084 N N . PRO A 1 150 ? 1.409 0.966 -8.029 1.00 80.94 150 PRO A N 1
ATOM 1085 C CA . PRO A 1 150 ? 0.462 0.733 -6.937 1.00 80.94 150 PRO A CA 1
ATOM 1086 C C . PRO A 1 150 ? -0.666 -0.252 -7.260 1.00 80.94 150 PRO A C 1
ATOM 1088 O O . PRO A 1 150 ? -1.019 -1.082 -6.426 1.00 80.94 150 PRO A O 1
ATOM 1091 N N . ARG A 1 151 ? -1.206 -0.232 -8.485 1.00 81.44 151 ARG A N 1
ATOM 1092 C CA . ARG A 1 151 ? -2.279 -1.149 -8.909 1.00 81.44 151 ARG A CA 1
ATOM 1093 C C . ARG A 1 151 ? -1.901 -2.639 -8.882 1.00 81.44 151 ARG A C 1
ATOM 1095 O O . ARG A 1 151 ? -2.803 -3.455 -8.742 1.00 81.44 151 ARG A O 1
ATOM 1102 N N . TYR A 1 152 ? -0.615 -2.980 -8.968 1.00 87.19 152 TYR A N 1
ATOM 1103 C CA . TYR A 1 152 ? -0.109 -4.359 -8.923 1.00 87.19 152 TYR A CA 1
ATOM 1104 C C . TYR A 1 152 ? 0.311 -4.811 -7.521 1.00 87.19 152 TYR A C 1
ATOM 1106 O O . TYR A 1 152 ? 0.535 -5.994 -7.299 1.00 87.19 152 TYR A O 1
ATOM 1114 N N . LEU A 1 153 ? 0.407 -3.889 -6.563 1.00 88.06 153 LEU A N 1
ATOM 1115 C CA . LEU A 1 153 ? 0.698 -4.231 -5.173 1.00 88.06 153 LEU A CA 1
ATOM 1116 C C . LEU A 1 153 ? -0.567 -4.743 -4.464 1.00 88.06 153 LEU A C 1
ATOM 1118 O O . LEU A 1 153 ? -1.663 -4.322 -4.803 1.00 88.06 153 LEU A O 1
ATOM 1122 N N . PRO A 1 154 ? -0.485 -5.593 -3.444 1.00 90.88 154 PRO A N 1
ATOM 1123 C CA . PRO A 1 154 ? -1.615 -5.845 -2.549 1.00 90.88 154 PRO A CA 1
ATOM 1124 C C . PRO A 1 154 ? -2.140 -4.558 -1.873 1.00 90.88 154 PRO A C 1
ATOM 1126 O O . PRO A 1 154 ? -1.355 -3.630 -1.635 1.00 90.88 154 PRO A O 1
ATOM 1129 N N . PRO A 1 155 ? -3.444 -4.446 -1.539 1.00 93.12 155 PRO A N 1
ATOM 1130 C CA . PRO A 1 155 ? -3.904 -3.393 -0.640 1.00 93.12 155 PRO A CA 1
ATOM 1131 C C . PRO A 1 155 ? -3.233 -3.525 0.731 1.00 93.12 155 PRO A C 1
ATOM 1133 O O . PRO A 1 155 ? -3.033 -4.627 1.239 1.00 93.12 155 PRO A O 1
ATOM 1136 N N . ARG A 1 156 ? -2.913 -2.386 1.351 1.00 92.88 156 ARG A N 1
ATOM 1137 C CA . ARG A 1 156 ? -2.301 -2.307 2.683 1.00 92.88 156 ARG A CA 1
ATOM 1138 C C . ARG A 1 156 ? -3.008 -1.280 3.541 1.00 92.88 156 ARG A C 1
ATOM 1140 O O . ARG A 1 156 ? -3.410 -0.246 3.023 1.00 92.88 156 ARG A O 1
ATOM 1147 N N . VAL A 1 157 ? -3.099 -1.516 4.845 1.00 92.88 157 VAL A N 1
ATOM 1148 C CA . VAL A 1 157 ? -3.459 -0.468 5.799 1.00 92.88 157 VAL A CA 1
ATOM 1149 C C . VAL A 1 157 ? -2.270 0.475 5.963 1.00 92.88 157 VAL A C 1
ATOM 1151 O O . VAL A 1 157 ? -1.262 0.111 6.559 1.00 92.88 157 VAL A O 1
ATOM 1154 N N . VAL A 1 158 ? -2.388 1.689 5.435 1.00 87.44 158 VAL A N 1
ATOM 1155 C CA . VAL A 1 158 ? -1.337 2.718 5.513 1.00 87.44 158 VAL A CA 1
ATOM 1156 C C . VAL A 1 158 ? -1.508 3.635 6.719 1.00 87.44 158 VAL A C 1
ATOM 1158 O O . VAL A 1 158 ? -0.527 4.204 7.194 1.00 87.44 158 VAL A O 1
ATOM 1161 N N . VAL A 1 159 ? -2.735 3.743 7.242 1.00 86.81 159 VAL A N 1
ATOM 1162 C CA . VAL A 1 159 ? -3.059 4.490 8.463 1.00 86.81 159 VAL A CA 1
ATOM 1163 C C . VAL A 1 159 ? -4.067 3.703 9.292 1.00 86.81 159 VAL A C 1
ATOM 1165 O O . VAL A 1 159 ? -5.038 3.166 8.764 1.00 86.81 159 VAL A O 1
ATOM 1168 N N . SER A 1 160 ? -3.864 3.690 10.609 1.00 91.56 160 SER A N 1
ATOM 1169 C CA . SER A 1 160 ? -4.878 3.283 11.584 1.00 91.56 160 SER A CA 1
ATOM 1170 C C . SER A 1 160 ? -4.884 4.262 12.752 1.00 91.56 160 SER A C 1
ATOM 1172 O O . SER A 1 160 ? -3.819 4.652 13.236 1.00 91.56 160 SER A O 1
ATOM 1174 N N . LEU A 1 161 ? -6.074 4.676 13.183 1.00 88.38 161 LEU A N 1
ATOM 1175 C CA . LEU A 1 161 ? -6.289 5.450 14.400 1.00 88.38 161 LEU A CA 1
ATOM 1176 C C . LEU A 1 161 ? -7.382 4.756 15.227 1.00 88.38 161 LEU A C 1
ATOM 1178 O O . LEU A 1 161 ? -8.501 4.607 14.727 1.00 88.38 161 LEU A O 1
ATOM 1182 N N . PRO A 1 162 ? -7.098 4.344 16.475 1.00 90.88 162 PRO A N 1
ATOM 1183 C CA . PRO A 1 162 ? -5.818 4.484 17.181 1.00 90.88 162 PRO A CA 1
ATOM 1184 C C . PRO A 1 162 ? -4.654 3.737 16.510 1.00 90.88 162 PRO A C 1
ATOM 1186 O O . PRO A 1 162 ? -4.868 2.741 15.824 1.00 90.88 162 PRO A O 1
ATOM 1189 N N . GLN A 1 163 ? -3.431 4.229 16.711 1.00 88.19 163 GLN A N 1
ATOM 1190 C CA . GLN A 1 163 ? -2.223 3.595 16.175 1.00 88.19 163 GLN A CA 1
ATOM 1191 C C . GLN A 1 163 ? -1.900 2.297 16.920 1.00 88.19 163 GLN A C 1
ATOM 1193 O O . GLN A 1 163 ? -2.216 2.146 18.10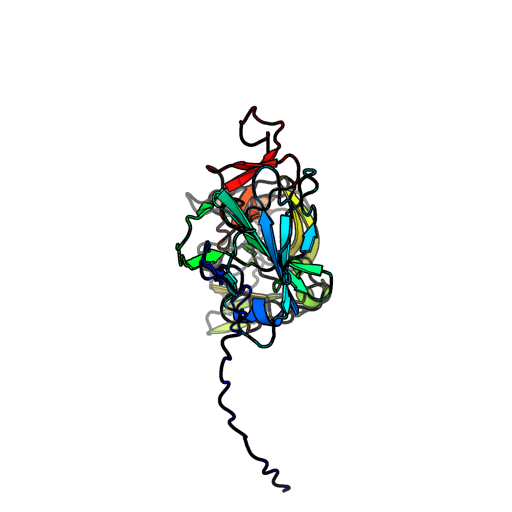2 1.00 88.19 163 GLN A O 1
ATOM 1198 N N . SER A 1 164 ? -1.195 1.384 16.251 1.00 91.38 164 SER A N 1
ATOM 1199 C CA . SER A 1 164 ? -0.655 0.193 16.910 1.00 91.38 164 SER A CA 1
ATOM 1200 C C . SER A 1 164 ? 0.323 0.578 18.028 1.00 91.38 164 SER A C 1
ATOM 1202 O O . SER A 1 164 ? 1.180 1.443 17.854 1.00 91.38 164 SER A O 1
ATOM 1204 N N . GLY A 1 165 ? 0.174 -0.044 19.194 1.00 91.00 165 GLY A N 1
ATOM 1205 C CA . GLY A 1 165 ? 0.889 0.275 20.427 1.00 91.00 165 GLY A CA 1
ATOM 1206 C C . GLY A 1 165 ? 0.397 1.533 21.152 1.00 91.00 165 GLY A C 1
ATOM 1207 O O . GLY A 1 165 ? 0.960 1.875 22.194 1.00 91.00 165 GLY A O 1
ATOM 1208 N N . GLN A 1 166 ? -0.627 2.235 20.651 1.00 89.50 166 GLN A N 1
ATOM 1209 C CA . GLN A 1 166 ? -1.086 3.472 21.277 1.00 89.50 166 GLN A CA 1
ATOM 1210 C C . GLN A 1 166 ? -1.685 3.197 22.659 1.00 89.50 166 GLN A C 1
ATOM 1212 O O . GLN A 1 166 ? -2.675 2.481 22.801 1.00 89.50 166 GLN A O 1
ATOM 1217 N N . SER A 1 167 ? -1.123 3.831 23.684 1.00 89.62 167 SER A N 1
ATOM 1218 C CA . SER A 1 167 ? -1.703 3.857 25.021 1.00 89.62 167 SER A CA 1
ATOM 1219 C C . SER A 1 167 ? -2.548 5.112 25.229 1.00 89.62 167 SER A C 1
ATOM 1221 O O . SER A 1 167 ? -2.469 6.090 24.481 1.00 89.62 167 SER A O 1
ATOM 1223 N N . ASN A 1 168 ? -3.334 5.109 26.302 1.00 86.88 168 ASN A N 1
ATOM 1224 C CA . ASN A 1 168 ? -4.154 6.243 26.714 1.00 86.88 168 ASN A CA 1
ATOM 1225 C C . ASN A 1 168 ? -5.195 6.701 25.680 1.00 86.88 168 ASN A C 1
ATOM 1227 O O . ASN A 1 168 ? -5.512 7.888 25.593 1.00 86.88 168 ASN A O 1
ATOM 1231 N N . VAL A 1 169 ? -5.758 5.764 24.918 1.00 90.12 169 VAL A N 1
ATOM 1232 C CA . VAL A 1 169 ? -6.897 6.046 24.041 1.00 90.12 169 VAL A CA 1
ATOM 1233 C C . VAL A 1 169 ? -8.100 6.432 24.915 1.00 90.12 169 VAL A C 1
ATOM 1235 O O . VAL A 1 169 ? -8.351 5.777 25.936 1.00 90.12 169 VAL A O 1
ATOM 1238 N N . PRO A 1 170 ? -8.843 7.503 24.592 1.00 89.06 170 PRO A N 1
ATOM 1239 C CA . PRO A 1 170 ? -9.975 7.921 25.405 1.00 89.06 170 PRO A CA 1
ATOM 1240 C C . PRO A 1 170 ? -11.119 6.908 25.308 1.00 89.06 170 PRO A C 1
ATOM 1242 O O . PRO A 1 170 ? -11.509 6.481 24.225 1.00 89.06 170 PRO A O 1
ATOM 1245 N N . ALA A 1 171 ? -11.744 6.592 26.442 1.00 89.25 171 ALA A N 1
ATOM 1246 C CA . ALA A 1 171 ? -12.937 5.742 26.475 1.00 89.25 171 ALA A CA 1
ATOM 1247 C C . ALA A 1 171 ? -14.102 6.294 25.628 1.00 89.25 171 ALA A C 1
ATOM 1249 O O . ALA A 1 171 ? -14.943 5.540 25.145 1.00 89.25 171 ALA A O 1
ATOM 1250 N N . ALA A 1 172 ? -14.158 7.617 25.437 1.00 87.50 172 ALA A N 1
ATOM 1251 C CA . ALA A 1 172 ? -15.157 8.295 24.611 1.00 87.50 172 ALA A CA 1
ATOM 1252 C C . ALA A 1 172 ? -14.794 8.358 23.111 1.00 87.50 172 ALA A C 1
ATOM 1254 O O . ALA A 1 172 ? -15.371 9.180 22.395 1.00 87.50 172 ALA A O 1
ATOM 1255 N N . LEU A 1 173 ? -13.859 7.524 22.632 1.00 89.50 173 LEU A N 1
ATOM 1256 C CA . LEU A 1 173 ? -13.539 7.393 21.208 1.00 89.50 173 LEU A CA 1
ATOM 1257 C C . LEU A 1 173 ? -14.830 7.255 20.385 1.00 89.50 173 LEU A C 1
ATOM 1259 O O . LEU A 1 173 ? -15.696 6.445 20.711 1.00 89.50 173 LEU A O 1
ATOM 1263 N N . GLY A 1 174 ? -14.995 8.090 19.361 1.00 82.38 174 GLY A N 1
ATOM 1264 C CA . GLY A 1 174 ? -16.166 8.040 18.476 1.00 82.38 174 GLY A CA 1
ATOM 1265 C C . GLY A 1 174 ? -15.985 7.125 17.283 1.00 82.38 174 GLY A C 1
ATOM 1266 O O . GLY A 1 174 ? -16.952 6.554 16.776 1.00 82.38 174 GLY A O 1
ATOM 1267 N N . LEU A 1 175 ? -14.739 7.010 16.834 1.00 88.12 175 LEU A N 1
ATOM 1268 C CA . LEU A 1 175 ? -14.412 6.480 15.530 1.00 88.12 175 LEU A CA 1
ATOM 1269 C C . LEU A 1 175 ? -13.061 5.772 15.559 1.00 88.12 175 LEU A C 1
ATOM 1271 O O . LEU A 1 175 ? -12.098 6.298 16.113 1.00 88.12 175 LEU A O 1
ATOM 1275 N N . ILE A 1 176 ? -13.003 4.615 14.908 1.00 91.38 176 ILE A N 1
ATOM 1276 C CA . ILE A 1 176 ? -11.763 4.019 14.422 1.00 91.38 176 ILE A CA 1
ATOM 1277 C C . ILE A 1 176 ? -11.620 4.401 12.953 1.00 91.38 176 ILE A C 1
ATOM 1279 O O . ILE A 1 176 ? -12.551 4.218 12.168 1.00 91.38 176 ILE A O 1
ATOM 1283 N N . TYR A 1 177 ? -10.464 4.939 12.595 1.00 90.81 177 TYR A N 1
ATOM 1284 C CA . TYR A 1 177 ? -10.139 5.334 11.231 1.00 90.81 177 TYR A CA 1
ATOM 1285 C C . TYR A 1 177 ? -9.105 4.365 10.665 1.00 90.81 177 TYR A C 1
ATOM 1287 O O . TYR A 1 177 ? -8.089 4.105 11.308 1.00 90.81 177 TYR A O 1
ATOM 1295 N N . VAL A 1 178 ? -9.361 3.835 9.475 1.00 92.81 178 VAL A N 1
ATOM 1296 C CA . VAL A 1 178 ? -8.431 2.987 8.726 1.00 92.81 178 VAL A CA 1
ATOM 1297 C C . VAL A 1 178 ? -8.336 3.522 7.310 1.00 92.81 178 VAL A C 1
ATOM 1299 O O . VAL A 1 178 ? -9.354 3.803 6.684 1.00 92.81 178 VAL A O 1
ATOM 1302 N N . GLU A 1 179 ? -7.123 3.627 6.790 1.00 91.44 179 GLU A N 1
ATOM 1303 C CA . GLU A 1 179 ? -6.882 4.015 5.407 1.00 91.44 179 GLU A CA 1
ATOM 1304 C C . GLU A 1 179 ? -6.131 2.914 4.679 1.00 91.44 179 GLU A C 1
ATOM 1306 O O . GLU A 1 179 ? -5.116 2.410 5.166 1.00 91.44 179 GLU A O 1
ATOM 1311 N N . LEU A 1 180 ? -6.647 2.544 3.513 1.00 92.75 180 LEU A N 1
ATOM 1312 C CA . LEU A 1 180 ? -6.085 1.525 2.645 1.00 92.75 180 LEU A CA 1
ATOM 1313 C C . LEU A 1 180 ? -5.351 2.186 1.476 1.00 92.75 180 LEU A C 1
ATOM 1315 O O . LEU A 1 180 ? -5.827 3.170 0.913 1.00 92.75 180 LEU A O 1
ATOM 1319 N N . SER A 1 181 ? -4.222 1.604 1.074 1.00 88.00 181 SER A N 1
ATOM 1320 C CA . SER A 1 181 ? -3.334 2.108 0.014 1.00 88.00 181 SER A CA 1
ATOM 1321 C C . SER A 1 181 ? -3.957 2.173 -1.386 1.00 88.00 181 SER A C 1
ATOM 1323 O O . SER A 1 181 ? -3.301 2.637 -2.314 1.00 88.00 181 SER A O 1
ATOM 1325 N N . LYS A 1 182 ? -5.175 1.647 -1.562 1.00 89.56 182 LYS A N 1
ATOM 1326 C CA . LYS A 1 182 ? -5.904 1.575 -2.833 1.00 89.56 182 LYS A CA 1
ATOM 1327 C C . LYS A 1 182 ? -7.400 1.383 -2.629 1.00 89.56 182 LYS A C 1
ATOM 1329 O O . LYS A 1 182 ? -7.836 1.093 -1.514 1.00 89.56 182 LYS A O 1
ATOM 1334 N N . TRP A 1 183 ? -8.162 1.495 -3.716 1.00 93.75 183 TRP A N 1
ATOM 1335 C CA . TRP A 1 183 ? -9.568 1.105 -3.730 1.00 93.75 183 TRP A CA 1
ATOM 1336 C C . TRP A 1 183 ? -9.748 -0.384 -3.455 1.00 93.75 183 TRP A C 1
ATOM 1338 O O . TRP A 1 183 ? -9.141 -1.237 -4.109 1.00 93.75 183 TRP A O 1
ATOM 1348 N N . VAL A 1 184 ? -10.628 -0.690 -2.507 1.00 95.75 184 VAL A N 1
ATOM 1349 C CA . VAL A 1 184 ? -11.024 -2.055 -2.165 1.00 95.75 184 VAL A CA 1
ATOM 1350 C C . VAL A 1 184 ? -12.515 -2.263 -2.324 1.00 95.75 184 VAL A C 1
ATOM 1352 O O . VAL A 1 184 ? -13.305 -1.325 -2.321 1.00 95.75 184 VAL A O 1
ATOM 1355 N N . ARG A 1 185 ? -12.932 -3.522 -2.448 1.00 96.56 185 ARG A N 1
ATOM 1356 C CA . ARG A 1 185 ? -14.358 -3.853 -2.527 1.00 96.56 185 ARG A CA 1
ATOM 1357 C C . ARG A 1 185 ? -15.000 -3.610 -1.155 1.00 96.56 185 ARG A C 1
ATOM 1359 O O . ARG A 1 185 ? -14.610 -4.306 -0.213 1.00 96.56 185 ARG A O 1
ATOM 1366 N N . PRO A 1 186 ? -16.014 -2.733 -1.015 1.00 96.38 186 PRO A N 1
ATOM 1367 C CA . PRO A 1 186 ? -16.589 -2.407 0.294 1.00 96.38 186 PRO A CA 1
ATOM 1368 C C . PRO A 1 186 ? -17.091 -3.633 1.065 1.00 96.38 186 PRO A C 1
ATOM 1370 O O . PRO A 1 186 ? -16.759 -3.810 2.233 1.00 96.38 186 PRO A O 1
ATOM 1373 N N . ALA A 1 187 ? -17.766 -4.558 0.376 1.00 96.75 187 ALA A N 1
ATOM 1374 C CA . ALA A 1 187 ? -18.247 -5.807 0.970 1.00 96.75 187 ALA A CA 1
ATOM 1375 C C . ALA A 1 187 ? -17.119 -6.666 1.575 1.00 96.75 187 ALA A C 1
ATOM 1377 O O . ALA A 1 187 ? -17.340 -7.377 2.548 1.00 96.75 187 ALA A O 1
ATOM 1378 N N . SER A 1 188 ? -15.903 -6.594 1.018 1.00 97.19 188 SER A N 1
ATOM 1379 C CA . SER A 1 188 ? -14.754 -7.321 1.563 1.00 97.19 188 SER A CA 1
ATOM 1380 C C . SER A 1 188 ? -14.250 -6.705 2.869 1.00 97.19 188 SER A C 1
ATOM 1382 O O . SER A 1 188 ? -13.831 -7.437 3.758 1.00 97.19 188 SER A O 1
ATOM 1384 N N . VAL A 1 189 ? -14.347 -5.382 3.031 1.00 97.00 189 VAL A N 1
ATOM 1385 C CA . VAL A 1 189 ? -14.023 -4.690 4.288 1.00 97.00 189 VAL A CA 1
ATOM 1386 C C . VAL A 1 189 ? -15.062 -5.013 5.355 1.00 97.00 189 VAL A C 1
ATOM 1388 O O . VAL A 1 189 ? -14.695 -5.351 6.476 1.00 97.00 189 VAL A O 1
ATOM 1391 N N . GLU A 1 190 ? -16.348 -4.976 5.003 1.00 95.19 190 GLU A N 1
ATOM 1392 C CA . GLU A 1 190 ? -17.455 -5.242 5.932 1.00 95.19 190 GLU A CA 1
ATOM 1393 C C . GLU A 1 190 ? -17.364 -6.610 6.609 1.00 95.19 190 GLU A C 1
ATOM 1395 O O . GLU A 1 190 ? -17.728 -6.744 7.776 1.00 95.19 190 GLU A O 1
ATOM 1400 N N . THR A 1 191 ? -16.854 -7.621 5.904 1.00 95.62 191 THR A N 1
ATOM 1401 C CA . THR A 1 191 ? -16.711 -8.976 6.446 1.00 95.62 191 THR A CA 1
ATOM 1402 C C . THR A 1 191 ? -15.368 -9.245 7.118 1.00 95.62 191 THR A C 1
ATOM 1404 O O . THR A 1 191 ? -15.237 -10.278 7.767 1.00 95.62 191 THR A O 1
ATOM 1407 N N . ASN A 1 192 ? -14.364 -8.381 6.935 1.00 97.25 192 ASN A N 1
ATOM 1408 C CA . ASN A 1 192 ? -12.986 -8.654 7.366 1.00 97.25 192 ASN A CA 1
ATOM 1409 C C . ASN A 1 192 ? -12.383 -7.582 8.285 1.00 97.25 192 ASN A C 1
ATOM 1411 O O . ASN A 1 192 ? -11.253 -7.761 8.735 1.00 97.25 192 ASN A O 1
ATOM 1415 N N . LEU A 1 193 ? -13.088 -6.488 8.579 1.00 97.06 193 LEU A N 1
ATOM 1416 C CA . LEU A 1 193 ? -12.665 -5.516 9.585 1.00 97.06 193 LEU A CA 1
ATOM 1417 C C . LEU A 1 193 ? -13.324 -5.833 10.928 1.00 97.06 193 LEU A C 1
ATOM 1419 O O . LEU A 1 193 ? -14.544 -5.766 11.073 1.00 97.06 193 LEU A O 1
ATOM 1423 N N . GLU A 1 194 ? -12.504 -6.126 11.934 1.00 96.31 194 GLU A N 1
ATOM 1424 C CA . GLU A 1 194 ? -12.963 -6.471 13.276 1.00 96.31 194 GLU A CA 1
ATOM 1425 C C . GLU A 1 194 ? -12.234 -5.665 14.352 1.00 96.31 194 GLU A C 1
ATOM 1427 O O . GLU A 1 194 ? -11.024 -5.454 14.290 1.00 96.31 194 GLU A O 1
ATOM 1432 N N . LEU A 1 195 ? -12.962 -5.291 15.405 1.00 96.62 195 LEU A N 1
ATOM 1433 C CA . LEU A 1 195 ? -12.377 -4.825 16.657 1.00 96.62 195 LEU A CA 1
ATOM 1434 C C . LEU A 1 195 ? -12.641 -5.858 17.751 1.00 96.62 195 LEU A C 1
ATOM 1436 O O . LEU A 1 195 ? -13.779 -6.278 17.962 1.00 96.62 195 LEU A O 1
ATOM 1440 N N . ARG A 1 196 ? -11.595 -6.242 18.478 1.00 96.19 196 ARG A N 1
ATOM 1441 C CA . ARG A 1 196 ? -11.658 -7.196 19.588 1.00 96.19 196 ARG A CA 1
ATOM 1442 C C . ARG A 1 196 ? -11.197 -6.536 20.877 1.00 96.19 196 ARG A C 1
ATOM 1444 O O . ARG A 1 196 ? -10.234 -5.781 20.877 1.00 96.19 196 ARG A O 1
ATOM 1451 N N . TYR A 1 197 ? -11.895 -6.821 21.968 1.00 95.06 197 TYR A N 1
ATOM 1452 C CA . TYR A 1 197 ? -11.569 -6.372 23.317 1.00 95.06 197 TYR A CA 1
ATOM 1453 C C . TYR A 1 197 ? -11.076 -7.546 24.155 1.00 95.06 197 TYR A C 1
ATOM 1455 O O . TYR A 1 197 ? -11.763 -8.567 24.233 1.00 95.06 197 TYR A O 1
ATOM 1463 N N . SER A 1 198 ? -9.932 -7.392 24.816 1.00 92.75 198 SER A N 1
ATOM 1464 C CA . SER A 1 198 ? -9.422 -8.376 25.769 1.00 92.75 198 SER A CA 1
ATOM 1465 C C . SER A 1 198 ? -10.004 -8.092 27.157 1.00 92.75 198 SER A C 1
ATOM 1467 O O . SER A 1 198 ? -9.557 -7.190 27.872 1.00 92.75 198 SER A O 1
ATOM 1469 N N . ALA A 1 199 ? -11.015 -8.868 27.548 1.00 84.56 199 ALA A N 1
ATOM 1470 C CA . ALA A 1 199 ? -11.640 -8.761 28.860 1.00 84.56 199 ALA A CA 1
ATOM 1471 C C . ALA A 1 199 ? -10.669 -9.167 29.978 1.00 84.56 199 ALA A C 1
ATOM 1473 O O . ALA A 1 199 ? -9.710 -9.912 29.767 1.00 84.56 199 ALA A O 1
ATOM 1474 N N . ARG A 1 200 ? -10.962 -8.753 31.214 1.00 80.88 200 ARG A N 1
ATOM 1475 C CA . ARG A 1 200 ? -10.158 -9.108 32.398 1.00 80.88 200 ARG A CA 1
ATOM 1476 C C . ARG A 1 200 ? -9.999 -10.621 32.591 1.00 80.88 200 ARG A C 1
ATOM 1478 O O . ARG A 1 200 ? -8.982 -11.074 33.106 1.00 80.88 200 ARG A O 1
ATOM 1485 N N . THR A 1 201 ? -10.996 -11.398 32.177 1.00 83.69 201 THR A N 1
ATOM 1486 C CA . THR A 1 201 ? -10.982 -12.868 32.211 1.00 83.69 201 THR A CA 1
ATOM 1487 C C . THR A 1 201 ? -10.039 -13.500 31.180 1.00 83.69 201 THR A C 1
ATOM 1489 O O . THR A 1 201 ? -9.872 -14.716 31.189 1.00 83.69 201 THR A O 1
ATOM 1492 N N . GLY A 1 202 ? -9.446 -12.702 30.285 1.00 85.31 202 GLY A N 1
ATOM 1493 C CA . GLY A 1 202 ? -8.659 -13.157 29.139 1.00 85.31 202 GLY A CA 1
ATOM 1494 C C . GLY A 1 202 ? -9.501 -13.517 27.912 1.00 85.31 202 GLY A C 1
ATOM 1495 O O . GLY A 1 202 ? -8.942 -13.885 26.884 1.00 85.31 202 GLY A O 1
ATOM 1496 N N . ALA A 1 203 ? -10.833 -13.422 27.993 1.00 88.50 203 ALA A N 1
ATOM 1497 C CA . ALA A 1 203 ? -11.706 -13.651 26.847 1.00 88.50 203 ALA A CA 1
ATOM 1498 C C . ALA A 1 203 ? -11.598 -12.505 25.829 1.00 88.50 203 ALA A C 1
ATOM 1500 O O . ALA A 1 203 ? -11.605 -11.334 26.210 1.00 88.50 203 ALA A O 1
ATOM 1501 N N . GLU A 1 204 ? -11.574 -12.839 24.538 1.00 93.38 204 GLU A N 1
ATOM 1502 C CA . GLU A 1 204 ? -11.693 -11.847 23.469 1.00 93.38 204 GLU A CA 1
ATOM 1503 C C . GLU A 1 204 ? -13.144 -11.682 23.032 1.00 93.38 204 GLU A C 1
ATOM 1505 O O . GLU A 1 204 ? -13.815 -12.646 22.659 1.00 93.38 204 GLU A O 1
ATOM 1510 N N . ILE A 1 205 ? -13.623 -10.441 23.066 1.00 93.62 205 ILE A N 1
ATOM 1511 C CA . ILE A 1 205 ? -15.006 -10.087 22.754 1.00 93.62 205 ILE A CA 1
ATOM 1512 C C . ILE A 1 205 ? -15.011 -9.200 21.512 1.00 93.62 205 ILE A C 1
ATOM 1514 O O . ILE A 1 205 ? -14.359 -8.157 21.495 1.00 93.62 205 ILE A O 1
ATOM 1518 N N . ALA A 1 206 ? -15.760 -9.596 20.482 1.00 93.56 206 ALA A N 1
ATOM 1519 C CA . ALA A 1 206 ? -15.968 -8.761 19.303 1.00 93.56 206 ALA A CA 1
ATOM 1520 C C . ALA A 1 206 ? -16.771 -7.504 19.671 1.00 93.56 206 ALA A C 1
ATOM 1522 O O . ALA A 1 206 ? -17.799 -7.580 20.352 1.00 93.56 206 ALA A O 1
ATOM 1523 N N . VAL A 1 207 ? -16.303 -6.348 19.211 1.00 93.12 207 VAL A N 1
ATOM 1524 C CA . VAL A 1 207 ? -16.971 -5.061 19.390 1.00 93.12 207 VAL A CA 1
ATOM 1525 C C . VAL A 1 207 ? -17.722 -4.734 18.101 1.00 93.12 207 VAL A C 1
ATOM 1527 O O . VAL A 1 207 ? -17.099 -4.694 17.041 1.00 93.12 207 VAL A O 1
ATOM 1530 N N . PRO A 1 208 ? -19.045 -4.511 18.152 1.00 90.69 208 PRO A N 1
ATOM 1531 C CA . PRO A 1 208 ? -19.811 -4.194 16.956 1.00 90.69 208 PRO A CA 1
ATOM 1532 C C . PRO A 1 208 ? -19.415 -2.819 16.409 1.00 90.69 208 PRO A C 1
ATOM 1534 O O . PRO A 1 208 ? -19.362 -1.835 17.154 1.00 90.69 208 PRO A O 1
ATOM 1537 N N . LEU A 1 209 ? -19.184 -2.763 15.097 1.00 92.31 209 LEU A N 1
ATOM 1538 C CA . LEU A 1 209 ? -18.814 -1.558 14.363 1.00 92.31 209 LEU A CA 1
ATOM 1539 C C . LEU A 1 209 ? -19.868 -1.246 13.300 1.00 92.31 209 LEU A C 1
ATOM 1541 O O . LEU A 1 209 ? -20.334 -2.136 12.593 1.00 92.31 209 LEU A O 1
ATOM 1545 N N . ALA A 1 210 ? -20.216 0.030 13.169 1.00 92.19 210 ALA A N 1
ATOM 1546 C CA . ALA A 1 210 ? -20.974 0.552 12.042 1.00 92.19 210 ALA A CA 1
ATOM 1547 C C . ALA A 1 210 ? -19.996 1.231 11.079 1.00 92.19 210 ALA A C 1
ATOM 1549 O O . ALA A 1 210 ? -19.434 2.283 11.396 1.00 92.19 210 ALA A O 1
ATOM 1550 N N . LEU A 1 211 ? -19.767 0.615 9.921 1.00 93.94 211 LEU A N 1
ATOM 1551 C CA . LEU A 1 211 ? -18.764 1.080 8.968 1.00 93.94 211 LEU A CA 1
ATOM 1552 C C . LEU A 1 211 ? -19.332 2.144 8.028 1.00 93.94 211 LEU A C 1
ATOM 1554 O O . LEU A 1 211 ? -20.502 2.135 7.649 1.00 93.94 211 LEU A O 1
ATOM 1558 N N . THR A 1 212 ? -18.483 3.084 7.650 1.00 92.69 212 THR A N 1
ATOM 1559 C CA . THR A 1 212 ? -18.680 4.004 6.533 1.00 92.69 212 THR A CA 1
ATOM 1560 C C . THR A 1 212 ? -17.424 3.906 5.683 1.00 92.69 212 THR A C 1
ATOM 1562 O O . THR A 1 212 ? -16.326 4.122 6.190 1.00 92.69 212 THR A O 1
ATOM 1565 N N . ILE A 1 213 ? -17.589 3.485 4.433 1.00 93.44 213 ILE A N 1
ATOM 1566 C CA . ILE A 1 213 ? -16.495 3.188 3.510 1.00 93.44 213 ILE A CA 1
ATOM 1567 C C . ILE A 1 213 ? -16.588 4.196 2.375 1.00 93.44 213 ILE A C 1
ATOM 1569 O O . ILE A 1 213 ? -17.626 4.298 1.722 1.00 93.44 213 ILE A O 1
ATOM 1573 N N . GLU A 1 214 ? -15.515 4.945 2.169 1.00 90.44 214 GLU A N 1
ATOM 1574 C CA . GLU A 1 214 ? -15.434 5.974 1.144 1.00 90.44 214 GLU A CA 1
ATOM 1575 C C . GLU A 1 214 ? -14.214 5.726 0.270 1.00 90.44 214 GLU A C 1
ATOM 1577 O O . GLU A 1 214 ? -13.079 5.708 0.750 1.00 90.44 214 GLU A O 1
ATOM 1582 N N . ASP A 1 215 ? -14.450 5.583 -1.028 1.00 89.38 215 ASP A N 1
ATOM 1583 C CA . ASP A 1 215 ? -13.383 5.642 -2.010 1.00 89.38 215 ASP A CA 1
ATOM 1584 C C . ASP A 1 215 ? -13.038 7.106 -2.251 1.00 89.38 215 ASP A C 1
ATOM 1586 O O . ASP A 1 215 ? -13.870 7.922 -2.658 1.00 89.38 215 ASP A O 1
ATOM 1590 N N . THR A 1 216 ? -11.792 7.445 -1.964 1.00 78.12 216 THR A N 1
ATOM 1591 C CA . THR A 1 216 ? -11.236 8.762 -2.212 1.00 78.12 216 THR A CA 1
ATOM 1592 C C . THR A 1 216 ? -10.216 8.671 -3.333 1.00 78.12 216 THR A C 1
ATOM 1594 O O . THR A 1 216 ? -9.553 7.653 -3.546 1.00 78.12 216 THR A O 1
ATOM 1597 N N . THR A 1 217 ? -10.110 9.751 -4.090 1.00 76.19 217 THR A N 1
ATOM 1598 C CA . THR A 1 217 ? -8.949 9.991 -4.928 1.00 76.19 217 THR A CA 1
ATOM 1599 C C . THR A 1 217 ? -8.172 11.096 -4.245 1.00 76.19 217 THR A C 1
ATOM 1601 O O . THR A 1 217 ? -8.609 12.247 -4.224 1.00 76.19 217 THR A O 1
ATOM 1604 N N . VAL A 1 218 ? -7.029 10.740 -3.679 1.00 64.12 218 VAL A N 1
ATOM 1605 C CA . VAL A 1 218 ? -6.062 11.711 -3.198 1.00 64.12 218 VAL A CA 1
ATOM 1606 C C . VAL A 1 218 ? -5.309 12.196 -4.428 1.00 64.12 218 VAL A C 1
ATOM 1608 O O . VAL A 1 218 ? -4.486 11.485 -4.998 1.00 64.12 218 VAL A O 1
ATOM 1611 N N . VAL A 1 219 ? -5.684 13.384 -4.899 1.00 54.31 219 VAL A N 1
ATOM 1612 C CA . VAL A 1 219 ? -4.890 14.135 -5.872 1.00 54.31 219 VAL A CA 1
ATOM 1613 C C . VAL A 1 219 ? -3.985 15.038 -5.058 1.00 54.31 219 VAL A C 1
ATOM 1615 O O . VAL A 1 219 ? -4.302 16.204 -4.834 1.00 54.31 219 VAL A O 1
ATOM 1618 N N . GLU A 1 220 ? -2.892 14.478 -4.554 1.00 46.88 220 GLU A N 1
ATOM 1619 C CA . GLU A 1 220 ? -1.874 15.285 -3.901 1.00 46.88 220 GLU A CA 1
ATOM 1620 C C . GLU A 1 220 ? -0.721 15.457 -4.865 1.00 46.88 220 GLU A C 1
ATOM 1622 O O . GLU A 1 220 ? -0.069 14.501 -5.279 1.00 46.88 220 GLU A O 1
ATOM 1627 N N . LEU A 1 221 ? -0.489 16.722 -5.221 1.00 42.41 221 LEU A N 1
ATOM 1628 C CA . LEU A 1 221 ? 0.755 17.133 -5.855 1.00 42.41 221 LEU A CA 1
ATOM 1629 C C . LEU A 1 221 ? 0.959 16.469 -7.228 1.00 42.41 221 LEU A C 1
ATOM 1631 O O . LEU A 1 221 ? 2.069 16.115 -7.624 1.00 42.41 221 LEU A O 1
ATOM 1635 N N . GLY A 1 222 ? -0.160 16.279 -7.932 1.00 40.59 222 GLY A N 1
ATOM 1636 C CA . GLY A 1 222 ? -0.224 15.713 -9.271 1.00 40.59 222 GLY A CA 1
ATOM 1637 C C . GLY A 1 222 ? -0.318 14.186 -9.315 1.00 40.59 222 GLY A C 1
ATOM 1638 O O . GLY A 1 222 ? -0.841 13.647 -10.290 1.00 40.59 222 GLY A O 1
ATOM 1639 N N . LEU A 1 223 ? 0.089 13.480 -8.257 1.00 44.94 223 LEU A N 1
ATOM 1640 C CA . LEU A 1 223 ? -0.140 12.044 -8.154 1.00 44.94 223 LEU A CA 1
ATOM 1641 C C . LEU A 1 223 ? -1.607 11.781 -7.845 1.00 44.94 223 LEU A C 1
ATOM 1643 O O . LEU A 1 223 ? -2.170 12.300 -6.882 1.00 44.94 223 LEU A O 1
ATOM 1647 N N . ARG A 1 224 ? -2.232 10.966 -8.693 1.00 63.94 224 ARG A N 1
ATOM 1648 C CA . ARG A 1 224 ? -3.595 10.499 -8.485 1.00 63.94 224 ARG A CA 1
ATOM 1649 C C . ARG A 1 224 ? -3.537 9.142 -7.805 1.00 63.94 224 ARG A C 1
ATOM 1651 O O . ARG A 1 224 ? -3.366 8.126 -8.474 1.00 63.94 224 ARG A O 1
ATOM 1658 N N . GLU A 1 225 ? -3.709 9.135 -6.492 1.00 70.56 225 GLU A N 1
ATOM 1659 C CA . GLU A 1 225 ? -3.821 7.898 -5.734 1.00 70.56 225 GLU A CA 1
ATOM 1660 C C . GLU A 1 225 ? -5.268 7.609 -5.374 1.00 70.56 225 GLU A C 1
ATOM 1662 O O . GLU A 1 225 ? -5.983 8.406 -4.769 1.00 70.56 225 GLU A O 1
ATOM 1667 N N . GLU A 1 226 ? -5.709 6.430 -5.770 1.00 84.00 226 GLU A N 1
ATOM 1668 C CA . GLU A 1 226 ? -6.968 5.857 -5.333 1.00 84.00 226 GLU A CA 1
ATOM 1669 C C . GLU A 1 226 ? -6.757 5.294 -3.932 1.00 84.00 226 GLU A C 1
ATOM 1671 O O . GLU A 1 226 ? -5.757 4.628 -3.702 1.00 84.00 226 GLU A O 1
ATOM 1676 N N . ARG A 1 227 ? -7.647 5.577 -2.980 1.00 86.19 227 ARG A N 1
ATOM 1677 C CA . ARG A 1 227 ? -7.578 5.050 -1.609 1.00 86.19 227 ARG A CA 1
ATOM 1678 C C . ARG A 1 227 ? -8.965 4.754 -1.087 1.00 86.19 227 ARG A C 1
ATOM 1680 O O . ARG A 1 227 ? -9.914 5.446 -1.446 1.00 86.19 227 ARG A O 1
ATOM 1687 N N . THR A 1 228 ? -9.080 3.770 -0.210 1.00 91.25 228 THR A N 1
ATOM 1688 C CA . THR A 1 228 ? -10.316 3.549 0.544 1.00 91.25 228 THR A CA 1
ATOM 1689 C C . THR A 1 228 ? -10.104 3.986 1.983 1.00 91.25 228 THR A C 1
ATOM 1691 O O . THR A 1 228 ? -9.204 3.506 2.672 1.00 91.25 228 THR A O 1
ATOM 1694 N N . VAL A 1 229 ? -10.966 4.883 2.444 1.00 90.38 229 VAL A N 1
ATOM 1695 C CA . VAL A 1 229 ? -11.041 5.321 3.833 1.00 90.38 229 VAL A CA 1
ATOM 1696 C C . VAL A 1 229 ? -12.195 4.593 4.505 1.00 90.38 229 VAL A C 1
ATOM 1698 O O . VAL A 1 229 ? -13.324 4.589 4.015 1.00 90.38 229 VAL A O 1
ATOM 1701 N N . VAL A 1 230 ? -11.917 3.994 5.656 1.00 93.00 230 VAL A N 1
ATOM 1702 C CA . VAL A 1 230 ? -12.901 3.295 6.473 1.00 93.00 230 VAL A CA 1
ATOM 1703 C C . VAL A 1 230 ? -13.038 4.010 7.805 1.00 93.00 230 VAL A C 1
ATOM 1705 O O . VAL A 1 230 ? -12.124 4.062 8.625 1.00 93.00 230 VAL A O 1
ATOM 1708 N N . SER A 1 231 ? -14.228 4.547 8.019 1.00 90.81 231 SER A N 1
ATOM 1709 C CA . SER A 1 231 ? -14.663 5.167 9.259 1.00 90.81 231 SER A CA 1
ATOM 1710 C C . SER A 1 231 ? -15.560 4.181 10.006 1.00 90.81 231 SER A C 1
ATOM 1712 O O . SER A 1 231 ? -16.727 3.998 9.665 1.00 90.81 231 SER A O 1
ATOM 1714 N N . ALA A 1 232 ? -15.018 3.526 11.030 1.00 91.69 232 ALA A N 1
ATOM 1715 C CA . ALA A 1 232 ? -15.723 2.548 11.848 1.00 91.69 232 ALA A CA 1
ATOM 1716 C C . ALA A 1 232 ? -16.240 3.192 13.140 1.00 91.69 232 ALA A C 1
ATOM 1718 O O . ALA A 1 232 ? -15.486 3.470 14.076 1.00 91.69 232 ALA A O 1
ATOM 1719 N N . ARG A 1 233 ? -17.549 3.440 13.197 1.00 90.44 233 ARG A N 1
ATOM 1720 C CA . ARG A 1 233 ? -18.216 3.992 14.380 1.00 90.44 233 ARG A CA 1
ATOM 1721 C C . ARG A 1 233 ? -18.531 2.891 15.379 1.00 90.44 233 ARG A C 1
ATOM 1723 O O . ARG A 1 233 ? -18.983 1.809 15.007 1.00 90.44 233 ARG A O 1
ATOM 1730 N N . LEU A 1 234 ? -18.356 3.195 16.658 1.00 86.75 234 LEU A N 1
ATOM 1731 C CA . LEU A 1 234 ? -18.859 2.344 17.734 1.00 86.75 234 LEU A CA 1
ATOM 1732 C C . LEU A 1 234 ? -20.387 2.457 17.809 1.00 86.75 234 LEU A C 1
ATOM 1734 O O . LEU A 1 234 ? -20.945 3.512 17.505 1.00 86.75 234 LEU A O 1
ATOM 1738 N N . GLY A 1 235 ? -21.059 1.384 18.235 1.00 80.06 235 GLY A N 1
ATOM 1739 C CA . GLY A 1 235 ? -22.515 1.383 18.401 1.00 80.06 235 GLY A CA 1
ATOM 1740 C C . GLY A 1 235 ? -23.027 2.543 19.269 1.00 80.06 235 GLY A C 1
ATOM 1741 O O . GLY A 1 235 ? -22.337 3.017 20.180 1.00 80.06 235 GLY A O 1
ATOM 1742 N N . ASP A 1 236 ? -24.250 3.001 18.996 1.00 76.94 236 ASP A N 1
ATOM 1743 C CA . ASP A 1 236 ? -24.852 4.133 19.705 1.00 76.94 236 ASP A CA 1
ATOM 1744 C C . ASP A 1 236 ? -24.823 3.928 21.228 1.00 76.94 236 ASP A C 1
ATOM 1746 O O . ASP A 1 236 ? -25.150 2.862 21.751 1.00 76.94 236 ASP A O 1
ATOM 1750 N N . GLY A 1 237 ? -24.373 4.953 21.957 1.00 76.62 237 GLY A N 1
ATOM 1751 C CA . GLY A 1 237 ? -24.221 4.904 23.415 1.00 76.62 237 GLY A CA 1
ATOM 1752 C C . GLY A 1 237 ? -23.062 4.043 23.942 1.00 76.62 237 GLY A C 1
ATOM 1753 O O . GLY A 1 237 ? -22.869 3.993 25.155 1.00 76.62 237 GLY A O 1
ATOM 1754 N N . CYS A 1 238 ? -22.263 3.396 23.083 1.00 84.44 238 CYS A N 1
ATOM 1755 C CA . CYS A 1 238 ? -21.080 2.650 23.519 1.00 84.44 238 CYS A CA 1
ATOM 1756 C C . CYS A 1 238 ? -19.936 3.603 23.885 1.00 84.44 238 CYS A C 1
ATOM 1758 O O . CYS A 1 238 ? -19.418 4.300 23.015 1.00 84.44 238 CYS A O 1
ATOM 1760 N N . LYS A 1 239 ? -19.513 3.610 25.150 1.00 86.44 239 LYS A N 1
ATOM 1761 C CA . LYS A 1 239 ? -18.210 4.113 25.601 1.00 86.44 239 LYS A CA 1
ATOM 1762 C C . LYS A 1 239 ? -17.281 2.916 25.798 1.00 86.44 239 LYS A C 1
ATOM 1764 O O . LYS A 1 239 ? -17.682 1.959 26.458 1.00 86.44 239 LYS A O 1
ATOM 1769 N N . LEU A 1 240 ? -16.073 2.949 25.243 1.00 90.38 240 LEU A N 1
ATOM 1770 C CA . LEU A 1 240 ? -15.128 1.842 25.377 1.00 90.38 240 LEU A CA 1
ATOM 1771 C C . LEU A 1 240 ? -14.761 1.628 26.850 1.00 90.38 240 LEU A C 1
ATOM 1773 O O . LEU A 1 240 ? -14.448 2.576 27.572 1.00 90.38 240 LEU A O 1
ATOM 1777 N N . ALA A 1 241 ? -14.804 0.379 27.303 1.00 91.00 241 ALA A N 1
ATOM 1778 C CA . ALA A 1 241 ? -14.260 -0.005 28.597 1.00 91.00 241 ALA A CA 1
ATOM 1779 C C . ALA A 1 241 ? -12.733 0.108 28.594 1.00 91.00 241 ALA A C 1
ATOM 1781 O O . ALA A 1 241 ? -12.101 -0.058 27.550 1.00 91.00 241 ALA A O 1
ATOM 1782 N N . GLY A 1 242 ? -12.138 0.339 29.767 1.00 92.00 242 GLY A N 1
ATOM 1783 C CA . GLY A 1 242 ? -10.683 0.362 29.891 1.00 92.00 242 GLY A CA 1
ATOM 1784 C C . GLY A 1 242 ? -10.058 -1.002 29.580 1.00 92.00 242 GLY A C 1
ATOM 1785 O O . GLY A 1 242 ? -10.651 -2.047 29.863 1.00 92.00 242 GLY A O 1
ATOM 1786 N N . GLY A 1 243 ? -8.849 -1.006 29.028 1.00 93.31 243 GLY A N 1
ATOM 1787 C CA . GLY A 1 243 ? -8.098 -2.227 28.723 1.00 93.31 243 GLY A CA 1
ATOM 1788 C C . GLY A 1 243 ? -7.625 -2.312 27.277 1.00 93.31 243 GLY A C 1
ATOM 1789 O O . GLY A 1 243 ? -7.634 -1.320 26.548 1.00 93.31 243 GLY A O 1
ATOM 1790 N N . ALA A 1 244 ? -7.181 -3.506 26.889 1.00 95.25 244 ALA A N 1
ATOM 1791 C CA . ALA A 1 244 ? -6.550 -3.750 25.600 1.00 95.25 244 ALA A CA 1
ATOM 1792 C C . ALA A 1 244 ? -7.578 -4.066 24.509 1.00 95.25 244 ALA A C 1
ATOM 1794 O O . ALA A 1 244 ? -8.519 -4.837 24.714 1.00 95.25 244 ALA A O 1
ATOM 1795 N N . TYR A 1 245 ? -7.353 -3.483 23.338 1.00 96.56 245 TYR A N 1
ATOM 1796 C CA . TYR A 1 245 ? -8.108 -3.734 22.123 1.00 96.56 245 TYR A CA 1
ATOM 1797 C C . TYR A 1 245 ? -7.162 -4.144 21.001 1.00 96.56 245 TYR A C 1
ATOM 1799 O O . TYR A 1 245 ? -6.014 -3.699 20.954 1.00 96.56 245 TYR A O 1
ATOM 1807 N N . ARG A 1 246 ? -7.668 -4.963 20.080 1.00 96.94 246 ARG A N 1
ATOM 1808 C CA . ARG A 1 246 ? -7.001 -5.341 18.837 1.00 96.94 246 ARG A CA 1
ATOM 1809 C C . ARG A 1 246 ? -7.918 -5.057 17.654 1.00 96.94 246 ARG A C 1
ATOM 1811 O O . ARG A 1 246 ? -9.000 -5.634 17.557 1.00 96.94 246 ARG A O 1
ATOM 1818 N N . LEU A 1 247 ? -7.479 -4.173 16.771 1.00 97.00 247 LEU A N 1
ATOM 1819 C CA . LEU A 1 247 ? -8.063 -3.938 15.458 1.00 97.00 247 LEU A CA 1
ATOM 1820 C C . LEU A 1 247 ? -7.421 -4.905 14.464 1.00 97.00 247 LEU A C 1
ATOM 1822 O O . LEU A 1 247 ? -6.196 -4.984 14.393 1.00 97.00 247 LEU A O 1
ATOM 1826 N N . VAL A 1 248 ? -8.246 -5.620 13.707 1.00 97.06 248 VAL A N 1
ATOM 1827 C CA . VAL A 1 248 ? -7.805 -6.555 12.672 1.00 97.06 248 VAL A CA 1
ATOM 1828 C C . VAL A 1 248 ? -8.452 -6.164 11.351 1.00 97.06 248 VAL A C 1
ATOM 1830 O O . VAL A 1 248 ? -9.672 -6.014 11.282 1.00 97.06 248 VAL A O 1
ATOM 1833 N N . VAL A 1 249 ? -7.642 -6.023 10.303 1.00 97.62 249 VAL A N 1
ATOM 1834 C CA . VAL A 1 249 ? -8.123 -6.004 8.918 1.00 97.62 249 VAL A CA 1
ATOM 1835 C C . VAL A 1 249 ? -7.623 -7.277 8.255 1.00 97.62 249 VAL A C 1
ATOM 1837 O O . VAL A 1 249 ? -6.431 -7.442 7.991 1.00 97.62 249 VAL A O 1
ATOM 1840 N N . GLY A 1 250 ? -8.550 -8.209 8.068 1.00 96.62 250 GLY A N 1
ATOM 1841 C CA . GLY A 1 250 ? -8.275 -9.537 7.555 1.00 96.62 250 GLY A CA 1
ATOM 1842 C C . GLY A 1 250 ? -7.873 -9.539 6.084 1.00 96.62 250 GLY A C 1
ATOM 1843 O O . GLY A 1 250 ? -8.180 -8.639 5.306 1.00 96.62 250 GLY A O 1
ATOM 1844 N N . THR A 1 251 ? -7.235 -10.631 5.696 1.00 95.94 251 THR A N 1
ATOM 1845 C CA . THR A 1 251 ? -6.666 -10.870 4.364 1.00 95.94 251 THR A CA 1
ATOM 1846 C C . THR A 1 251 ? -7.731 -11.061 3.288 1.00 95.94 251 THR A C 1
ATOM 1848 O O . THR A 1 251 ? -7.460 -10.942 2.100 1.00 95.94 251 THR A O 1
ATOM 1851 N N . GLY A 1 252 ? -8.980 -11.305 3.699 1.00 96.38 252 GLY A N 1
ATOM 1852 C CA . GLY A 1 252 ? -10.133 -11.333 2.808 1.00 96.38 252 GLY A CA 1
ATOM 1853 C C . GLY A 1 252 ? -10.542 -9.959 2.270 1.00 96.38 252 GLY A C 1
ATOM 1854 O O . GLY A 1 252 ? -11.415 -9.913 1.403 1.00 96.38 252 GLY A O 1
ATOM 1855 N N . VAL A 1 253 ? -9.951 -8.854 2.751 1.00 97.06 253 VAL A N 1
ATOM 1856 C CA . VAL A 1 253 ? -10.075 -7.548 2.087 1.00 97.06 253 VAL A CA 1
ATOM 1857 C C . VAL A 1 253 ? -9.371 -7.623 0.741 1.00 97.0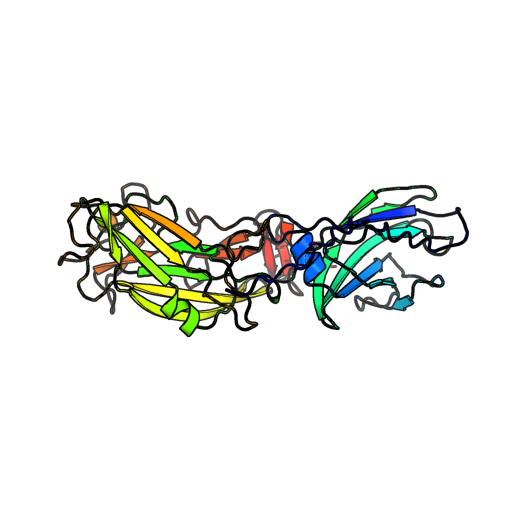6 253 VAL A C 1
ATOM 1859 O O . VAL A 1 253 ? -8.183 -7.915 0.683 1.00 97.06 253 VAL A O 1
ATOM 1862 N N . VAL A 1 254 ? -10.102 -7.356 -0.339 1.00 95.69 254 VAL A N 1
ATOM 1863 C CA . VAL A 1 254 ? -9.586 -7.469 -1.708 1.00 95.69 254 VAL A CA 1
ATOM 1864 C C . VAL A 1 254 ? -9.752 -6.164 -2.467 1.00 95.69 254 VAL A C 1
ATOM 1866 O O . VAL A 1 254 ? -10.776 -5.481 -2.343 1.00 95.69 254 VAL A O 1
ATOM 1869 N N . ASP A 1 255 ? -8.763 -5.834 -3.290 1.00 93.69 255 ASP A N 1
ATOM 1870 C CA . ASP A 1 255 ? -8.855 -4.697 -4.196 1.00 93.69 255 ASP A CA 1
ATOM 1871 C C . ASP A 1 255 ? -9.841 -4.945 -5.355 1.00 93.69 255 ASP A C 1
ATOM 1873 O O . ASP A 1 255 ? -10.446 -6.018 -5.506 1.00 93.69 255 ASP A O 1
ATOM 1877 N N . THR A 1 256 ? -10.070 -3.922 -6.176 1.00 90.19 256 THR A N 1
ATOM 1878 C CA . THR A 1 256 ? -10.968 -4.022 -7.337 1.00 90.19 256 THR A CA 1
ATOM 1879 C C . THR A 1 256 ? -10.488 -5.068 -8.352 1.00 90.19 256 THR A C 1
ATOM 1881 O O . THR A 1 256 ? -11.321 -5.796 -8.905 1.00 90.19 256 THR A O 1
ATOM 1884 N N . SER A 1 257 ? -9.172 -5.239 -8.491 1.00 88.38 257 SER A N 1
ATOM 1885 C CA . SER A 1 257 ? -8.510 -6.245 -9.334 1.00 88.38 257 SER A CA 1
ATOM 1886 C C . SER A 1 257 ? -8.527 -7.662 -8.742 1.00 88.38 257 SER A C 1
ATOM 1888 O O . SER A 1 257 ? -8.310 -8.628 -9.469 1.00 88.38 257 SER A O 1
ATOM 1890 N N . GLY A 1 258 ? -8.861 -7.813 -7.458 1.00 90.50 258 GLY A N 1
ATOM 1891 C CA . GLY A 1 258 ? -8.936 -9.095 -6.758 1.00 90.50 258 GLY A CA 1
ATOM 1892 C C . GLY A 1 258 ? -7.684 -9.473 -5.963 1.00 90.50 258 GLY A C 1
ATOM 1893 O O . GLY A 1 258 ? -7.628 -10.598 -5.470 1.00 90.50 258 GLY A O 1
ATOM 1894 N N . ASN A 1 259 ? -6.717 -8.569 -5.802 1.00 89.38 259 ASN A N 1
ATOM 1895 C CA . ASN A 1 259 ? -5.563 -8.792 -4.934 1.00 89.38 259 ASN A CA 1
ATOM 1896 C C . ASN A 1 259 ? -6.000 -8.706 -3.468 1.00 89.38 259 ASN A C 1
ATOM 1898 O O . ASN A 1 259 ? -6.631 -7.726 -3.065 1.00 89.38 259 ASN A O 1
ATOM 1902 N N . ALA A 1 260 ? -5.671 -9.725 -2.679 1.00 93.56 260 ALA A N 1
ATOM 1903 C CA . ALA A 1 260 ? -5.947 -9.776 -1.246 1.00 93.56 260 ALA A CA 1
ATOM 1904 C C . ALA A 1 260 ? -4.986 -8.886 -0.450 1.00 93.56 260 ALA A C 1
ATOM 1906 O O . ALA A 1 260 ? -3.874 -8.621 -0.895 1.00 93.56 260 ALA A O 1
ATOM 1907 N N . LEU A 1 261 ? -5.434 -8.408 0.711 1.00 94.94 261 LEU A N 1
ATOM 1908 C CA . LEU A 1 261 ? -4.647 -7.566 1.606 1.00 94.94 261 LEU A CA 1
ATOM 1909 C C . LEU A 1 261 ? -3.406 -8.306 2.089 1.00 94.94 261 LEU A C 1
ATOM 1911 O O . LEU A 1 261 ? -3.496 -9.446 2.547 1.00 94.94 261 LEU A O 1
ATOM 1915 N N . ASP A 1 262 ? -2.273 -7.610 2.016 1.00 93.38 262 ASP A N 1
ATOM 1916 C CA . ASP A 1 262 ? -0.986 -8.143 2.442 1.00 93.38 262 ASP A CA 1
ATOM 1917 C C . ASP A 1 262 ? -0.103 -7.053 3.057 1.00 93.38 262 ASP A C 1
ATOM 1919 O O . ASP A 1 262 ? 0.371 -6.148 2.362 1.00 93.38 262 ASP A O 1
ATOM 1923 N N . GLN A 1 263 ? 0.087 -7.109 4.377 1.00 91.50 263 GLN A N 1
ATOM 1924 C CA . GLN A 1 263 ? 0.952 -6.170 5.089 1.00 91.50 263 GLN A CA 1
ATOM 1925 C C . GLN A 1 263 ? 2.447 -6.401 4.862 1.00 91.50 263 GLN A C 1
ATOM 1927 O O . GLN A 1 263 ? 3.199 -5.431 4.999 1.00 91.50 263 GLN A O 1
ATOM 1932 N N . ASP A 1 264 ? 2.892 -7.617 4.524 1.00 86.06 264 ASP A N 1
ATOM 1933 C CA . ASP A 1 264 ? 4.313 -7.878 4.305 1.00 86.06 264 ASP A CA 1
ATOM 1934 C C . ASP A 1 264 ? 4.691 -7.603 2.843 1.00 86.06 264 ASP A C 1
ATOM 1936 O O . ASP A 1 264 ? 4.226 -8.229 1.894 1.00 86.06 264 ASP A O 1
ATOM 1940 N N . ALA A 1 265 ? 5.574 -6.626 2.644 1.00 75.56 265 ALA A N 1
ATOM 1941 C CA . ALA A 1 265 ? 6.130 -6.339 1.328 1.00 75.56 265 ALA A CA 1
ATOM 1942 C C . ALA A 1 265 ? 7.161 -7.383 0.872 1.00 75.56 265 ALA A C 1
ATOM 1944 O O . ALA A 1 265 ? 7.404 -7.519 -0.329 1.00 75.56 265 ALA A O 1
ATOM 1945 N N . LEU A 1 266 ? 7.786 -8.081 1.825 1.00 74.25 266 LEU A N 1
ATOM 1946 C CA . LEU A 1 266 ? 8.926 -8.970 1.614 1.00 74.25 266 LEU A CA 1
ATOM 1947 C C . LEU A 1 266 ? 8.499 -10.405 1.340 1.00 74.25 266 LEU A C 1
ATOM 1949 O O . LEU A 1 266 ? 9.132 -11.088 0.531 1.00 74.25 266 LEU A O 1
ATOM 1953 N N . SER A 1 267 ? 7.440 -10.848 2.008 1.00 73.38 267 SER A N 1
ATOM 1954 C CA . SER A 1 267 ? 6.957 -12.221 1.948 1.00 73.38 267 SER A CA 1
ATOM 1955 C C . SER A 1 267 ? 5.496 -12.194 1.525 1.00 73.38 267 SER A C 1
ATOM 1957 O O . SER A 1 267 ? 4.635 -12.054 2.380 1.00 73.38 267 SER A O 1
ATOM 1959 N N . PRO A 1 268 ? 5.194 -12.333 0.223 1.00 68.88 268 PRO A N 1
ATOM 1960 C CA . PRO A 1 268 ? 3.818 -12.484 -0.219 1.00 68.88 268 PRO A CA 1
ATOM 1961 C C . PRO A 1 268 ? 3.166 -13.643 0.543 1.00 68.88 268 PRO A C 1
ATOM 1963 O O . PRO A 1 268 ? 3.598 -14.795 0.437 1.00 68.88 268 PRO A O 1
ATOM 1966 N N . GLY A 1 269 ? 2.165 -13.325 1.352 1.00 74.88 269 GLY A N 1
ATOM 1967 C CA . GLY A 1 269 ? 1.577 -14.253 2.316 1.00 74.88 269 GLY A CA 1
ATOM 1968 C C . GLY A 1 269 ? 0.084 -14.049 2.511 1.00 74.88 269 GLY A C 1
ATOM 1969 O O . GLY A 1 269 ? -0.587 -14.929 3.058 1.00 74.88 269 GLY A O 1
ATOM 1970 N N . ASN A 1 270 ? -0.455 -12.940 1.993 1.00 82.38 270 ASN A N 1
ATOM 1971 C CA . ASN A 1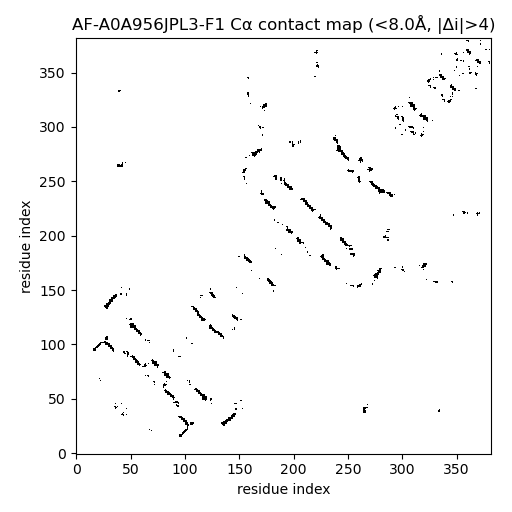 270 ? -1.700 -12.362 2.470 1.00 82.38 270 ASN A CA 1
ATOM 1972 C C . ASN A 1 270 ? -1.599 -12.186 3.990 1.00 82.38 270 ASN A C 1
ATOM 1974 O O . ASN A 1 270 ? -2.210 -12.943 4.743 1.00 82.38 270 ASN A O 1
ATOM 1978 N N . ASP A 1 271 ? -0.778 -11.247 4.454 1.00 91.75 271 ASP A N 1
ATOM 1979 C CA . ASP A 1 271 ? -0.638 -10.969 5.880 1.00 91.75 271 ASP A CA 1
ATOM 1980 C C . ASP A 1 271 ? -1.698 -9.970 6.361 1.00 91.75 271 ASP A C 1
ATOM 1982 O O . ASP A 1 271 ? -1.814 -8.878 5.792 1.00 91.75 271 ASP A O 1
ATOM 1986 N N . PRO A 1 272 ? -2.480 -10.292 7.413 1.00 95.06 272 PRO A N 1
ATOM 1987 C CA . PRO A 1 272 ? -3.478 -9.374 7.942 1.00 95.06 272 PRO A CA 1
ATOM 1988 C C . PRO A 1 272 ? -2.814 -8.143 8.558 1.00 95.06 272 PRO A C 1
ATOM 1990 O O . PRO A 1 272 ? -1.676 -8.176 9.024 1.00 95.06 272 PRO A O 1
ATOM 1993 N N . PHE A 1 273 ? -3.570 -7.053 8.645 1.00 96.00 273 PHE A N 1
ATOM 1994 C CA . PHE A 1 273 ? -3.185 -5.937 9.497 1.00 96.00 273 PHE A CA 1
ATOM 1995 C C . PHE A 1 273 ? -3.691 -6.158 10.918 1.00 96.00 273 PHE A C 1
ATOM 1997 O O . PHE A 1 273 ? -4.890 -6.351 11.121 1.00 96.00 273 PHE A O 1
ATOM 2004 N N . GLU A 1 274 ? -2.794 -6.055 11.899 1.00 95.81 274 GLU A N 1
ATOM 2005 C CA . GLU A 1 274 ? -3.137 -6.065 13.319 1.00 95.81 274 GLU A CA 1
ATOM 2006 C C . GLU A 1 274 ? -2.570 -4.829 14.026 1.00 95.81 274 GLU A C 1
ATOM 2008 O O . GLU A 1 274 ? -1.368 -4.558 13.990 1.00 95.81 274 GLU A O 1
ATOM 2013 N N . ALA A 1 275 ? -3.437 -4.100 14.725 1.00 94.88 275 ALA A N 1
ATOM 2014 C CA . ALA A 1 275 ? -3.047 -3.006 15.605 1.00 94.88 275 ALA A CA 1
ATOM 2015 C C . ALA A 1 275 ? -3.607 -3.225 17.006 1.00 94.88 275 ALA A C 1
ATOM 2017 O O . ALA A 1 275 ? -4.800 -3.472 17.175 1.00 94.88 275 ALA A O 1
ATOM 2018 N N . SER A 1 276 ? -2.753 -3.108 18.020 1.00 95.94 276 SER A N 1
ATOM 2019 C CA . SER A 1 276 ? -3.171 -3.136 19.421 1.00 95.94 276 SER A CA 1
ATOM 2020 C C . SER A 1 276 ? -3.181 -1.731 20.010 1.00 95.94 276 SER A C 1
ATOM 2022 O O . SER A 1 276 ? -2.339 -0.910 19.670 1.00 95.94 276 SER A O 1
ATOM 2024 N N . PHE A 1 277 ? -4.121 -1.429 20.899 1.00 94.50 277 PHE A N 1
ATOM 2025 C CA . PHE A 1 277 ? -4.132 -0.163 21.632 1.00 94.50 277 PHE A CA 1
ATOM 2026 C C . PHE A 1 277 ? -4.790 -0.326 23.001 1.00 94.50 277 PHE A C 1
ATOM 2028 O O . PHE A 1 277 ? -5.544 -1.271 23.240 1.00 94.50 277 PHE A O 1
ATOM 2035 N N . GLU A 1 278 ? -4.508 0.601 23.912 1.00 94.00 278 GLU A N 1
ATOM 2036 C CA . GLU A 1 278 ? -5.023 0.574 25.279 1.00 94.00 278 GLU A CA 1
ATOM 2037 C C . GLU A 1 278 ? -5.928 1.773 25.562 1.00 94.00 278 GLU A C 1
ATOM 2039 O O . GLU A 1 278 ? -5.527 2.935 25.440 1.00 94.00 278 GLU A O 1
ATOM 2044 N N . VAL A 1 279 ? -7.157 1.478 25.988 1.00 92.31 279 VAL A N 1
ATOM 2045 C CA . VAL A 1 279 ? -8.149 2.475 26.387 1.00 92.31 279 VAL A CA 1
ATOM 2046 C C . VAL A 1 279 ? -8.024 2.786 27.875 1.00 92.31 279 VAL A C 1
ATOM 2048 O O . VAL A 1 279 ? -8.026 1.893 28.724 1.00 92.31 279 VAL A O 1
ATOM 2051 N N . THR A 1 280 ? -7.988 4.077 28.196 1.00 85.69 280 THR A N 1
ATOM 2052 C CA . THR A 1 280 ? -8.042 4.582 29.573 1.00 85.69 280 THR A CA 1
ATOM 2053 C C . THR A 1 280 ? -9.411 4.373 30.209 1.00 85.69 280 THR A C 1
ATOM 2055 O O . THR A 1 280 ? -10.446 4.658 29.614 1.00 85.69 280 THR A O 1
ATOM 2058 N N . GLY A 1 281 ? -9.425 3.940 31.469 1.00 82.06 281 GLY A N 1
ATOM 2059 C CA . GLY A 1 281 ? -10.641 3.845 32.273 1.00 82.06 281 GLY A CA 1
ATOM 2060 C C . GLY A 1 281 ? -10.717 2.561 33.088 1.00 82.06 281 GLY A C 1
ATOM 2061 O O . GLY A 1 281 ? -9.750 1.814 33.220 1.00 82.06 281 GLY A O 1
ATOM 2062 N N . SER A 1 282 ? -11.889 2.300 33.661 1.00 79.12 282 SER A N 1
ATOM 2063 C CA . SER A 1 282 ? -12.127 1.079 34.425 1.00 79.12 282 SER A CA 1
ATOM 2064 C C . SER A 1 282 ? -12.252 -0.119 33.486 1.00 79.12 282 SER A C 1
ATOM 2066 O O . SER A 1 282 ? -13.144 -0.160 32.637 1.00 79.12 282 SER A O 1
ATOM 2068 N N . ASN A 1 283 ? -11.372 -1.102 33.667 1.00 77.12 283 ASN A N 1
ATOM 2069 C CA . ASN A 1 283 ? -11.430 -2.374 32.954 1.00 77.12 283 ASN A CA 1
ATOM 2070 C C . ASN A 1 283 ? -12.627 -3.210 33.440 1.00 77.12 283 ASN A C 1
ATOM 2072 O O . ASN A 1 283 ? -12.823 -3.349 34.651 1.00 77.12 283 ASN A O 1
ATOM 2076 N N . THR A 1 284 ? -13.428 -3.751 32.521 1.00 81.56 284 THR A N 1
ATOM 2077 C CA . THR A 1 284 ? -14.660 -4.503 32.817 1.00 81.56 284 THR A CA 1
ATOM 2078 C C . THR A 1 284 ? -14.802 -5.732 31.927 1.00 81.56 284 THR A C 1
ATOM 2080 O O . THR A 1 284 ? -14.116 -5.858 30.931 1.00 81.56 284 THR A O 1
ATOM 2083 N N . ASP A 1 285 ? -15.751 -6.623 32.214 1.00 81.88 285 ASP A N 1
ATOM 2084 C CA . ASP A 1 285 ? -15.996 -7.804 31.363 1.00 81.88 285 ASP A CA 1
ATOM 2085 C C . ASP A 1 285 ? -16.863 -7.507 30.122 1.00 81.88 285 ASP A C 1
ATOM 2087 O O . ASP A 1 285 ? -17.320 -8.416 29.433 1.00 81.88 285 ASP A O 1
ATOM 2091 N N . ARG A 1 286 ? -17.136 -6.227 29.840 1.00 84.06 286 ARG A N 1
ATOM 2092 C CA . ARG A 1 286 ? -17.890 -5.766 28.668 1.00 84.06 286 ARG A CA 1
ATOM 2093 C C . ARG A 1 286 ? -17.089 -4.695 27.928 1.00 84.06 286 ARG A C 1
ATOM 2095 O O . ARG A 1 286 ? -16.553 -3.826 28.608 1.00 84.06 286 ARG A O 1
ATOM 2102 N N . PRO A 1 287 ? -17.062 -4.703 26.583 1.00 81.62 287 PRO A N 1
ATOM 2103 C CA . PRO A 1 287 ? -16.323 -3.712 25.798 1.00 81.62 287 PRO A CA 1
ATOM 2104 C C . PRO A 1 287 ? -17.006 -2.340 25.763 1.00 81.62 287 PRO A C 1
ATOM 2106 O O . PRO A 1 287 ? -16.342 -1.327 25.594 1.00 81.62 287 PRO A O 1
ATOM 2109 N N . CYS A 1 288 ? -18.329 -2.300 25.936 1.00 84.69 288 CYS A N 1
ATOM 2110 C CA . CYS A 1 288 ? -19.120 -1.074 25.925 1.00 84.69 288 CYS A CA 1
ATOM 2111 C C . CYS A 1 288 ? -19.741 -0.816 27.299 1.00 84.69 288 CYS A C 1
ATOM 2113 O O . CYS A 1 288 ? -20.425 -1.676 27.862 1.00 84.69 288 CYS A O 1
ATOM 2115 N N . GLN A 1 289 ? -19.556 0.399 27.798 1.00 81.38 289 GLN A N 1
ATOM 2116 C CA . GLN A 1 289 ? -20.228 0.951 28.966 1.00 81.38 289 GLN A CA 1
ATOM 2117 C C . GLN A 1 289 ? -21.144 2.093 28.522 1.00 81.38 289 GLN A C 1
ATOM 2119 O O . GLN A 1 289 ? -20.813 2.842 27.605 1.00 81.38 289 GLN A O 1
ATOM 2124 N N . GLY A 1 290 ? -22.300 2.242 29.166 1.00 72.06 290 GLY A N 1
ATOM 2125 C CA . GLY A 1 290 ? -23.084 3.468 29.024 1.00 72.06 290 GLY A CA 1
ATOM 2126 C C . GLY A 1 290 ? -22.362 4.618 29.727 1.00 72.06 290 GLY A C 1
ATOM 2127 O O . GLY A 1 290 ? -21.796 4.425 30.804 1.00 72.06 290 GLY A O 1
ATOM 2128 N N . GLY A 1 291 ? -22.364 5.812 29.143 1.00 67.56 291 GLY A N 1
ATOM 2129 C CA . GLY A 1 291 ? -21.756 6.971 29.786 1.00 67.56 291 GLY A CA 1
ATOM 2130 C C . GLY A 1 291 ? -21.887 8.253 28.983 1.00 67.56 291 GLY A C 1
ATOM 2131 O O . GLY A 1 291 ? -22.103 8.225 27.773 1.00 67.56 291 GLY A O 1
ATOM 2132 N N . ASN A 1 292 ? -21.725 9.377 29.681 1.00 67.06 292 ASN A N 1
ATOM 2133 C CA . ASN A 1 292 ? -21.614 10.681 29.041 1.00 67.06 292 ASN A CA 1
ATOM 2134 C C . ASN A 1 292 ? -20.323 10.718 28.210 1.00 67.06 292 ASN A C 1
ATOM 2136 O O . ASN A 1 292 ? -19.286 10.181 28.626 1.00 67.06 292 ASN A O 1
ATOM 2140 N N . GLY A 1 293 ? -20.431 11.316 27.025 1.00 79.50 293 GLY A N 1
ATOM 2141 C CA . GLY A 1 293 ? -19.328 11.553 26.105 1.00 79.50 293 GLY A CA 1
ATOM 2142 C C . GLY A 1 293 ? -18.282 12.539 26.640 1.00 79.50 293 GLY A C 1
ATOM 2143 O O . GLY A 1 293 ? -18.259 12.848 27.830 1.00 79.50 293 GLY A O 1
ATOM 2144 N N . CYS A 1 294 ? -17.417 13.039 25.763 1.00 83.38 294 CYS A N 1
ATOM 2145 C CA . CYS A 1 294 ? -16.550 14.172 26.067 1.00 83.38 294 CYS A CA 1
ATOM 2146 C C . CYS A 1 294 ? -17.342 15.496 26.072 1.00 83.38 294 CYS A C 1
ATOM 2148 O O . CYS A 1 294 ? -18.374 15.619 25.412 1.00 83.38 294 CYS A O 1
ATOM 2150 N N . THR A 1 295 ? -16.855 16.497 26.800 1.00 85.62 295 THR A N 1
ATOM 2151 C CA . THR A 1 295 ? -17.376 17.875 26.786 1.00 85.62 295 THR A CA 1
ATOM 2152 C C . THR A 1 295 ? -16.390 18.877 26.194 1.00 85.62 295 THR A C 1
ATOM 2154 O O . THR A 1 295 ? -16.803 19.951 25.765 1.00 85.62 295 THR A O 1
ATOM 2157 N N . ASP A 1 296 ? -15.104 18.529 26.166 1.00 86.19 296 ASP A N 1
ATOM 2158 C CA . ASP A 1 296 ? -14.006 19.340 25.642 1.00 86.19 296 ASP A CA 1
ATOM 2159 C C . ASP A 1 296 ? -12.790 18.456 25.295 1.00 86.19 296 ASP A C 1
ATOM 2161 O O . ASP A 1 296 ? -12.748 17.261 25.614 1.00 86.19 296 ASP A O 1
ATOM 2165 N N . ASP A 1 297 ? -11.791 19.049 24.640 1.00 82.62 297 ASP A N 1
ATOM 2166 C CA . ASP A 1 297 ? -10.596 18.350 24.150 1.00 82.62 297 ASP A CA 1
ATOM 2167 C C . ASP A 1 297 ? -9.706 17.784 25.260 1.00 82.62 297 ASP A C 1
ATOM 2169 O O . ASP A 1 297 ? -8.961 16.833 25.011 1.00 82.62 297 ASP A O 1
ATOM 2173 N N . SER A 1 298 ? -9.785 18.310 26.489 1.00 83.12 298 SER A N 1
ATOM 2174 C CA . SER A 1 298 ? -8.977 17.814 27.611 1.00 83.12 298 SER A CA 1
ATOM 2175 C C . SER A 1 298 ? -9.400 16.412 28.058 1.00 83.12 298 SER A C 1
ATOM 2177 O O . SER A 1 298 ? -8.616 15.685 28.658 1.00 83.12 298 SER A O 1
ATOM 2179 N N . GLN A 1 299 ? -10.625 15.998 27.722 1.00 83.50 299 GLN A N 1
ATOM 2180 C CA . GLN A 1 299 ? -11.140 14.655 27.998 1.00 83.50 299 GLN A CA 1
ATOM 2181 C C . GLN A 1 299 ? -10.814 13.644 26.891 1.00 83.50 299 GLN A C 1
ATOM 2183 O O . GLN A 1 299 ? -10.949 12.437 27.097 1.00 83.50 299 GLN A O 1
ATOM 2188 N N . CYS A 1 300 ? -10.395 14.128 25.722 1.00 84.31 300 CYS A N 1
ATOM 2189 C CA . CYS A 1 300 ? -9.986 13.303 24.589 1.00 84.31 300 CYS A CA 1
ATOM 2190 C C . CYS A 1 300 ? -8.476 13.076 24.530 1.00 84.31 300 CYS A C 1
ATOM 2192 O O . CYS A 1 300 ? -8.009 12.189 23.817 1.00 84.31 300 CYS A O 1
ATOM 2194 N N . ASN A 1 301 ? -7.726 13.859 25.297 1.00 78.88 301 ASN A N 1
ATOM 2195 C CA . ASN A 1 301 ? -6.285 13.936 25.212 1.00 78.88 301 ASN A CA 1
ATOM 2196 C C . ASN A 1 301 ? -5.643 13.859 26.598 1.00 78.88 301 ASN A C 1
ATOM 2198 O O . ASN A 1 301 ? -5.953 14.673 27.469 1.00 78.88 301 ASN A O 1
ATOM 2202 N N . PRO A 1 302 ? -4.682 12.950 26.806 1.00 69.25 302 PRO A N 1
ATOM 2203 C CA . PRO A 1 302 ? -3.756 13.055 27.924 1.00 69.25 302 PRO A CA 1
ATOM 2204 C C . PRO A 1 302 ? -2.973 14.381 27.874 1.00 69.25 302 PRO A C 1
ATOM 2206 O O . PRO A 1 302 ? -2.743 14.920 26.786 1.00 69.25 302 PRO A O 1
ATOM 2209 N N . PRO A 1 303 ? -2.474 14.892 29.016 1.00 67.19 303 PRO A N 1
ATOM 2210 C CA . PRO A 1 303 ? -1.600 16.062 29.027 1.00 67.19 303 PRO A CA 1
ATOM 2211 C C . PRO A 1 303 ? -0.396 15.889 28.082 1.00 67.19 303 PRO A C 1
ATOM 2213 O O . PRO A 1 303 ? 0.364 14.931 28.210 1.00 67.19 303 PRO A O 1
ATOM 2216 N N . GLY A 1 304 ? -0.214 16.823 27.140 1.00 63.31 304 GLY A N 1
ATOM 2217 C CA . GLY A 1 304 ? 0.919 16.835 26.199 1.00 63.31 304 GLY A CA 1
ATOM 2218 C C . GLY A 1 304 ? 0.740 16.005 24.918 1.00 63.31 304 GLY A C 1
ATOM 2219 O O . GLY A 1 304 ? 1.712 15.803 24.181 1.00 63.31 304 GLY A O 1
ATOM 2220 N N . VAL A 1 305 ? -0.474 15.525 24.637 1.00 65.25 305 VAL A N 1
ATOM 2221 C CA . VAL A 1 305 ? -0.816 14.767 23.425 1.00 65.25 305 VAL A CA 1
ATOM 2222 C C . VAL A 1 305 ? -2.055 15.395 22.791 1.00 65.25 305 VAL A C 1
ATOM 2224 O O . VAL A 1 305 ? -3.048 15.531 23.479 1.00 65.25 305 VAL A O 1
ATOM 2227 N N . THR A 1 306 ? -2.034 15.752 21.506 1.00 65.75 306 THR A N 1
ATOM 2228 C CA . THR A 1 306 ? -3.227 16.254 20.795 1.00 65.75 306 THR A CA 1
ATOM 2229 C C . THR A 1 306 ? -3.513 15.322 19.627 1.00 65.75 306 THR A C 1
ATOM 2231 O O . THR A 1 306 ? -3.064 15.558 18.512 1.00 65.75 306 THR A O 1
ATOM 2234 N N . LEU A 1 307 ? -4.170 14.198 19.911 1.00 72.06 307 LEU A N 1
ATOM 2235 C CA . LEU A 1 307 ? -4.503 13.182 18.903 1.00 72.06 307 LEU A CA 1
ATOM 2236 C C . LEU A 1 307 ? -5.992 13.127 18.599 1.00 72.06 307 LEU A C 1
ATOM 2238 O O . LEU A 1 307 ? -6.370 12.584 17.565 1.00 72.06 307 LEU A O 1
ATOM 2242 N N . TYR A 1 308 ? -6.825 13.683 19.478 1.00 81.06 308 TYR A N 1
ATOM 2243 C CA . TYR A 1 308 ? -8.267 13.673 19.313 1.00 81.06 308 TYR A CA 1
ATOM 2244 C C . TYR A 1 308 ? -8.878 15.040 19.636 1.00 81.06 308 TYR A C 1
ATOM 2246 O O . TYR A 1 308 ? -8.341 15.794 20.436 1.00 81.06 308 TYR A O 1
ATOM 2254 N N . THR A 1 309 ? -10.026 15.357 19.061 1.00 84.00 309 THR A N 1
ATOM 2255 C CA . THR A 1 309 ? -10.820 16.552 19.348 1.00 84.00 309 THR A CA 1
ATOM 2256 C C . THR A 1 309 ? -12.213 16.103 19.760 1.00 84.00 309 THR A C 1
ATOM 2258 O O . THR A 1 309 ? -12.768 15.155 19.196 1.00 84.00 309 THR A O 1
ATOM 2261 N N . CYS A 1 310 ? -12.783 16.753 20.769 1.00 86.00 310 CYS A N 1
ATOM 2262 C CA . CYS A 1 310 ? -14.145 16.486 21.179 1.00 86.00 310 CYS A CA 1
ATOM 2263 C C . CYS A 1 310 ? -15.118 17.108 20.175 1.00 86.00 310 CYS A C 1
ATOM 2265 O O . CYS A 1 310 ? -15.164 18.324 19.991 1.00 86.00 310 CYS A O 1
ATOM 2267 N N . ALA A 1 311 ? -15.940 16.279 19.539 1.00 85.62 311 ALA A N 1
ATOM 2268 C CA . ALA A 1 311 ? -17.008 16.752 18.678 1.00 85.62 311 ALA A CA 1
ATOM 2269 C C . ALA A 1 311 ? -18.075 17.463 19.521 1.00 85.62 311 ALA A C 1
ATOM 2271 O O . ALA A 1 311 ? -18.805 16.845 20.294 1.00 85.62 311 ALA A O 1
ATOM 2272 N N . THR A 1 312 ? -18.190 18.779 19.368 1.00 83.62 312 THR A N 1
ATOM 2273 C CA . THR A 1 312 ? -19.135 19.605 20.140 1.00 83.62 312 THR A CA 1
ATOM 2274 C C . THR A 1 312 ? -20.516 19.718 19.490 1.00 83.62 312 THR A C 1
ATOM 2276 O O . THR A 1 312 ? -21.455 20.202 20.122 1.00 83.62 312 THR A O 1
ATOM 2279 N N . SER A 1 313 ? -20.673 19.238 18.252 1.00 80.38 313 SER A N 1
ATOM 2280 C CA . SER A 1 313 ? -21.924 19.277 17.488 1.00 80.38 313 SER A CA 1
ATOM 2281 C C . SER A 1 313 ? -22.034 18.113 16.491 1.00 80.38 313 SER A C 1
ATOM 2283 O O . SER A 1 313 ? -21.071 17.380 16.259 1.00 80.38 313 SER A O 1
ATOM 2285 N N . GLY A 1 314 ? -23.222 17.933 15.906 1.00 82.44 314 GLY A N 1
ATOM 2286 C CA . GLY A 1 314 ? -23.483 16.914 14.887 1.00 82.44 314 GLY A CA 1
ATOM 2287 C C . GLY A 1 314 ? -23.753 15.506 15.443 1.00 82.44 314 GLY A C 1
ATOM 2288 O O . GLY A 1 314 ? -23.887 15.319 16.652 1.00 82.44 314 GLY A O 1
ATOM 2289 N N . PRO A 1 315 ? -23.840 14.487 14.569 1.00 76.62 315 PRO A N 1
ATOM 2290 C CA . PRO A 1 315 ? -24.197 13.116 14.953 1.00 76.62 315 PRO A CA 1
ATOM 2291 C C . PRO A 1 315 ? -23.135 12.408 15.809 1.00 76.62 315 PRO A C 1
ATOM 2293 O O . PRO A 1 315 ? -23.394 11.331 16.336 1.00 76.62 315 PRO A O 1
ATOM 2296 N N . GLN A 1 316 ? -21.939 12.987 15.938 1.00 80.56 316 GLN A N 1
ATOM 2297 C CA . GLN A 1 316 ? -20.858 12.501 16.799 1.00 80.56 316 GLN A CA 1
ATOM 2298 C C . GLN A 1 316 ? -20.684 13.371 18.054 1.00 80.56 316 GLN A C 1
ATOM 2300 O O . GLN A 1 316 ? -19.648 13.285 18.702 1.00 80.56 316 GLN A O 1
ATOM 2305 N N . GLN A 1 317 ? -21.660 14.215 18.415 1.00 84.44 317 GLN A N 1
ATOM 2306 C CA . GLN A 1 317 ? -21.545 15.085 19.586 1.00 84.44 317 GLN A CA 1
ATOM 2307 C C . GLN A 1 317 ? -21.169 14.295 20.853 1.00 84.44 317 GLN A C 1
ATOM 2309 O O . GLN A 1 317 ? -21.757 13.260 21.169 1.00 84.44 317 GLN A O 1
ATOM 2314 N N . GLY A 1 318 ? -20.180 14.806 21.584 1.00 83.25 318 GLY A N 1
ATOM 2315 C CA . GLY A 1 318 ? -19.620 14.177 22.772 1.00 83.25 318 GLY A CA 1
ATOM 2316 C C . GLY A 1 318 ? -18.686 13.005 22.472 1.00 83.25 318 GLY A C 1
ATOM 2317 O O . GLY A 1 318 ? -18.453 12.167 23.341 1.00 83.25 318 GLY A O 1
ATOM 2318 N N . ARG A 1 319 ? -18.143 12.897 21.260 1.00 84.25 319 ARG A N 1
ATOM 2319 C CA . ARG A 1 319 ? -17.172 11.857 20.906 1.00 84.25 319 ARG A CA 1
ATOM 2320 C C . ARG A 1 319 ? -15.793 12.432 20.627 1.00 84.25 319 ARG A C 1
ATOM 2322 O O . ARG A 1 319 ? -15.674 13.508 20.053 1.00 84.25 319 ARG A O 1
ATOM 2329 N N . CYS A 1 320 ? -14.761 11.680 20.988 1.00 85.69 320 CYS A N 1
ATOM 2330 C CA . CYS A 1 320 ? -13.383 11.994 20.631 1.00 85.69 320 CYS A CA 1
ATOM 2331 C C . CYS A 1 320 ? -13.098 11.496 19.209 1.00 85.69 320 CYS A C 1
ATOM 2333 O O . CYS A 1 320 ? -13.140 10.288 18.963 1.00 85.69 320 CYS A O 1
ATOM 2335 N N . LEU A 1 321 ? -12.845 12.422 18.285 1.00 83.19 321 LEU A N 1
ATOM 2336 C CA . LEU A 1 321 ? -12.517 12.169 16.877 1.00 83.19 321 LEU A CA 1
ATOM 2337 C C . LEU A 1 321 ? -11.037 12.467 16.623 1.00 83.19 321 LEU A C 1
ATOM 2339 O O . LEU A 1 321 ? -10.511 13.319 17.324 1.00 83.19 321 LEU A O 1
ATOM 2343 N N . PRO A 1 322 ? -10.349 11.820 15.669 1.00 75.00 322 PRO A N 1
ATOM 2344 C CA . PRO A 1 322 ? -8.957 12.142 15.345 1.00 75.00 322 PRO A CA 1
ATOM 2345 C C . PRO A 1 322 ? -8.694 13.637 15.083 1.00 75.00 322 PRO A C 1
ATOM 2347 O O . PRO A 1 322 ? -9.489 14.297 14.419 1.00 75.00 322 PRO A O 1
ATOM 2350 N N . ALA A 1 323 ? -7.577 14.164 15.589 1.00 69.44 323 ALA A N 1
ATOM 2351 C CA . ALA A 1 323 ? -7.138 15.541 15.362 1.00 69.44 323 ALA A CA 1
ATOM 2352 C C . ALA A 1 323 ? -6.487 15.710 13.972 1.00 69.44 323 ALA A C 1
ATOM 2354 O O . ALA A 1 323 ? -5.791 14.822 13.481 1.00 69.44 323 ALA A O 1
ATOM 2355 N N . HIS A 1 324 ? -6.670 16.876 13.346 1.00 66.06 324 HIS A N 1
ATOM 2356 C CA . HIS A 1 324 ? -6.197 17.176 11.988 1.00 66.06 324 HIS A CA 1
ATOM 2357 C C . HIS A 1 324 ? -4.705 17.600 11.919 1.00 66.06 324 HIS A C 1
ATOM 2359 O O . HIS A 1 324 ? -4.412 18.686 11.423 1.00 66.06 324 HIS A O 1
ATOM 2365 N N . SER A 1 325 ? -3.740 16.813 12.422 1.00 67.38 325 SER A N 1
ATOM 2366 C CA . SER A 1 325 ? -2.305 17.162 12.285 1.00 67.38 325 SER A CA 1
ATOM 2367 C C . SER A 1 325 ? -1.368 15.979 12.014 1.00 67.38 325 SER A C 1
ATOM 2369 O O . SER A 1 325 ? -1.605 14.856 12.453 1.00 67.38 325 SER A O 1
ATOM 2371 N N . CYS A 1 326 ? -0.274 16.248 11.290 1.00 68.88 326 CYS A N 1
ATOM 2372 C CA . CYS A 1 326 ? 0.738 15.252 10.921 1.00 68.88 326 CYS A CA 1
ATOM 2373 C C . CYS A 1 326 ? 1.799 14.982 11.989 1.00 68.88 326 CYS A C 1
ATOM 2375 O O . CYS A 1 326 ? 2.518 13.992 11.880 1.00 68.88 326 CYS A O 1
ATOM 2377 N N . ASP A 1 327 ? 1.892 15.812 13.033 1.00 60.75 327 ASP A N 1
ATOM 2378 C CA . ASP A 1 327 ? 2.986 15.777 14.017 1.00 60.75 327 ASP A CA 1
ATOM 2379 C C . ASP A 1 327 ? 3.147 14.423 14.720 1.00 60.75 327 ASP A C 1
ATOM 2381 O O . ASP A 1 327 ? 4.181 14.157 15.335 1.00 60.75 327 ASP A O 1
ATOM 2385 N N . ARG A 1 328 ? 2.114 13.573 14.670 1.00 62.81 328 ARG A N 1
ATOM 2386 C CA . ARG A 1 328 ? 2.099 12.245 15.291 1.00 62.81 328 ARG A CA 1
ATOM 2387 C C . ARG A 1 328 ? 1.451 11.163 14.434 1.00 62.81 328 ARG A C 1
ATOM 2389 O O . ARG A 1 328 ? 1.110 10.114 14.969 1.00 62.81 328 ARG A O 1
ATOM 2396 N N . VAL A 1 329 ? 1.293 11.378 13.127 1.00 65.38 329 VAL A N 1
ATOM 2397 C CA . VAL A 1 329 ? 0.900 10.308 12.198 1.00 65.38 329 VAL A CA 1
ATOM 2398 C C . VAL A 1 329 ? 2.160 9.637 11.674 1.00 65.38 329 VAL A C 1
ATOM 2400 O O . VAL A 1 329 ? 2.973 10.257 10.994 1.00 65.38 329 VAL A O 1
ATOM 2403 N N . THR A 1 330 ? 2.347 8.364 12.019 1.00 68.00 330 THR A N 1
ATOM 2404 C CA . THR A 1 330 ? 3.435 7.558 11.465 1.00 68.00 330 THR A CA 1
ATOM 2405 C C . THR A 1 330 ? 2.948 6.874 10.199 1.00 68.00 330 THR A C 1
ATOM 2407 O O . THR A 1 330 ? 2.057 6.029 10.252 1.00 68.00 330 THR A O 1
ATOM 2410 N N . CYS A 1 331 ? 3.536 7.249 9.069 1.00 68.62 331 CYS A N 1
ATOM 2411 C CA . CYS A 1 331 ? 3.278 6.609 7.789 1.00 68.62 331 CYS A CA 1
ATOM 2412 C C . CYS A 1 331 ? 4.151 5.369 7.608 1.00 68.62 331 CYS A C 1
ATOM 2414 O O . CYS A 1 331 ? 5.247 5.276 8.170 1.00 68.62 331 CYS A O 1
ATOM 2416 N N . GLN A 1 332 ? 3.669 4.415 6.809 1.00 66.12 332 GLN A N 1
ATOM 2417 C CA . GLN A 1 332 ? 4.487 3.281 6.387 1.00 66.12 332 GLN A CA 1
ATOM 2418 C C . GLN A 1 332 ? 5.725 3.753 5.611 1.00 66.12 332 GLN A C 1
ATOM 2420 O O . GLN A 1 332 ? 5.750 4.841 5.034 1.00 66.12 332 GLN A O 1
ATOM 2425 N N . ALA A 1 333 ? 6.764 2.918 5.581 1.00 60.03 333 ALA A N 1
ATOM 2426 C CA . ALA A 1 333 ? 7.986 3.246 4.862 1.00 60.03 333 ALA A CA 1
ATOM 2427 C C . ALA A 1 333 ? 7.703 3.537 3.373 1.00 60.03 333 ALA A C 1
ATOM 2429 O O . ALA A 1 333 ? 6.863 2.893 2.745 1.00 60.03 333 ALA A O 1
ATOM 2430 N N . GLY A 1 334 ? 8.390 4.542 2.823 1.00 62.34 334 GLY A N 1
ATOM 2431 C CA . GLY A 1 334 ? 8.120 5.052 1.474 1.00 62.34 334 GLY A CA 1
ATOM 2432 C C . GLY A 1 334 ? 6.942 6.030 1.388 1.00 62.34 334 GLY A C 1
ATOM 2433 O O . GLY A 1 334 ? 6.619 6.460 0.286 1.00 62.34 334 GLY A O 1
ATOM 2434 N N . HIS A 1 335 ? 6.326 6.393 2.519 1.00 73.88 335 HIS A N 1
ATOM 2435 C CA . HIS A 1 335 ? 5.290 7.420 2.614 1.00 73.88 335 HIS A CA 1
ATOM 2436 C C . HIS A 1 335 ? 5.649 8.468 3.680 1.00 73.88 335 HIS A C 1
ATOM 2438 O O . HIS A 1 335 ? 6.363 8.184 4.644 1.00 73.88 335 HIS A O 1
ATOM 2444 N N . ILE A 1 336 ? 5.119 9.676 3.522 1.00 77.69 336 ILE A N 1
ATOM 2445 C CA . ILE A 1 336 ? 5.241 10.816 4.431 1.00 77.69 336 ILE A CA 1
ATOM 2446 C C . ILE A 1 336 ? 3.856 11.387 4.731 1.00 77.69 336 ILE A C 1
ATOM 2448 O O . ILE A 1 336 ? 2.927 11.243 3.942 1.00 77.69 336 ILE A O 1
ATOM 2452 N N . CYS A 1 337 ? 3.695 12.020 5.890 1.00 78.00 337 CYS A N 1
ATOM 2453 C CA . CYS A 1 337 ? 2.412 12.612 6.248 1.00 78.00 337 CYS A CA 1
ATOM 2454 C C . CYS A 1 337 ? 2.249 13.988 5.601 1.00 78.00 337 CYS A C 1
ATOM 2456 O O . CYS A 1 337 ? 3.136 14.836 5.713 1.00 78.00 337 CYS A O 1
ATOM 2458 N N . ALA A 1 338 ? 1.085 14.220 5.007 1.00 74.38 338 ALA A N 1
ATOM 2459 C CA . ALA A 1 338 ? 0.622 15.514 4.543 1.00 74.38 338 ALA A CA 1
ATOM 2460 C C . ALA A 1 338 ? -0.749 15.842 5.158 1.00 74.38 338 ALA A C 1
ATOM 2462 O O . ALA A 1 338 ? -1.523 14.947 5.497 1.00 74.38 338 ALA A O 1
ATOM 2463 N N . VAL A 1 339 ? -1.034 17.126 5.387 1.00 67.31 339 VAL A N 1
ATOM 2464 C CA . VAL A 1 339 ? -2.312 17.571 5.967 1.00 67.31 339 VAL A CA 1
ATOM 2465 C C . VAL A 1 339 ? -3.199 18.085 4.841 1.00 67.31 339 VAL A C 1
ATOM 2467 O O . VAL A 1 339 ? -2.947 19.163 4.308 1.00 67.31 339 VAL A O 1
ATOM 2470 N N . GLY A 1 340 ? -4.244 17.326 4.513 1.00 62.59 340 GLY A N 1
ATOM 2471 C CA . GLY A 1 340 ? -5.296 17.750 3.593 1.00 62.59 340 GLY A CA 1
ATOM 2472 C C . GLY A 1 340 ? -6.531 18.287 4.322 1.00 62.59 340 GLY A C 1
ATOM 2473 O O . GLY A 1 340 ? -6.620 18.264 5.552 1.00 62.59 340 GLY A O 1
ATOM 2474 N N . ASP A 1 341 ? -7.545 18.694 3.555 1.00 52.66 341 ASP A N 1
ATOM 2475 C CA . ASP A 1 341 ? -8.812 19.245 4.075 1.00 52.66 341 ASP A CA 1
ATOM 2476 C C . ASP A 1 341 ? -9.571 18.289 5.015 1.00 52.66 341 ASP A C 1
ATOM 2478 O O . ASP A 1 341 ? -10.412 18.711 5.808 1.00 52.66 341 ASP A O 1
ATOM 2482 N N . ARG A 1 342 ? -9.290 16.984 4.925 1.00 55.34 342 ARG A N 1
ATOM 2483 C CA . ARG A 1 342 ? -9.926 15.932 5.733 1.00 55.34 342 ARG A CA 1
ATOM 2484 C C . ARG A 1 342 ? -9.078 15.484 6.926 1.00 55.34 342 ARG A C 1
ATOM 2486 O O . ARG A 1 342 ? -9.528 14.647 7.702 1.00 55.34 342 ARG A O 1
ATOM 2493 N N . GLY A 1 343 ? -7.896 16.070 7.120 1.00 62.62 343 GLY A N 1
ATOM 2494 C CA . GLY A 1 343 ? -6.930 15.680 8.145 1.00 62.62 343 GLY A CA 1
ATOM 2495 C C . GLY A 1 343 ? -5.630 15.115 7.571 1.00 62.62 343 GLY A C 1
ATOM 2496 O O . GLY A 1 343 ? -5.366 15.256 6.377 1.00 62.62 343 GLY A O 1
ATOM 2497 N N . PRO A 1 344 ? -4.783 14.525 8.429 1.00 68.94 344 PRO A N 1
ATOM 2498 C CA . PRO A 1 344 ? -3.512 13.955 8.010 1.00 68.94 344 PRO A CA 1
ATOM 2499 C C . PRO A 1 344 ? -3.721 12.717 7.127 1.00 68.94 344 PRO A C 1
ATOM 2501 O O . PRO A 1 344 ? -4.556 11.864 7.416 1.00 68.94 344 PRO A O 1
ATOM 2504 N N . THR A 1 345 ? -2.936 12.610 6.063 1.00 70.56 345 THR A N 1
ATOM 2505 C CA . THR A 1 345 ? -2.937 11.528 5.073 1.00 70.56 345 THR A CA 1
ATOM 2506 C C . THR A 1 345 ? -1.492 11.143 4.771 1.00 70.56 345 THR A C 1
ATOM 2508 O O . THR A 1 345 ? -0.604 11.990 4.744 1.00 70.56 345 THR A O 1
ATOM 2511 N N . CYS A 1 346 ? -1.223 9.853 4.579 1.00 73.81 346 CYS A N 1
ATOM 2512 C CA . CYS A 1 346 ? 0.131 9.358 4.319 1.00 73.81 346 CYS A CA 1
ATOM 2513 C C . CYS A 1 346 ? 0.408 9.225 2.825 1.00 73.81 346 CYS A C 1
ATOM 2515 O O . CYS A 1 346 ? 0.056 8.197 2.265 1.00 73.81 346 CYS A O 1
ATOM 2517 N N . VAL A 1 347 ? 1.032 10.200 2.171 1.00 71.81 347 VAL A N 1
ATOM 2518 C CA . VAL A 1 347 ? 1.330 10.192 0.723 1.00 71.81 347 VAL A CA 1
ATOM 2519 C C . VAL A 1 347 ? 2.691 9.579 0.390 1.00 71.81 347 VAL A C 1
ATOM 2521 O O . VAL A 1 347 ? 3.559 9.573 1.258 1.00 71.81 347 VAL A O 1
ATOM 2524 N N . PRO A 1 348 ? 2.921 9.050 -0.826 1.00 69.88 348 PRO A N 1
ATOM 2525 C CA . PRO A 1 348 ? 4.230 8.533 -1.219 1.00 69.88 348 PRO A CA 1
ATOM 2526 C C . PRO A 1 348 ? 5.336 9.586 -1.115 1.00 69.88 348 PRO A C 1
ATOM 2528 O O . PRO A 1 348 ? 5.137 10.752 -1.447 1.00 69.88 348 PRO A O 1
ATOM 2531 N N . ASP A 1 349 ? 6.526 9.153 -0.704 1.00 74.69 349 ASP A N 1
ATOM 2532 C CA . ASP A 1 349 ? 7.728 9.986 -0.710 1.00 74.69 349 ASP A CA 1
ATOM 2533 C C . ASP A 1 349 ? 8.328 10.026 -2.124 1.00 74.69 349 ASP A C 1
ATOM 2535 O O . ASP A 1 349 ? 8.876 9.030 -2.618 1.00 74.69 349 ASP A O 1
ATOM 2539 N N . CYS A 1 350 ? 8.258 11.188 -2.777 1.00 70.75 350 CYS A N 1
ATOM 2540 C CA . CYS A 1 350 ? 8.744 11.352 -4.148 1.00 70.75 350 CYS A CA 1
ATOM 2541 C C . CYS A 1 350 ? 10.258 11.142 -4.274 1.00 70.75 350 CYS A C 1
ATOM 2543 O O . CYS A 1 350 ? 10.738 10.818 -5.357 1.00 70.75 350 CYS A O 1
ATOM 2545 N N . ARG A 1 351 ? 11.022 11.254 -3.177 1.00 69.88 351 ARG A N 1
ATOM 2546 C CA . ARG A 1 351 ? 12.480 11.023 -3.178 1.00 69.88 351 ARG A CA 1
ATOM 2547 C C . ARG A 1 351 ? 12.827 9.552 -3.346 1.00 69.88 351 ARG A C 1
ATOM 2549 O O . ARG A 1 351 ? 13.948 9.225 -3.719 1.00 69.88 351 ARG A O 1
ATOM 2556 N N . VAL A 1 352 ? 11.885 8.678 -3.003 1.00 64.00 352 VAL A N 1
ATOM 2557 C CA . VAL A 1 352 ? 12.034 7.229 -3.129 1.00 64.00 352 VAL A CA 1
ATOM 2558 C C . VAL A 1 352 ? 11.505 6.768 -4.481 1.00 64.00 352 VAL A C 1
ATOM 2560 O O . VAL A 1 352 ? 12.146 5.952 -5.131 1.00 64.00 352 VAL A O 1
ATOM 2563 N N . ARG A 1 353 ? 10.348 7.290 -4.908 1.00 58.75 353 ARG A N 1
ATOM 2564 C CA . ARG A 1 353 ? 9.640 6.777 -6.091 1.00 58.75 353 ARG A CA 1
ATOM 2565 C C . ARG A 1 353 ? 9.872 7.546 -7.391 1.00 58.75 353 ARG A C 1
ATOM 2567 O O . ARG A 1 353 ? 9.518 7.015 -8.434 1.00 58.75 353 ARG A O 1
ATOM 2574 N N . PHE A 1 354 ? 10.453 8.749 -7.346 1.00 57.34 354 PHE A N 1
ATOM 2575 C CA . PHE A 1 354 ? 10.692 9.612 -8.518 1.00 57.34 354 PHE A CA 1
ATOM 2576 C C . PHE A 1 354 ? 9.459 9.828 -9.413 1.00 57.34 354 PHE A C 1
ATOM 2578 O O . PHE A 1 354 ? 9.584 10.043 -10.612 1.00 57.34 354 PHE A O 1
ATOM 2585 N N . ASP A 1 355 ? 8.263 9.783 -8.833 1.00 61.41 355 ASP A N 1
ATOM 2586 C CA . ASP A 1 355 ? 7.005 9.849 -9.571 1.00 61.41 355 ASP A CA 1
ATOM 2587 C C . ASP A 1 355 ? 6.285 11.128 -9.136 1.00 61.41 355 ASP A C 1
ATOM 2589 O O . ASP A 1 355 ? 5.579 11.138 -8.137 1.00 61.41 355 ASP A O 1
ATOM 2593 N N . CYS A 1 356 ? 6.549 12.251 -9.803 1.00 62.62 356 CYS A N 1
ATOM 2594 C CA . CYS A 1 356 ? 5.722 13.453 -9.689 1.00 62.62 356 CYS A CA 1
ATOM 2595 C C . CYS A 1 356 ? 4.998 13.643 -11.017 1.00 62.62 356 CYS A C 1
ATOM 2597 O O . CYS A 1 356 ? 5.580 13.406 -12.075 1.00 62.62 356 CYS A O 1
ATOM 2599 N N . ALA A 1 357 ? 3.738 14.081 -10.992 1.00 64.94 357 ALA A N 1
ATOM 2600 C CA . ALA A 1 357 ? 3.046 14.320 -12.253 1.00 64.94 357 ALA A CA 1
ATOM 2601 C C . ALA A 1 357 ? 3.622 15.519 -13.006 1.00 64.94 357 ALA A C 1
ATOM 2603 O O . ALA A 1 357 ? 4.311 16.368 -12.438 1.00 64.94 357 ALA A O 1
ATOM 2604 N N . ALA A 1 358 ? 3.261 15.616 -14.286 1.00 61.44 358 ALA A N 1
ATOM 2605 C CA . ALA A 1 358 ? 3.643 16.730 -15.141 1.00 61.44 358 ALA A CA 1
ATOM 2606 C C . ALA A 1 358 ? 3.401 18.090 -14.451 1.00 61.44 358 ALA A C 1
ATOM 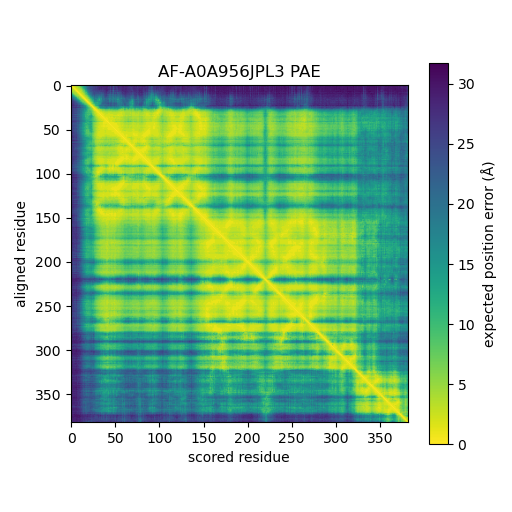2608 O O . ALA A 1 358 ? 2.385 18.302 -13.778 1.00 61.44 358 ALA A O 1
ATOM 2609 N N . ALA A 1 359 ? 4.360 19.005 -14.618 1.00 73.00 359 ALA A N 1
ATOM 2610 C CA . ALA A 1 359 ? 4.407 20.322 -13.974 1.00 73.00 359 ALA A CA 1
ATOM 2611 C C . ALA A 1 359 ? 4.554 20.317 -12.436 1.00 73.00 359 ALA A C 1
ATOM 2613 O O . ALA A 1 359 ? 4.267 21.332 -11.793 1.00 73.00 359 ALA A O 1
ATOM 2614 N N . HIS A 1 360 ? 5.021 19.213 -11.846 1.00 77.06 360 HIS A N 1
ATOM 2615 C CA . HIS A 1 360 ? 5.428 19.140 -10.444 1.00 77.06 360 HIS A CA 1
ATOM 2616 C C . HIS A 1 360 ? 6.880 18.666 -10.320 1.00 77.06 360 HIS A C 1
ATOM 2618 O O . HIS A 1 360 ? 7.343 17.858 -11.118 1.00 77.06 360 HIS A O 1
ATOM 2624 N N . TYR A 1 361 ? 7.595 19.147 -9.303 1.00 74.88 361 TYR A N 1
ATOM 2625 C CA . TYR A 1 361 ? 8.951 18.698 -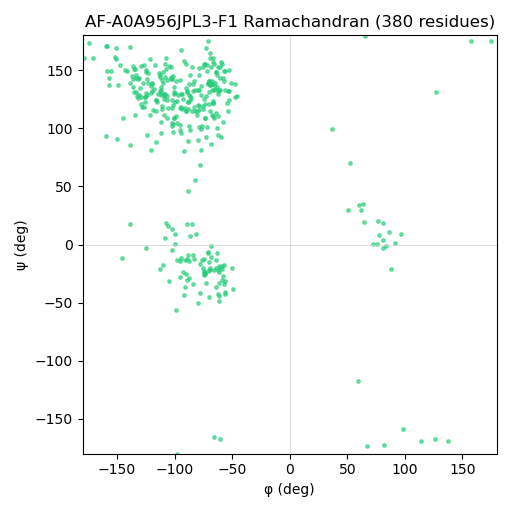8.969 1.00 74.88 361 TYR A CA 1
ATOM 2626 C C . TYR A 1 361 ? 8.975 18.058 -7.580 1.00 74.88 361 TYR A C 1
ATOM 2628 O O . TYR A 1 361 ? 8.147 18.384 -6.731 1.00 74.88 361 TYR A O 1
ATOM 2636 N N . CYS A 1 362 ? 9.929 17.167 -7.321 1.00 77.00 362 CYS A N 1
ATOM 2637 C CA . CYS A 1 362 ? 10.097 16.577 -5.996 1.00 77.00 362 CYS A CA 1
ATOM 2638 C C . CYS A 1 362 ? 10.856 17.535 -5.057 1.00 77.00 362 CYS A C 1
ATOM 2640 O O . CYS A 1 362 ? 12.033 17.822 -5.282 1.00 77.00 362 CYS A O 1
ATOM 2642 N N . ASP A 1 363 ? 10.214 18.026 -3.991 1.00 77.81 363 ASP A N 1
ATOM 2643 C CA . ASP A 1 363 ? 10.871 18.825 -2.950 1.00 77.81 363 ASP A CA 1
ATOM 2644 C C . ASP A 1 363 ? 11.751 17.915 -2.084 1.00 77.81 363 ASP A C 1
ATOM 2646 O O . ASP A 1 363 ? 11.271 17.132 -1.264 1.00 77.81 363 ASP A O 1
ATOM 2650 N N . SER A 1 364 ? 13.067 18.047 -2.235 1.00 74.81 364 SER A N 1
ATOM 2651 C CA . SER A 1 364 ? 14.054 17.233 -1.520 1.00 74.81 364 SER A CA 1
ATOM 2652 C C . SER A 1 364 ? 14.016 17.398 0.007 1.00 74.81 364 SER A C 1
ATOM 2654 O O . SER A 1 364 ? 14.432 16.487 0.732 1.00 74.81 364 SER A O 1
ATOM 2656 N N . THR A 1 365 ? 13.481 18.515 0.513 1.00 76.00 365 THR A N 1
ATOM 2657 C CA . THR A 1 365 ? 13.376 18.790 1.953 1.00 76.00 365 THR A CA 1
ATOM 2658 C C . THR A 1 365 ? 12.193 18.054 2.559 1.00 76.00 365 THR A C 1
ATOM 2660 O O . THR A 1 365 ? 12.338 17.366 3.570 1.00 76.00 365 THR A O 1
ATOM 2663 N N . THR A 1 366 ? 11.020 18.193 1.943 1.00 77.25 366 THR A N 1
ATOM 2664 C CA . THR A 1 366 ? 9.781 17.622 2.488 1.00 77.25 366 THR A CA 1
ATOM 2665 C C . THR A 1 366 ? 9.512 16.201 2.004 1.00 77.25 366 THR A C 1
ATOM 2667 O O . THR A 1 366 ? 8.865 15.446 2.719 1.00 77.25 366 THR A O 1
ATOM 2670 N N . GLY A 1 367 ? 10.041 15.811 0.843 1.00 74.44 367 GLY A N 1
ATOM 2671 C CA . GLY A 1 367 ? 9.700 14.563 0.154 1.00 74.44 367 GLY A CA 1
ATOM 2672 C C . GLY A 1 367 ? 8.363 14.609 -0.589 1.00 74.44 367 GLY A C 1
ATOM 2673 O O . GLY A 1 367 ? 7.891 13.574 -1.053 1.00 74.44 367 GLY A O 1
ATOM 2674 N N . LEU A 1 368 ? 7.747 15.792 -0.684 1.00 79.31 368 LEU A N 1
ATOM 2675 C CA . LEU A 1 368 ? 6.477 16.026 -1.364 1.00 79.31 368 LEU A CA 1
ATOM 2676 C C . LEU A 1 368 ? 6.730 16.509 -2.795 1.00 79.31 368 LEU A C 1
ATOM 2678 O O . LEU A 1 368 ? 7.613 17.334 -3.029 1.00 79.31 368 LEU A O 1
ATOM 2682 N N . CYS A 1 369 ? 5.923 16.061 -3.755 1.00 73.94 369 CYS A N 1
ATOM 2683 C CA . CYS A 1 369 ? 5.854 16.747 -5.043 1.00 73.94 369 CYS A CA 1
ATOM 2684 C C . CYS A 1 369 ? 5.319 18.179 -4.826 1.00 73.94 369 CYS A C 1
ATOM 2686 O O . CYS A 1 369 ? 4.516 18.420 -3.934 1.00 73.94 369 CYS A O 1
ATOM 2688 N N . ARG A 1 370 ? 5.755 19.175 -5.588 1.00 77.12 370 ARG A N 1
ATOM 2689 C CA . ARG A 1 370 ? 5.235 20.549 -5.507 1.00 77.12 370 ARG A CA 1
ATOM 2690 C C . ARG A 1 370 ? 4.957 21.078 -6.891 1.00 77.12 370 ARG A C 1
ATOM 2692 O O . ARG A 1 370 ? 5.708 20.787 -7.817 1.00 77.12 370 ARG A O 1
ATOM 2699 N N . ALA A 1 371 ? 3.893 21.864 -7.026 1.00 79.00 371 ALA A N 1
ATOM 2700 C CA . ALA A 1 371 ? 3.572 22.491 -8.295 1.00 79.00 371 ALA A CA 1
ATOM 2701 C C . ALA A 1 371 ? 4.693 23.458 -8.695 1.00 79.00 371 ALA A C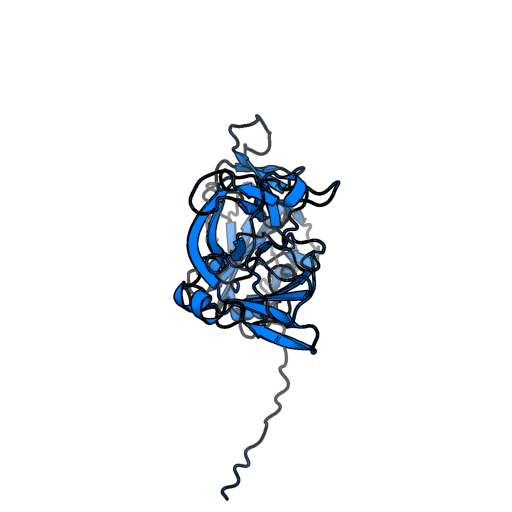 1
ATOM 2703 O O . ALA A 1 371 ? 5.161 24.273 -7.897 1.00 79.00 371 ALA A O 1
ATOM 2704 N N . CYS A 1 372 ? 5.096 23.404 -9.961 1.00 73.81 372 CYS A N 1
ATOM 2705 C CA . CYS A 1 372 ? 6.121 24.288 -10.513 1.00 73.81 372 CYS A CA 1
ATOM 2706 C C . CYS A 1 372 ? 5.713 25.771 -10.527 1.00 73.81 372 CYS A C 1
ATOM 2708 O O . CYS A 1 372 ? 6.557 26.645 -10.707 1.00 73.81 372 CYS A O 1
ATOM 2710 N N . SER A 1 373 ? 4.430 26.077 -10.311 1.00 75.31 373 SER A N 1
ATOM 2711 C CA . SER A 1 373 ? 3.932 27.444 -10.135 1.00 75.31 373 SER A CA 1
ATOM 2712 C C . SER A 1 373 ? 4.371 28.096 -8.826 1.00 75.31 373 SER A C 1
ATOM 2714 O O . SER A 1 373 ? 4.362 29.323 -8.732 1.00 75.31 373 SER A O 1
ATOM 2716 N N . ASP A 1 374 ? 4.745 27.303 -7.820 1.00 58.03 374 ASP A N 1
ATOM 2717 C CA . ASP A 1 374 ? 4.852 27.791 -6.444 1.00 58.03 374 ASP A CA 1
ATOM 2718 C C . ASP A 1 374 ? 6.243 28.357 -6.120 1.00 58.03 374 ASP A C 1
ATOM 2720 O O . ASP A 1 374 ? 6.410 29.047 -5.116 1.00 58.03 374 ASP A O 1
ATOM 2724 N N . THR A 1 375 ? 7.247 28.128 -6.978 1.00 53.41 375 THR A N 1
ATOM 2725 C CA . THR A 1 375 ? 8.583 28.754 -6.898 1.00 53.41 375 THR A CA 1
ATOM 2726 C C . THR A 1 375 ? 9.313 28.722 -8.249 1.00 53.41 375 THR A C 1
ATOM 2728 O O . THR A 1 375 ? 9.167 27.761 -8.999 1.00 53.41 375 THR A O 1
ATOM 2731 N N . PRO A 1 376 ? 10.175 29.711 -8.565 1.00 50.06 376 PRO A N 1
ATOM 2732 C CA . PRO A 1 376 ? 11.062 29.650 -9.724 1.00 50.06 376 PRO A CA 1
ATOM 2733 C C . PRO A 1 376 ? 12.260 28.733 -9.417 1.00 50.06 376 PRO A C 1
ATOM 2735 O O . PRO A 1 376 ? 13.385 29.203 -9.254 1.00 50.06 376 PRO A O 1
ATOM 2738 N N . HIS A 1 377 ? 12.025 27.427 -9.276 1.00 53.59 377 HIS A N 1
ATOM 2739 C CA . HIS A 1 377 ? 13.094 26.441 -9.104 1.00 53.59 377 HIS A CA 1
ATOM 2740 C C . HIS A 1 377 ? 13.652 26.019 -10.473 1.00 53.59 377 HIS A C 1
ATOM 2742 O O . HIS A 1 377 ? 12.899 25.821 -11.428 1.00 53.59 377 HIS A O 1
ATOM 2748 N N . GLN A 1 378 ? 14.981 25.885 -10.584 1.00 54.69 378 GLN A N 1
ATOM 2749 C CA . GLN A 1 378 ? 15.656 25.427 -11.812 1.00 54.69 378 GLN A CA 1
ATOM 2750 C C . GLN A 1 378 ? 15.235 24.007 -12.232 1.00 54.69 378 GLN A C 1
ATOM 2752 O O . GLN A 1 378 ? 15.352 23.671 -13.408 1.00 54.69 378 GLN A O 1
ATOM 2757 N N . ASP A 1 379 ? 14.689 23.222 -11.303 1.00 51.44 379 ASP A N 1
ATOM 2758 C CA . ASP A 1 379 ? 14.274 21.833 -11.521 1.00 51.44 379 ASP A CA 1
ATOM 2759 C C . ASP A 1 379 ? 12.984 21.694 -12.345 1.00 51.44 379 ASP A C 1
ATOM 2761 O O . ASP A 1 379 ? 12.700 20.618 -12.849 1.00 51.44 379 ASP A O 1
ATOM 2765 N N . CYS A 1 380 ? 12.233 22.780 -12.556 1.00 53.38 380 CYS A N 1
ATOM 2766 C CA . CYS A 1 380 ? 11.014 22.786 -13.379 1.00 53.38 380 CYS A CA 1
ATOM 2767 C C . CYS A 1 380 ? 11.268 23.008 -14.882 1.00 53.38 380 CYS A C 1
ATOM 2769 O O . CYS A 1 380 ? 10.326 23.245 -15.634 1.00 53.38 380 CYS A O 1
ATOM 2771 N N . ARG A 1 381 ? 12.535 23.020 -15.320 1.00 46.91 381 ARG A N 1
ATOM 2772 C CA . ARG A 1 381 ? 12.924 23.190 -16.734 1.00 46.91 381 ARG A CA 1
ATOM 2773 C C . ARG A 1 381 ? 13.336 21.886 -17.428 1.00 46.91 381 ARG A C 1
ATOM 2775 O O . ARG A 1 381 ? 13.949 21.971 -18.489 1.00 46.91 381 ARG A O 1
ATOM 2782 N N . ARG A 1 382 ? 13.068 20.730 -16.827 1.00 46.59 382 ARG A N 1
ATOM 2783 C CA . ARG A 1 382 ? 13.307 19.428 -17.452 1.00 46.59 382 ARG A CA 1
ATOM 2784 C C . ARG A 1 382 ? 11.985 18.797 -17.822 1.00 46.59 382 ARG A C 1
ATOM 2786 O O . ARG A 1 382 ? 11.093 18.811 -16.944 1.00 46.59 382 ARG A O 1
#

Nearest PDB structures (foldseek):
  2edn-assembly1_A  TM=4.668E-01  e=4.881E-02  Homo sapiens
  8gav-assembly1_L  TM=3.732E-01  e=1.144E-01  Homo sapiens
  4u4j-assembly1_A  TM=1.777E-01  e=1.730E+00  Salmonella enterica subsp. enterica serovar Typhimurium str. LT2
  4u59-assembly1_A  TM=1.786E-01  e=1.398E+00  Salmonella enterica subsp. enterica serovar Typhimurium

Solvent-accessible surface area (backbone atoms only — not comparable to full-atom values): 20890 Å² total; per-residue (Å²): 144,82,89,85,83,82,81,86,78,86,71,83,82,75,81,72,78,66,78,57,82,50,66,99,50,91,58,28,31,31,43,32,41,39,73,49,36,51,54,76,70,36,22,56,44,57,49,21,66,59,24,48,27,37,41,37,36,44,38,43,92,86,37,55,97,58,61,56,98,78,38,42,72,44,56,83,84,76,81,84,41,28,24,44,37,35,76,46,78,48,74,62,61,51,70,72,60,45,50,49,45,29,29,75,68,66,57,76,48,55,32,28,42,40,38,35,25,19,38,80,95,37,85,37,23,46,28,48,50,70,75,41,76,51,50,71,68,39,71,47,77,44,76,26,46,41,40,63,39,73,90,75,49,52,34,29,80,48,41,53,38,78,38,64,76,34,66,65,38,39,24,35,46,38,52,38,42,38,30,30,67,29,50,50,39,64,73,28,42,70,78,25,57,46,39,33,28,50,26,84,88,68,48,76,41,80,51,70,65,51,75,45,78,43,80,43,71,49,71,58,44,62,38,78,41,48,22,24,38,37,43,33,25,55,48,90,68,45,22,44,31,12,40,45,34,38,42,36,41,36,34,69,23,24,27,79,92,61,43,41,16,27,61,45,32,65,54,88,70,52,34,52,47,77,31,39,32,29,27,42,66,70,66,42,90,46,60,58,37,82,64,85,53,34,92,40,43,73,68,27,22,57,94,96,48,85,58,25,35,34,29,88,58,72,98,50,49,22,14,20,35,79,38,72,51,41,94,80,53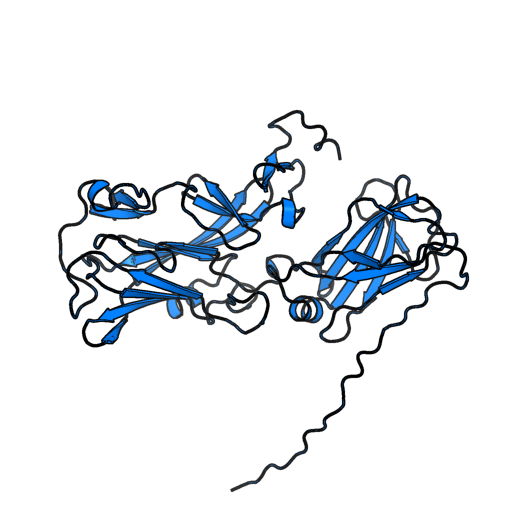,76,40,48,82,67,33,39,57,41,71,52,99,91,22,50,43,64,41,69,24,22,82,78,66,73,66,46,26,91,71,28,38,65,37,84,84,81,24,40,37,37,55,46,86,80,50,99,54,82,75,68,77,115

pLDDT: mean 79.91, std 15.67, range [34.22, 97.62]

Foldseek 3Di:
DDDDDDDDDDDPPPPDQPPPPFDDDLWFFKEWEDEDADLLFAAQQLLLVQFQKKKKKKDFPQAFPDDGPQWDWDDPPPPPHTITIHMGTRDDRGDHTDIDDDDCRVPWHWIKMWMFGHRDNDGFWTWIDDTDTTDTPHNDYDYIHIGGDLVSGAKEFFFWPVFFVAEAAELQAFWIKTKIQAAWDVVLQVVFKWKWFQAPVRDIDTFDWDKDKDWDFPCFQNDTTTMIMIITGGPPQFGFAWFKMKIKRAQSTAHPVGRTHDHRNHDPDSDIDIGMYTYDDHGHRDGGDGDFAACFQPSRDDPPDRQWTADCDDPSHRGTHGDQDQPPTDGRPQWGWDGDPVGIDTHGQCVVVVDGHQQWDQDPVRSGTHHVVPDVDPRSPD

Mean predicted aligned error: 11.26 Å

Sequence (382 aa):
MRTWSSRLSLLPALAALALVAIGCSDEGPQIRLQLSPDPRINSEALVAETIDSLRVTLDRPGGFAAAGAAFTLADVDDDGEDELVYTHPVLGSTLPKLRLVGGASIGDGEFQLGVVGLAGNEIAAVGGSTPTRFEPGDGRDVTLPLDLRPRYLPPRVVVSLPQSGQSNVPAALGLIYVELSKWVRPASVETNLELRYSARTGAEIAVPLALTIEDTTVVELGLREERTVVSARLGDGCKLAGGAYRLVVGTGVVDTSGNALDQDALSPGNDPFEASFEVTGSNTDRPCQGGNGCTDDSQCNPPGVTLYTCATSGPQQGRCLPAHSCDRVTCQAGHICAVGDRGPTCVPDCRVRFDCAAAHYCDSTTGLCRACSDTPHQDCRR

Secondary structure (DSSP, 8-state):
-----------------------S-S-S-EEEEEE---TTT--HHHHHHH-SEEEEEEE-TT--S---TT-EEE-SSSSSSPEEEEEEE--SSS---EEEE--TTT-SEEEEEEEEEEETTEEEEEEE---EEE-TT---EEEE--EE-GGGSPP-EEEEESPTTEEEE-TTB-EEEEEESS-B-HHHHHHHEEEEEE-TTS-EEEEPEEEEEEEEEEEETTEEEEEEEEEEEEPTTPEEPBEEEEEEE-TT-BBTT-PBP---SSS-S-PPEEEEEEE-S-B-SSSEE-----SSGGGTS-TT---EEE--SSTTTT-EEE-S-STT--PPTTEEEEEETTEEEEEE-HHHH----TTEEE-TTT--EEETTSS--GGGG-

Radius of gyration: 26.19 Å; Cα contacts (8 Å, |Δi|>4): 910; chains: 1; bounding box: 61×76×70 Å